Protein AF-A0A7H0GNB8-F1 (afdb_monomer)

Sequence (481 aa):
MFGGARNELIIGLPILMALDKRRMLAVLAHEYGHLRGDHGKLSSWVYRTRMSWSRLYDSMEDSASPFAVTTQAFLRWYSPRFVARTFAMARQDEYEADRIAAKLLGREEAGASLVETQIKSAWLNTRFWELHWAQAAREPLPLGPFRAMQRILVEAPEPVFAKETLRRAMQQLSSVDDTHPVLRERVKALGGDRASLPQQWSQQGALSLLGKAAAHWVDHFDRAWCKENADEWKRHHARLQRARARVMELQSGGPSRSVAEQVEAADLIRRLNPASSAANGLYQQALDRDPVNADALIGMVQCLMQSDPERAIQYLDRLWSNHPTHRLWAARMAVGELDTPREGREFQEQALKLWRERRREGENTEAEVVQELNRSGLMDSAMRHDLTAFELAELQAEMQRMLPVRQGWVVRRRLASLPDRKVYVVLVTLTRNEDAVQRQWCAELEQRIGLPGMMIVVPTEVAGSKEQWALFAGEPVFVRG

Mean predicted aligned error: 11.04 Å

InterPro domains:
  IPR001915 Peptidase M48 [PF01435] (15-190)

Nearest PDB structures (foldseek):
  6t59-assembly1_TT  TM=6.203E-01  e=9.967E-01  Homo sapiens
  5xi8-assembly1_A  TM=4.322E-01  e=1.043E+00  Escherichia coli K-12
  6ait-assembly1_F  TM=2.616E-01  e=1.555E-01  Escherichia coli K-12
  6sar-assembly1_A  TM=2.600E-01  e=3.359E-01  Escherichia coli K-12
  8j8q-assembly1_C  TM=2.296E-01  e=1.796E+00  Saccharomyces eubayanus

Radius of gyration: 26.42 Å; Cα contacts (8 Å, |Δi|>4): 570; chains: 1; bounding box: 78×54×68 Å

pLDDT: mean 80.91, std 17.25, range [31.08, 98.0]

Secondary structure (DSSP, 8-state):
---PPPP-----HHHHHHS-HHHHHHHHHHHHHHHHSTTHHHHHHHHHHHHHHHHHHHHHTT---HHHHHHHHHHHHHHHHHHHHHHHHHHHHHHHHHHHHHHHH-HHHHHHHHHHHHHHHHHIIIIIHHHHHHGGGT-SSPPPHHHHHHHHTTSPPPHHHHHHHHHHHHHPPPPTT-SS--HHHHHHHTT-SS----SS---S-GGGGGGGGHHHHHHHHHHHHHHHHHHHHHHHHHHHHHHHHHHHHHHHS-S---HHHHHHHHHHHHHH-TT-THHHHHHHHHHHH-TT-HHHHHHHHHHHTTT-HHHHHHHHHHHHHH-GGGHHHHHHHHHHHHTS-BTTB---HHHHHHHHHHHHHHHHHHHHHHHHHHHS-TTTTEEE----HHHHHHHHHHHHHSTTEEEEEEEEEPPSS-TT--EEEEEEEEPS--HHHHHHHHHHHHHH---SSEEEEEETTTS--HHHHHHHH-S-SEE--

Foldseek 3Di:
DDDDDDDDDDDDLLQLLQAAPLLVVLVVLLVVLCVPPPCVCPVVCVVVVVVVVVCVVVVLVPDPDPVSVVVVVVCVVVVLVVLLVSLVVLQVSNLSSLVRSCVVRNLLSSLQSLLSCQLLVCCCVPPLVLVQLLCLLPDLAHFFSLVVSSVPSLDDPDPLSSVLRQLVQLPDDDDSNDNYDGSVVNSVSSVHNGRDHRPDGRNHGNLCVVPPCSVVVSVVRRVVCRVVCGVVSNLSSVVLVLLVVLLVVLVPPDDDHALVSLLSNLVSVCSSPVPDPPSLVSLVVSCVVVVLPQSSLVSNLSSCCSPPVVVNLVSLVSNLVRPLQCQLVSLVSQLVSQVRDDVPDHDDPVSNVVSVVSNVVNVVLVVVVVVQVVPDAPLVQKAADPDDPSLLVLLQVLLQPLVQFAFKFKIFHADPSHRPATEIEIETAGHDDDPVVQVVSQVVSLVRRDDPHHYGYDYPVRRDDPVRVCVRGPDTSYGHD

Organism: NCBI:txid1288495

Structure (mmCIF, N/CA/C/O backbone):
data_AF-A0A7H0GNB8-F1
#
_entry.id   AF-A0A7H0GNB8-F1
#
loop_
_atom_site.group_PDB
_atom_site.id
_atom_site.type_symbol
_atom_site.label_atom_id
_atom_site.label_alt_id
_atom_site.label_comp_id
_atom_site.label_asym_id
_atom_site.label_entity_id
_atom_site.label_seq_id
_atom_site.pdbx_PDB_ins_code
_atom_site.Cartn_x
_atom_site.Cartn_y
_atom_site.Cartn_z
_atom_site.occupancy
_atom_site.B_iso_or_equiv
_atom_site.auth_seq_id
_atom_site.auth_comp_id
_atom_site.auth_asym_id
_atom_site.auth_atom_id
_atom_site.pdbx_PDB_model_num
ATOM 1 N N . MET A 1 1 ? -49.144 13.341 -2.627 1.00 38.84 1 MET A N 1
ATOM 2 C CA . MET A 1 1 ? -48.721 12.093 -1.956 1.00 38.84 1 MET A CA 1
ATOM 3 C C . MET A 1 1 ? -47.604 12.430 -0.983 1.00 38.84 1 MET A C 1
ATOM 5 O O . MET A 1 1 ? -46.522 12.789 -1.424 1.00 38.84 1 MET A O 1
ATOM 9 N N . PHE A 1 2 ? -47.879 12.402 0.322 1.00 46.47 2 PHE A N 1
ATOM 10 C CA . PHE A 1 2 ? -46.886 12.649 1.370 1.00 46.47 2 PHE A CA 1
ATOM 11 C C . PHE A 1 2 ? -46.143 11.341 1.676 1.00 46.47 2 PHE A C 1
ATOM 13 O O . PHE A 1 2 ? -46.591 10.549 2.499 1.00 46.47 2 PHE A O 1
ATOM 20 N N . GLY A 1 3 ? -45.047 11.072 0.966 1.00 42.97 3 GLY A N 1
ATOM 21 C CA . GLY A 1 3 ? -44.146 9.967 1.301 1.00 42.97 3 GLY A CA 1
ATOM 22 C C . GLY A 1 3 ? -43.228 10.384 2.448 1.00 42.97 3 GLY A C 1
ATOM 23 O O . GLY A 1 3 ? -42.418 11.292 2.276 1.00 42.97 3 GLY A O 1
ATOM 24 N N . GLY A 1 4 ? -43.378 9.772 3.625 1.00 54.50 4 GLY A N 1
ATOM 25 C CA . GLY A 1 4 ? -42.496 10.016 4.770 1.00 54.50 4 GLY A CA 1
ATOM 26 C C . GLY A 1 4 ? -41.038 9.658 4.458 1.00 54.50 4 GLY A C 1
ATOM 27 O O . GLY A 1 4 ? -40.766 8.731 3.697 1.00 54.50 4 GLY A O 1
ATOM 28 N N . ALA A 1 5 ? -40.091 10.393 5.042 1.00 62.50 5 ALA A N 1
ATOM 29 C CA . ALA A 1 5 ? -38.671 10.078 4.917 1.00 62.50 5 ALA A CA 1
ATOM 30 C C . ALA A 1 5 ? -38.347 8.796 5.707 1.00 62.50 5 ALA A C 1
ATOM 32 O O . ALA A 1 5 ? -38.617 8.724 6.906 1.00 62.50 5 ALA A O 1
ATOM 33 N N . ARG A 1 6 ? -37.765 7.793 5.040 1.00 70.62 6 ARG A N 1
ATOM 34 C CA . ARG A 1 6 ? -37.215 6.588 5.674 1.00 70.62 6 ARG A CA 1
ATOM 35 C C . ARG A 1 6 ? -35.739 6.829 5.980 1.00 70.62 6 ARG A C 1
ATOM 37 O O . ARG A 1 6 ? -34.975 7.131 5.068 1.00 70.62 6 ARG A O 1
ATOM 44 N N . ASN A 1 7 ? -35.356 6.688 7.245 1.00 69.75 7 ASN A N 1
ATO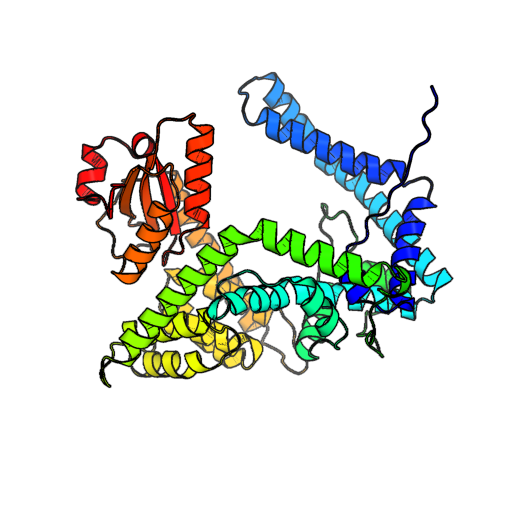M 45 C CA . ASN A 1 7 ? -33.956 6.701 7.660 1.00 69.75 7 ASN A CA 1
ATOM 46 C C . ASN A 1 7 ? -33.459 5.255 7.751 1.00 69.75 7 ASN A C 1
ATOM 48 O O . ASN A 1 7 ? -34.114 4.415 8.370 1.00 69.75 7 ASN A O 1
ATOM 52 N N . GLU A 1 8 ? -32.318 4.967 7.132 1.00 72.69 8 GLU A N 1
ATOM 53 C CA . GLU A 1 8 ? -31.679 3.650 7.149 1.00 72.69 8 GLU A CA 1
ATOM 54 C C . GLU A 1 8 ? -30.283 3.792 7.756 1.00 72.69 8 GLU A C 1
ATOM 56 O O . GLU A 1 8 ? -29.521 4.669 7.355 1.00 72.69 8 GLU A O 1
ATOM 61 N N . LEU A 1 9 ? -29.961 2.942 8.735 1.00 73.38 9 LEU A N 1
ATOM 62 C CA . LEU A 1 9 ? -28.626 2.851 9.322 1.00 73.38 9 LEU A CA 1
ATOM 63 C C . LEU A 1 9 ? -27.918 1.630 8.738 1.00 73.38 9 LEU A C 1
ATOM 65 O O . LEU A 1 9 ? -28.422 0.510 8.841 1.00 73.38 9 LEU A O 1
ATOM 69 N N . ILE A 1 10 ? -26.742 1.848 8.155 1.00 73.00 10 ILE A N 1
ATOM 70 C CA . ILE A 1 10 ? -25.895 0.785 7.617 1.00 73.00 10 ILE A CA 1
ATOM 71 C C . ILE A 1 10 ? -24.784 0.512 8.626 1.00 73.00 10 ILE A C 1
ATOM 73 O O . ILE A 1 10 ? -24.003 1.399 8.954 1.00 73.00 10 ILE A O 1
ATOM 77 N N . ILE A 1 11 ? -24.702 -0.730 9.101 1.00 72.56 11 ILE A N 1
ATOM 78 C CA . ILE A 1 11 ? -23.668 -1.170 10.038 1.00 72.56 11 ILE A CA 1
ATOM 79 C C . ILE A 1 11 ? -22.777 -2.171 9.316 1.00 72.56 11 ILE A C 1
ATOM 81 O O . ILE A 1 11 ? -23.239 -3.225 8.880 1.00 72.56 11 ILE A O 1
ATOM 85 N N . GLY A 1 12 ? -21.488 -1.856 9.210 1.00 76.62 12 GLY A N 1
ATOM 86 C CA . GLY A 1 12 ? -20.512 -2.800 8.679 1.00 76.62 12 GLY A CA 1
ATOM 87 C C . GLY A 1 12 ? -20.340 -3.991 9.619 1.00 76.62 12 GLY A C 1
ATOM 88 O O . GLY A 1 12 ? -20.109 -3.812 10.810 1.00 76.62 12 GLY A O 1
ATOM 89 N N . LEU A 1 13 ? -20.383 -5.218 9.100 1.00 83.38 13 LEU A N 1
ATOM 90 C CA . LEU A 1 13 ? -20.174 -6.423 9.911 1.00 83.38 13 LEU A CA 1
ATOM 91 C C . LEU A 1 13 ? -18.874 -6.405 10.760 1.00 83.38 13 LEU A C 1
ATOM 93 O O . LEU A 1 13 ? -18.932 -6.861 11.905 1.00 83.38 13 LEU A O 1
ATOM 97 N N . PRO A 1 14 ? -17.735 -5.838 10.296 1.00 87.06 14 PRO A N 1
ATOM 98 C CA . PRO A 1 14 ? -16.511 -5.781 11.096 1.00 87.06 14 PRO A CA 1
ATOM 99 C C . PRO A 1 14 ? -16.642 -5.008 12.415 1.00 87.06 14 PRO A C 1
ATOM 101 O O . PRO A 1 14 ? -16.015 -5.397 13.397 1.00 87.06 14 PRO A O 1
ATOM 104 N N . ILE A 1 15 ? -17.476 -3.963 12.501 1.00 83.06 15 ILE A N 1
ATOM 105 C CA . ILE A 1 15 ? -17.623 -3.210 13.761 1.00 83.06 15 ILE A CA 1
ATOM 106 C C . ILE A 1 15 ? -18.350 -4.038 14.830 1.00 83.06 15 ILE A C 1
ATOM 108 O O . ILE A 1 15 ? -17.983 -3.999 16.002 1.00 83.06 15 ILE A O 1
ATOM 112 N N . LEU A 1 16 ? -19.297 -4.887 14.406 1.00 89.69 16 LEU A N 1
ATOM 113 C CA . LEU A 1 16 ? -19.966 -5.865 15.270 1.00 89.69 16 LEU A CA 1
ATOM 114 C C . LEU A 1 16 ? -19.028 -6.998 15.705 1.00 89.69 16 LEU A C 1
ATOM 116 O O . LEU A 1 16 ? -19.310 -7.675 16.687 1.00 89.69 16 LEU A O 1
ATOM 120 N N . MET A 1 17 ? -17.940 -7.246 14.979 1.00 92.38 17 MET A N 1
ATOM 121 C CA . MET A 1 17 ? -16.906 -8.208 15.374 1.00 92.38 17 MET A CA 1
ATOM 122 C C . MET A 1 17 ? -15.881 -7.582 16.322 1.00 92.38 17 MET A C 1
ATOM 124 O O . MET A 1 17 ? -15.385 -8.265 17.211 1.00 92.38 17 MET A O 1
ATOM 128 N N . ALA A 1 18 ? -15.577 -6.299 16.125 1.00 88.62 18 ALA A N 1
ATOM 129 C CA . ALA A 1 18 ? -14.528 -5.578 16.834 1.00 88.62 18 ALA A CA 1
ATOM 130 C C . ALA A 1 18 ? -14.933 -5.098 18.228 1.00 88.62 18 ALA A C 1
ATOM 132 O O . ALA A 1 18 ? -14.097 -5.091 19.129 1.00 88.62 18 ALA A O 1
ATOM 133 N N . LEU A 1 19 ? -16.181 -4.670 18.403 1.00 92.12 19 LEU A N 1
ATOM 134 C CA . LEU A 1 19 ? -16.646 -4.071 19.649 1.00 92.12 19 LEU A CA 1
ATOM 135 C C . LEU A 1 19 ? -17.562 -5.025 20.399 1.00 92.12 19 LEU A C 1
ATOM 137 O O . LEU A 1 19 ? -18.411 -5.686 19.798 1.00 92.12 19 LEU A O 1
ATOM 141 N N . ASP A 1 20 ? -17.438 -5.041 21.721 1.00 94.81 20 ASP A N 1
ATOM 142 C CA . ASP A 1 20 ? -18.414 -5.691 22.583 1.00 94.81 20 ASP A CA 1
ATOM 143 C C . ASP A 1 20 ? -19.755 -4.965 22.553 1.00 94.81 20 ASP A C 1
ATOM 145 O O . ASP A 1 20 ? -19.916 -3.864 22.021 1.00 94.81 20 ASP A O 1
ATOM 149 N N . LYS A 1 21 ? -20.766 -5.612 23.130 1.00 94.94 21 LYS A N 1
ATOM 150 C CA . LYS A 1 21 ? -22.134 -5.103 23.105 1.00 94.94 21 LYS A CA 1
ATOM 151 C C . LYS A 1 21 ? -22.248 -3.699 23.704 1.00 94.94 21 LYS A C 1
ATOM 153 O O . LYS A 1 21 ? -23.054 -2.915 23.211 1.00 94.94 21 LYS A O 1
ATOM 158 N N . ARG A 1 22 ? -21.487 -3.372 24.752 1.00 93.88 22 ARG A N 1
ATOM 159 C CA . ARG A 1 22 ? -21.604 -2.080 25.435 1.00 93.88 22 ARG A CA 1
ATOM 160 C C . ARG A 1 22 ? -20.998 -0.963 24.584 1.00 93.88 22 ARG A C 1
ATOM 162 O O . ARG A 1 22 ? -21.646 0.068 24.412 1.00 93.88 22 ARG A O 1
ATOM 169 N N . ARG A 1 23 ? -19.835 -1.200 23.973 1.00 92.88 23 ARG A N 1
ATOM 170 C CA . ARG A 1 23 ? -19.206 -0.260 23.027 1.00 92.88 23 ARG A CA 1
ATOM 171 C C . ARG A 1 23 ? -19.992 -0.122 21.735 1.00 92.88 23 ARG A C 1
ATOM 173 O O . ARG A 1 23 ? -20.233 0.989 21.279 1.00 92.88 23 ARG A O 1
ATOM 180 N N . MET A 1 24 ? -20.522 -1.222 21.208 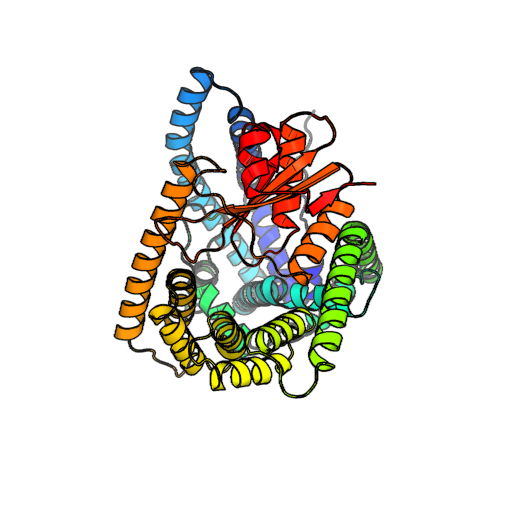1.00 93.00 24 MET A N 1
ATOM 181 C CA . MET A 1 24 ? -21.415 -1.168 20.053 1.00 93.00 24 MET A CA 1
ATOM 182 C C . MET A 1 24 ? -22.679 -0.347 20.345 1.00 93.00 24 MET A C 1
ATOM 184 O O . MET A 1 24 ? -23.131 0.406 19.489 1.00 93.00 24 MET A O 1
ATOM 188 N N . LEU A 1 25 ? -23.243 -0.431 21.555 1.00 94.25 25 LEU A N 1
ATOM 189 C CA . LEU A 1 25 ? -24.360 0.428 21.956 1.00 94.25 25 LEU A CA 1
ATOM 190 C C . LEU A 1 25 ? -23.963 1.907 22.050 1.00 94.25 25 LEU A C 1
ATOM 192 O O . LEU A 1 25 ? -24.806 2.750 21.762 1.00 94.25 25 LEU A O 1
ATOM 196 N N . ALA A 1 26 ? -22.716 2.233 22.406 1.00 91.69 26 ALA A N 1
ATOM 197 C CA . ALA A 1 26 ? -22.218 3.609 22.351 1.00 91.69 26 ALA A CA 1
ATOM 198 C C . ALA A 1 26 ? -22.152 4.122 20.902 1.00 91.69 26 ALA A C 1
ATOM 200 O O . ALA A 1 26 ? -22.622 5.226 20.636 1.00 91.69 26 ALA A O 1
ATOM 201 N N . VAL A 1 27 ? -21.673 3.297 19.960 1.00 88.88 27 VAL A N 1
ATOM 202 C CA . VAL A 1 27 ? -21.715 3.608 18.519 1.00 88.88 27 VAL A CA 1
ATOM 203 C C . VAL A 1 27 ? -23.157 3.803 18.053 1.00 88.88 27 VAL A C 1
ATOM 205 O O . VAL A 1 27 ? -23.482 4.831 17.478 1.00 88.88 27 VAL A O 1
ATOM 208 N N . LEU A 1 28 ? -24.063 2.872 18.364 1.00 89.62 28 LEU A N 1
ATOM 209 C CA . LEU A 1 28 ? -25.475 3.011 17.996 1.00 89.62 28 LEU A CA 1
ATOM 210 C C . LEU A 1 28 ? -26.104 4.267 18.608 1.00 89.62 28 LEU A C 1
ATOM 212 O O . LEU A 1 28 ? -26.843 4.965 17.929 1.00 89.62 28 LEU A O 1
ATOM 216 N N . ALA A 1 29 ? -25.816 4.577 19.872 1.00 90.25 29 ALA A N 1
ATOM 217 C CA . ALA A 1 29 ? -26.315 5.779 20.531 1.00 90.25 29 ALA A CA 1
ATOM 218 C C . ALA A 1 29 ? -25.828 7.066 19.850 1.00 90.25 29 ALA A C 1
ATOM 220 O O . ALA A 1 29 ? -26.604 8.017 19.752 1.00 90.25 29 ALA A O 1
ATOM 221 N N . HIS A 1 30 ? -24.585 7.079 19.361 1.00 85.56 30 HIS A N 1
ATOM 222 C CA . HIS A 1 30 ? -24.046 8.158 18.537 1.00 85.56 30 HIS A CA 1
ATOM 223 C C . HIS A 1 30 ? -24.826 8.275 17.214 1.00 85.56 30 HIS A C 1
ATOM 225 O O . HIS A 1 30 ? -25.401 9.327 16.939 1.00 85.56 30 HIS A O 1
ATOM 231 N N . GLU A 1 31 ? -24.992 7.178 16.468 1.00 82.69 31 GLU A N 1
ATOM 232 C CA . GLU A 1 31 ? -25.754 7.166 15.205 1.00 82.69 31 GLU A CA 1
ATOM 233 C C . GLU A 1 31 ? -27.226 7.591 15.389 1.00 82.69 31 GLU A C 1
ATOM 235 O O . GLU A 1 31 ? -27.782 8.359 14.604 1.00 82.69 31 GLU A O 1
ATOM 240 N N . TYR A 1 32 ? -27.874 7.155 16.474 1.00 82.31 32 TYR A N 1
ATOM 241 C CA . TYR A 1 32 ? -29.217 7.617 16.845 1.00 82.31 32 TYR A CA 1
ATOM 242 C C . TYR A 1 32 ? -29.241 9.096 17.249 1.00 82.31 32 TYR A C 1
ATOM 244 O O . TYR A 1 32 ? -30.269 9.756 17.082 1.00 82.31 32 TYR A O 1
ATOM 252 N N . GLY A 1 33 ? -28.132 9.631 17.761 1.00 78.38 33 GLY A N 1
ATOM 253 C CA . GLY A 1 33 ? -27.962 11.055 18.025 1.00 78.38 33 GLY A CA 1
ATOM 254 C C . GLY A 1 33 ? -28.130 11.896 16.761 1.00 78.38 33 GLY A C 1
ATOM 255 O O . GLY A 1 33 ? -28.890 12.866 16.783 1.00 78.38 33 GLY A O 1
ATOM 256 N N . HIS A 1 34 ? -27.560 11.449 15.637 1.00 69.12 34 HIS A N 1
ATOM 257 C CA . HIS A 1 34 ? -27.762 12.084 14.329 1.00 69.12 34 HIS A CA 1
ATOM 258 C C . HIS A 1 34 ? -29.220 12.047 13.850 1.00 69.12 34 HIS A C 1
ATOM 260 O O . HIS A 1 34 ? -29.671 12.962 13.160 1.00 69.12 34 HIS A O 1
ATOM 266 N N . LEU A 1 35 ? -29.975 11.005 14.217 1.00 67.75 35 LEU A N 1
ATOM 267 C CA . LEU A 1 35 ? -31.389 10.865 13.849 1.00 67.75 35 LEU A CA 1
ATOM 268 C C . LEU A 1 35 ? -32.328 11.723 14.706 1.00 67.75 35 LEU A C 1
ATOM 270 O O . LEU A 1 35 ? -33.429 12.042 14.258 1.00 67.75 35 LEU A O 1
ATOM 274 N N . ARG A 1 36 ? -31.929 12.046 15.944 1.00 62.69 36 ARG A N 1
ATOM 275 C CA . ARG A 1 36 ? -32.764 12.769 16.915 1.00 62.69 36 ARG A CA 1
ATOM 276 C C . ARG A 1 36 ? -32.621 14.288 16.819 1.00 62.69 36 ARG A C 1
ATOM 278 O O . ARG A 1 36 ? -33.584 14.986 17.132 1.00 62.69 36 ARG A O 1
ATOM 285 N N . GLY A 1 37 ? -31.459 14.795 16.409 1.00 54.03 37 GLY A N 1
ATOM 286 C CA . GLY A 1 37 ? -31.343 16.192 15.991 1.00 54.03 37 GLY A CA 1
ATOM 287 C C . GLY A 1 37 ? -32.224 16.433 14.763 1.00 54.03 37 GLY A C 1
ATOM 288 O O . GLY A 1 37 ? -32.379 15.540 13.930 1.00 54.03 37 GLY A O 1
ATOM 289 N N . ASP A 1 38 ? -32.782 17.632 14.594 1.00 41.50 38 ASP A N 1
ATOM 290 C CA . ASP A 1 38 ? -33.638 18.020 13.449 1.00 41.50 38 ASP A CA 1
ATOM 291 C C . ASP A 1 38 ? -32.853 18.068 12.100 1.00 41.50 38 ASP A C 1
ATOM 293 O O . ASP A 1 38 ? -33.213 18.743 11.134 1.00 41.50 38 ASP A O 1
ATOM 297 N N . HIS A 1 39 ? -31.717 17.363 12.035 1.00 51.25 39 HIS A N 1
ATOM 298 C CA . HIS A 1 39 ? -30.568 17.600 11.166 1.00 51.25 39 HIS A CA 1
ATOM 299 C C . HIS A 1 39 ? -30.170 16.384 10.311 1.00 51.25 39 HIS A C 1
ATOM 301 O O . HIS A 1 39 ? -29.394 16.542 9.368 1.00 51.25 39 HIS A O 1
ATOM 307 N N . GLY A 1 40 ? -30.788 15.206 10.493 1.00 35.12 40 GLY A N 1
ATOM 308 C CA . GLY A 1 40 ? -30.599 14.053 9.589 1.00 35.12 40 GLY A CA 1
ATOM 309 C C . GLY A 1 40 ? -30.918 14.368 8.114 1.00 35.12 40 GLY A C 1
ATOM 310 O O . GLY A 1 40 ? -30.344 13.781 7.192 1.00 35.12 40 GLY A O 1
ATOM 311 N N . LYS A 1 41 ? -31.775 15.373 7.871 1.00 39.44 41 LYS A N 1
ATOM 312 C CA . LYS A 1 41 ? -32.074 15.919 6.537 1.00 39.44 41 LYS A CA 1
ATOM 313 C C . LYS A 1 41 ? -30.919 16.735 5.958 1.00 39.44 41 LYS A C 1
ATOM 315 O O . LYS A 1 41 ? -30.731 16.672 4.748 1.00 39.44 41 LYS A O 1
ATOM 320 N N . LEU A 1 42 ? -30.159 17.459 6.786 1.00 36.41 42 LEU A N 1
ATOM 321 C CA . LEU A 1 42 ? -29.083 18.363 6.371 1.00 36.41 42 LEU A CA 1
ATOM 322 C C . LEU A 1 42 ? -27.800 17.592 6.042 1.00 36.41 42 LEU A C 1
ATOM 324 O O . LEU A 1 42 ? -27.257 17.806 4.969 1.00 36.41 42 LEU A O 1
ATOM 328 N N . SER A 1 43 ? -27.375 16.632 6.873 1.00 35.09 43 SER A N 1
ATOM 329 C CA . SER A 1 43 ? -26.215 15.764 6.580 1.00 35.09 43 SER A CA 1
ATOM 330 C C . SER A 1 43 ? -26.452 14.897 5.332 1.00 35.09 43 SER A C 1
ATOM 332 O O . SER A 1 43 ? -25.654 14.897 4.392 1.00 35.09 43 SER A O 1
ATOM 334 N N . SER A 1 44 ? -27.637 14.283 5.225 1.00 35.66 44 SER A N 1
ATOM 335 C CA . SER A 1 44 ? -28.054 13.549 4.021 1.00 35.66 44 SER A CA 1
ATOM 336 C C . SER A 1 44 ? -28.219 14.460 2.797 1.00 35.66 44 SER A C 1
ATOM 338 O O . SER A 1 44 ? -27.989 14.036 1.665 1.00 35.66 44 SER A O 1
ATOM 340 N N . TRP A 1 45 ? -28.639 15.717 2.982 1.00 34.84 45 TRP A N 1
ATOM 341 C CA . TRP A 1 45 ? -28.691 16.718 1.914 1.00 34.84 45 TRP A CA 1
ATOM 342 C C . TRP A 1 45 ? -27.291 17.163 1.497 1.00 34.84 45 TRP A C 1
ATOM 344 O O . TRP A 1 45 ? -27.052 17.185 0.301 1.00 34.84 45 TRP A O 1
ATOM 354 N N . VAL A 1 46 ? -26.348 17.406 2.409 1.00 36.84 46 VAL A N 1
ATOM 355 C CA . VAL A 1 46 ? -24.943 17.734 2.105 1.00 36.84 46 VAL A CA 1
ATOM 356 C C . VAL A 1 46 ? -24.265 16.573 1.373 1.00 36.84 46 VAL A C 1
ATOM 358 O O . VAL A 1 46 ? -23.628 16.799 0.347 1.00 36.84 46 VAL A O 1
ATOM 361 N N . TYR A 1 47 ? -24.487 15.327 1.802 1.00 36.97 47 TYR A N 1
ATOM 362 C CA . TYR A 1 47 ? -23.997 14.125 1.118 1.00 36.97 47 TYR A CA 1
ATOM 363 C C . TYR A 1 47 ? -24.580 13.972 -0.303 1.00 36.97 47 TYR A C 1
ATOM 365 O O . TYR A 1 47 ? -23.837 13.788 -1.269 1.00 36.97 47 TYR A O 1
ATOM 373 N N . ARG A 1 48 ? -25.903 14.133 -0.480 1.00 40.81 48 ARG A N 1
ATOM 374 C CA . ARG A 1 48 ? -26.571 14.091 -1.803 1.00 40.81 48 ARG A CA 1
ATOM 375 C C . ARG A 1 48 ? -26.199 15.266 -2.705 1.00 40.81 48 ARG A C 1
ATOM 377 O O . ARG A 1 48 ? -26.080 15.101 -3.917 1.00 40.81 48 ARG A O 1
ATOM 384 N N . THR A 1 49 ? -26.006 16.436 -2.116 1.00 32.69 49 THR A N 1
ATOM 385 C CA . THR A 1 49 ? -25.575 17.665 -2.782 1.00 32.69 49 THR A CA 1
ATOM 386 C C . THR A 1 49 ? -24.144 17.472 -3.278 1.00 32.69 49 THR A C 1
ATOM 388 O O . THR A 1 49 ? -23.897 17.670 -4.458 1.00 32.69 49 THR A O 1
ATOM 391 N N . ARG A 1 50 ? -23.235 16.914 -2.466 1.00 39.88 50 ARG A N 1
ATOM 392 C CA . ARG A 1 50 ? -21.866 16.536 -2.869 1.00 39.88 50 ARG A CA 1
ATOM 393 C C . ARG A 1 50 ? -21.833 15.483 -3.979 1.00 39.88 50 ARG A C 1
ATOM 395 O O . ARG A 1 50 ? -21.083 15.648 -4.929 1.00 39.88 50 ARG A O 1
ATOM 402 N N . MET A 1 51 ? -22.678 14.454 -3.909 1.00 38.38 51 MET A N 1
ATOM 403 C CA . MET A 1 51 ? -22.834 13.467 -4.990 1.00 38.38 51 MET A CA 1
ATOM 404 C C . MET A 1 51 ? -23.355 14.105 -6.284 1.00 38.38 51 MET A C 1
ATOM 406 O O . MET A 1 51 ? -22.904 13.755 -7.367 1.00 38.38 51 MET A O 1
ATOM 410 N N . SER A 1 52 ? -24.279 15.062 -6.185 1.00 35.38 52 SER A N 1
ATOM 411 C CA . SER A 1 52 ? -24.820 15.778 -7.347 1.00 35.38 52 SER A CA 1
ATOM 412 C C . SER A 1 52 ? -23.806 16.767 -7.935 1.00 35.38 52 SER A C 1
ATOM 414 O O . SER A 1 52 ? -23.716 16.878 -9.150 1.00 35.38 52 SER A O 1
ATOM 416 N N . TRP A 1 53 ? -22.991 17.422 -7.100 1.00 41.03 53 TRP A N 1
ATOM 417 C CA . TRP A 1 53 ? -21.918 18.323 -7.535 1.00 41.03 53 TRP A CA 1
ATOM 418 C C . TRP A 1 53 ? -20.689 17.586 -8.068 1.00 41.03 53 TRP A C 1
ATOM 420 O O . TRP A 1 53 ? -20.116 18.062 -9.035 1.00 41.03 53 TRP A O 1
ATOM 430 N N . SER A 1 54 ? -20.312 16.433 -7.499 1.00 39.03 54 SER A N 1
ATOM 431 C CA . SER A 1 54 ? -19.261 15.562 -8.050 1.00 39.03 54 SER A CA 1
ATOM 432 C C . SER A 1 54 ? -19.676 15.066 -9.425 1.00 39.03 54 SER A C 1
ATOM 434 O O . SER A 1 54 ? -18.946 15.265 -10.377 1.00 39.03 54 SER A O 1
ATOM 436 N N . ARG A 1 55 ? -20.914 14.573 -9.573 1.00 41.78 55 ARG A N 1
ATOM 437 C CA . ARG A 1 55 ? -21.457 14.185 -10.884 1.00 41.78 55 ARG A CA 1
ATOM 438 C C . ARG A 1 55 ? -21.517 15.350 -11.869 1.00 41.78 55 ARG A C 1
ATOM 440 O O . ARG A 1 55 ? -21.290 15.131 -13.047 1.00 41.78 55 ARG A O 1
ATOM 447 N N . LEU A 1 56 ? -21.814 16.570 -11.410 1.00 40.16 56 LEU A N 1
ATOM 448 C CA . LEU A 1 56 ? -21.763 17.769 -12.254 1.00 40.16 56 LEU A CA 1
ATOM 449 C C . LEU A 1 56 ? -20.322 18.124 -12.655 1.00 40.16 56 LEU A C 1
ATOM 451 O O . LEU A 1 56 ? -20.107 18.468 -13.810 1.00 40.16 56 LEU A O 1
ATOM 455 N N . TYR A 1 57 ? -19.354 17.998 -11.743 1.00 41.84 57 TYR A N 1
ATOM 456 C CA . TYR A 1 57 ? -17.926 18.217 -11.997 1.00 41.84 57 TYR A CA 1
ATOM 457 C C . TYR A 1 57 ? -17.378 17.191 -13.002 1.00 41.84 57 TYR A C 1
ATOM 459 O O . TYR A 1 57 ? -16.829 17.585 -14.027 1.00 41.84 57 TYR A O 1
ATOM 467 N N . ASP A 1 58 ? -17.660 15.908 -12.768 1.00 42.03 58 ASP A N 1
ATOM 468 C CA . ASP A 1 58 ? -17.278 14.777 -13.620 1.00 42.03 58 ASP A CA 1
ATOM 469 C C . ASP A 1 58 ? -17.972 14.849 -14.998 1.00 42.03 58 ASP A C 1
ATOM 471 O O . ASP A 1 58 ? -17.375 14.525 -16.016 1.00 42.03 58 ASP A O 1
ATOM 475 N N . SER A 1 59 ? -19.221 15.337 -15.071 1.00 41.06 59 SER A N 1
ATOM 476 C CA . SER A 1 59 ? -19.950 15.506 -16.346 1.00 41.06 59 SER A CA 1
ATOM 477 C C . SER A 1 59 ? -19.520 16.723 -17.174 1.00 41.06 59 SER A C 1
ATOM 479 O O . SER A 1 59 ? -19.910 16.843 -18.334 1.00 41.06 59 SER A O 1
ATOM 481 N N . MET A 1 60 ? -18.769 17.657 -16.581 1.00 44.34 60 MET A N 1
ATOM 482 C CA . MET A 1 60 ? -18.364 18.913 -17.225 1.00 44.34 60 MET A CA 1
ATOM 483 C C . MET A 1 60 ? -16.882 18.945 -17.608 1.00 44.34 60 MET A C 1
ATOM 485 O O . MET A 1 60 ? -16.484 19.859 -18.331 1.00 44.34 60 MET A O 1
ATOM 489 N N . GLU A 1 61 ? -16.085 17.959 -17.185 1.00 43.28 61 GLU A N 1
ATOM 490 C CA . GLU A 1 61 ? -14.685 17.794 -17.604 1.00 43.28 61 GLU A CA 1
ATOM 491 C C . GLU A 1 61 ? -14.556 17.464 -19.109 1.00 43.28 61 GLU A C 1
ATOM 493 O O . GLU A 1 61 ? -13.537 17.769 -19.721 1.00 43.28 61 GLU A O 1
ATOM 498 N N . ASP A 1 62 ? -15.642 16.988 -19.734 1.00 41.56 62 ASP A N 1
ATOM 499 C CA . ASP A 1 62 ? -15.715 16.609 -21.154 1.00 41.56 62 ASP A CA 1
ATOM 500 C C . ASP A 1 62 ? -16.352 17.670 -22.088 1.00 41.56 62 ASP A C 1
ATOM 502 O O . ASP A 1 62 ? -16.582 17.397 -23.268 1.00 41.56 62 ASP A O 1
ATOM 506 N N . SER A 1 63 ? -16.646 18.899 -21.628 1.00 40.09 63 SER A N 1
ATOM 507 C CA . SER A 1 63 ? -17.283 19.923 -22.490 1.00 40.09 63 SER A CA 1
ATOM 508 C C . SER A 1 63 ? -16.588 21.294 -22.481 1.00 40.09 63 SER A C 1
ATOM 510 O O . SER A 1 63 ? -16.635 22.051 -21.513 1.00 40.09 63 SER A O 1
ATOM 512 N N . ALA A 1 64 ? -15.987 21.670 -23.615 1.00 40.22 64 ALA A N 1
ATOM 513 C CA . ALA A 1 64 ? -15.322 22.961 -23.837 1.00 40.22 64 ALA A CA 1
ATOM 514 C C . ALA A 1 64 ? -16.309 24.113 -24.162 1.00 40.22 64 ALA A C 1
ATOM 516 O O . ALA A 1 64 ? -16.173 24.791 -25.181 1.00 40.22 64 ALA A O 1
ATOM 517 N N . SER A 1 65 ? -17.330 24.341 -23.323 1.00 46.16 65 SER A N 1
ATOM 518 C CA . SER A 1 65 ? -18.312 25.432 -23.501 1.00 46.16 65 SER A CA 1
ATOM 519 C C . SER A 1 65 ? -18.017 26.651 -22.599 1.00 46.16 65 SER A C 1
ATOM 521 O O . SER A 1 65 ? -17.750 26.474 -21.409 1.00 46.16 65 SER A O 1
ATOM 523 N N . PRO A 1 66 ? -18.147 27.908 -23.081 1.00 42.53 66 PRO A N 1
ATOM 524 C CA . PRO A 1 66 ? -17.962 29.128 -22.272 1.00 42.53 66 PRO A CA 1
ATOM 525 C C . PRO A 1 66 ? -18.861 29.223 -21.018 1.00 42.53 66 PRO A C 1
ATOM 527 O O . PRO A 1 66 ? -18.506 29.862 -20.022 1.00 42.53 66 PRO A O 1
ATOM 530 N N . PHE A 1 67 ? -20.017 28.551 -21.039 1.00 40.97 67 PHE A N 1
ATOM 531 C CA . PHE A 1 67 ? -20.947 28.452 -19.906 1.00 40.97 67 PHE A CA 1
ATOM 532 C C . PHE A 1 67 ? -20.442 27.503 -18.799 1.00 40.97 67 PHE A C 1
ATOM 534 O O . PHE A 1 67 ? -20.686 27.730 -17.612 1.00 40.97 67 PHE A O 1
ATOM 541 N N . ALA A 1 68 ? -19.671 26.473 -19.167 1.00 44.53 68 ALA A N 1
ATOM 542 C CA . ALA A 1 68 ? -19.018 25.568 -18.221 1.00 44.53 68 ALA A CA 1
ATOM 543 C C . ALA A 1 68 ? -17.880 26.277 -17.466 1.00 44.53 68 ALA A C 1
ATOM 545 O O . ALA A 1 68 ? -17.759 26.127 -16.253 1.00 44.53 68 ALA A O 1
ATOM 546 N N . VAL A 1 69 ? -17.109 27.138 -18.143 1.00 46.94 69 VAL A N 1
ATOM 547 C CA . VAL A 1 69 ? -15.989 27.888 -17.537 1.00 46.94 69 VAL A CA 1
ATOM 548 C C . VAL A 1 69 ? -16.469 28.893 -16.480 1.00 46.94 69 VAL A C 1
ATOM 550 O O . VAL A 1 69 ? -15.899 28.987 -15.392 1.00 46.94 69 VAL A O 1
ATOM 553 N N . THR A 1 70 ? -17.550 29.623 -16.761 1.00 41.75 70 THR A N 1
ATOM 554 C CA . THR A 1 70 ? -18.139 30.595 -15.817 1.00 41.75 70 THR A CA 1
ATOM 555 C C . THR A 1 70 ? -18.789 29.908 -14.614 1.00 41.75 70 THR A C 1
ATOM 557 O O . THR A 1 70 ? -18.623 30.359 -13.478 1.00 41.75 70 THR A O 1
ATOM 560 N N . THR A 1 71 ? -19.436 28.762 -14.833 1.00 42.97 71 THR A N 1
ATOM 561 C CA . THR A 1 71 ? -19.999 27.929 -13.761 1.00 42.97 71 THR A CA 1
ATOM 562 C C . THR A 1 71 ? -18.898 27.294 -12.897 1.00 42.97 71 THR A C 1
ATOM 564 O O . THR A 1 71 ? -18.998 27.317 -11.671 1.00 42.97 71 THR A O 1
ATOM 567 N N . GLN A 1 72 ? -17.794 26.817 -13.487 1.00 43.53 72 GLN A N 1
ATOM 568 C CA . GLN A 1 72 ? -16.624 26.318 -12.749 1.00 43.53 72 GLN A CA 1
ATOM 569 C C . GLN A 1 72 ? -15.963 27.406 -11.891 1.00 43.53 72 GLN A C 1
ATOM 571 O O . GLN A 1 72 ? -15.583 27.136 -10.751 1.00 43.53 72 GLN A O 1
ATOM 576 N N . ALA A 1 73 ? -15.843 28.637 -12.395 1.00 44.53 73 ALA A N 1
ATOM 577 C CA . ALA A 1 73 ? -15.290 29.754 -11.629 1.00 44.53 73 ALA A CA 1
ATOM 578 C C . ALA A 1 73 ? -16.180 30.125 -10.426 1.00 44.53 73 ALA A C 1
ATOM 580 O O . ALA A 1 73 ? -15.675 30.305 -9.314 1.00 44.53 73 ALA A O 1
ATOM 581 N N . PHE A 1 74 ? -17.504 30.158 -10.619 1.00 42.53 74 PHE A N 1
ATOM 582 C CA . PHE A 1 74 ? -18.469 30.352 -9.534 1.00 42.53 74 PHE A CA 1
ATOM 583 C C . PHE A 1 74 ? -18.391 29.226 -8.491 1.00 42.53 74 PHE A C 1
ATOM 585 O O . PHE A 1 74 ? -18.311 29.508 -7.295 1.00 42.53 74 PHE A O 1
ATOM 592 N N . LEU A 1 75 ? -18.326 27.960 -8.919 1.00 42.09 75 LEU A N 1
ATOM 593 C CA . LEU A 1 75 ? -18.211 26.802 -8.026 1.00 42.09 75 LEU A CA 1
ATOM 594 C C . LEU A 1 75 ? -16.883 26.786 -7.256 1.00 42.09 75 LEU A C 1
ATOM 596 O O . LEU A 1 75 ? -16.895 26.542 -6.052 1.00 42.09 75 LEU A O 1
ATOM 600 N N . ARG A 1 76 ? -15.750 27.122 -7.888 1.00 45.59 76 ARG A N 1
ATOM 601 C CA . ARG A 1 76 ? -14.440 27.240 -7.214 1.00 45.59 76 ARG A CA 1
ATOM 602 C C . ARG A 1 76 ? -14.423 28.334 -6.142 1.00 45.59 76 ARG A C 1
ATOM 604 O O . ARG A 1 76 ? -13.727 28.196 -5.142 1.00 45.59 76 ARG A O 1
ATOM 611 N N . TRP A 1 77 ? -15.194 29.407 -6.321 1.00 38.38 77 TRP A N 1
ATOM 612 C CA . TRP A 1 77 ? -15.293 30.500 -5.349 1.00 38.38 77 TRP A CA 1
ATOM 613 C C . TRP A 1 77 ? -16.341 30.248 -4.249 1.00 38.38 77 TRP A C 1
ATOM 615 O O . TRP A 1 77 ? -16.101 30.565 -3.077 1.00 38.38 77 TRP A O 1
ATOM 625 N N . TYR A 1 78 ? -17.496 29.683 -4.603 1.00 36.88 78 TYR A N 1
ATOM 626 C CA . TYR A 1 78 ? -18.628 29.474 -3.698 1.00 36.88 78 TYR A CA 1
ATOM 627 C C . TYR A 1 78 ? -18.487 28.194 -2.863 1.00 36.88 78 TYR A C 1
ATOM 629 O O . TYR A 1 78 ? -18.769 28.221 -1.663 1.00 36.88 78 TYR A O 1
ATOM 637 N N . SER A 1 79 ? -17.988 27.104 -3.465 1.00 34.22 79 SER A N 1
ATOM 638 C CA . SER A 1 79 ? -17.863 25.790 -2.820 1.00 34.22 79 SER A CA 1
ATOM 639 C C . SER A 1 79 ? -17.075 25.860 -1.508 1.00 34.22 79 SER A C 1
ATOM 641 O O . SER A 1 79 ? -17.672 25.537 -0.487 1.00 34.22 79 SER A O 1
ATOM 643 N N . PRO A 1 80 ? -15.850 26.425 -1.427 1.00 37.44 80 PRO A N 1
ATOM 644 C CA . PRO A 1 80 ? -15.087 26.448 -0.172 1.00 37.44 80 PRO A CA 1
ATOM 645 C C . PRO A 1 80 ? -15.796 27.188 0.977 1.00 37.44 80 PRO A C 1
ATOM 647 O O . PRO A 1 80 ? -15.640 26.840 2.143 1.00 37.44 80 PRO A O 1
ATOM 650 N N . ARG A 1 81 ? -16.612 28.207 0.668 1.00 41.16 81 ARG A N 1
ATOM 651 C CA . ARG A 1 81 ? -17.332 29.023 1.666 1.00 41.16 81 ARG A CA 1
ATOM 652 C C . ARG A 1 81 ? -18.625 28.365 2.140 1.00 41.16 81 ARG A C 1
ATOM 654 O O . ARG A 1 81 ? -18.986 28.492 3.310 1.00 41.16 81 ARG A O 1
ATOM 661 N N . PHE A 1 82 ? -19.320 27.691 1.231 1.00 38.12 82 PHE A N 1
ATOM 662 C CA . PHE A 1 82 ? -20.494 26.883 1.538 1.00 38.12 82 PHE A CA 1
ATOM 663 C C . PHE A 1 82 ? -20.090 25.649 2.360 1.00 38.12 82 PHE A C 1
ATOM 665 O O . PHE A 1 82 ? -20.619 25.447 3.449 1.00 38.12 82 PHE A O 1
ATOM 672 N N . VAL A 1 83 ? -19.055 24.938 1.903 1.00 38.06 83 VAL A N 1
ATOM 673 C CA . VAL A 1 83 ? -18.395 23.788 2.542 1.00 38.06 83 VAL A CA 1
ATOM 674 C C . VAL A 1 83 ? -17.937 24.125 3.968 1.00 38.06 83 VAL A C 1
ATOM 676 O O . VAL A 1 83 ? -18.365 23.465 4.916 1.00 38.06 83 VAL A O 1
ATOM 679 N N . ALA A 1 84 ? -17.199 25.226 4.160 1.00 40.66 84 ALA A N 1
ATOM 680 C CA . ALA A 1 84 ? -16.744 25.658 5.486 1.00 40.66 84 ALA A CA 1
ATOM 681 C C . ALA A 1 84 ? -17.895 25.963 6.469 1.00 40.66 84 ALA A C 1
ATOM 683 O O . ALA A 1 84 ? -17.799 25.640 7.655 1.00 40.66 84 ALA A O 1
ATOM 684 N N . ARG A 1 85 ? -19.005 26.555 6.000 1.00 37.38 85 ARG A N 1
ATOM 685 C CA . ARG A 1 85 ? -20.184 26.829 6.844 1.00 37.38 85 ARG A CA 1
ATOM 686 C C . ARG A 1 85 ? -20.986 25.568 7.164 1.00 37.38 85 ARG A C 1
ATOM 688 O O . ARG A 1 85 ? -21.446 25.429 8.293 1.00 37.38 85 ARG A O 1
ATOM 695 N N . THR A 1 86 ? -21.118 24.637 6.220 1.00 36.56 86 THR A N 1
ATOM 696 C CA . THR A 1 86 ? -21.816 23.361 6.448 1.00 36.56 86 THR A CA 1
ATOM 697 C C . THR A 1 86 ? -21.022 22.393 7.331 1.00 36.56 86 THR A C 1
ATOM 699 O O . THR A 1 86 ? -21.624 21.597 8.046 1.00 36.56 86 THR A O 1
ATOM 702 N N . PHE A 1 87 ? -19.688 22.485 7.363 1.00 50.09 87 PHE A N 1
ATOM 703 C CA . PHE A 1 87 ? -18.847 21.621 8.202 1.00 50.09 87 PHE A CA 1
ATOM 704 C C . PHE A 1 87 ? -18.726 22.065 9.653 1.00 50.09 87 PHE A C 1
ATOM 706 O O . PHE A 1 87 ? -18.654 21.215 10.536 1.00 50.09 87 PHE A O 1
ATOM 713 N N . ALA A 1 88 ? -18.783 23.369 9.935 1.00 50.91 88 ALA A N 1
ATOM 714 C CA . ALA A 1 88 ? -18.923 23.838 11.313 1.00 50.91 88 ALA A CA 1
ATOM 715 C C . ALA A 1 88 ? -20.203 23.278 11.968 1.00 50.91 88 ALA A C 1
ATOM 717 O O . ALA A 1 88 ? -20.182 22.907 13.138 1.00 50.91 88 ALA A O 1
ATOM 718 N N . MET A 1 89 ? -21.288 23.156 11.191 1.00 48.25 89 MET A N 1
ATOM 719 C CA . MET A 1 89 ? -22.539 22.533 11.636 1.00 48.25 89 MET A CA 1
ATOM 720 C C . MET A 1 89 ? -22.405 21.009 11.783 1.00 48.25 89 MET A C 1
ATOM 722 O O . MET A 1 89 ? -22.757 20.485 12.832 1.00 48.25 89 MET A O 1
ATOM 726 N N . ALA A 1 90 ? -21.793 20.310 10.818 1.00 55.50 90 ALA A N 1
ATOM 727 C CA . ALA A 1 90 ? -21.552 18.863 10.915 1.00 55.50 90 ALA A CA 1
ATOM 728 C C . ALA A 1 90 ? -20.682 18.469 12.129 1.00 55.50 90 ALA A C 1
ATOM 730 O O . ALA A 1 90 ? -20.935 17.459 12.775 1.00 55.50 90 ALA A O 1
ATOM 731 N N . ARG A 1 91 ? -19.690 19.290 12.504 1.00 65.56 91 ARG A N 1
ATOM 732 C CA . ARG A 1 91 ? -18.885 19.061 13.721 1.00 65.56 91 ARG A CA 1
ATOM 733 C C . ARG A 1 91 ? -19.694 19.229 15.001 1.00 65.56 91 ARG A C 1
ATOM 735 O O . ARG A 1 91 ? -19.470 18.497 15.959 1.00 65.56 91 ARG A O 1
ATOM 742 N N . GLN A 1 92 ? -20.624 20.181 15.022 1.00 67.44 92 GLN A N 1
ATOM 743 C CA . GLN A 1 92 ? -21.516 20.357 16.161 1.00 67.44 92 GLN A CA 1
ATOM 744 C C . GLN A 1 92 ? -22.476 19.165 16.301 1.00 67.44 92 GLN A C 1
ATOM 746 O O . GLN A 1 92 ? -22.692 18.706 17.423 1.00 67.44 92 GLN A O 1
ATOM 751 N N . ASP A 1 93 ? -22.970 18.629 15.180 1.00 69.50 93 ASP A N 1
ATOM 752 C CA . ASP A 1 93 ? -23.802 17.418 15.148 1.00 69.50 93 ASP A CA 1
ATOM 753 C C . ASP A 1 93 ? -23.041 16.196 15.700 1.00 69.50 93 ASP A C 1
ATOM 755 O O . ASP A 1 93 ? -23.590 15.417 16.478 1.00 69.50 93 ASP A O 1
ATOM 759 N N . GLU A 1 94 ? -21.759 16.053 15.357 1.00 77.94 94 GLU A N 1
ATOM 760 C CA . GLU A 1 94 ? -20.870 15.000 15.874 1.00 77.94 94 GLU A CA 1
ATOM 761 C C . GLU A 1 94 ? -20.656 15.103 17.389 1.00 77.94 94 GLU A C 1
ATOM 763 O O . GLU A 1 94 ? -20.771 14.104 18.103 1.00 77.94 94 GLU A O 1
ATOM 768 N N . TYR A 1 95 ? -20.417 16.310 17.914 1.00 84.31 95 TYR A N 1
ATOM 769 C CA . TYR A 1 95 ? -20.293 16.517 19.361 1.00 84.31 95 TYR A CA 1
ATOM 770 C C . TYR A 1 95 ? -21.607 16.263 20.101 1.00 84.31 95 TYR A C 1
ATOM 772 O O . TYR A 1 95 ? -21.598 15.751 21.224 1.00 84.31 95 TYR A O 1
ATOM 780 N N . GLU A 1 96 ? -22.750 16.614 19.506 1.00 83.19 96 GLU A N 1
ATOM 781 C CA . GLU A 1 96 ? -24.051 16.310 20.093 1.00 83.19 96 GLU A CA 1
ATOM 782 C C . GLU A 1 96 ? -24.308 14.800 20.133 1.00 83.19 96 GLU A C 1
ATOM 784 O O . GLU A 1 96 ? -24.717 14.280 21.177 1.00 83.19 96 GLU A O 1
ATOM 789 N N . ALA A 1 97 ? -24.019 14.095 19.041 1.00 84.31 97 ALA A N 1
ATOM 790 C CA . ALA A 1 97 ? -24.121 12.645 18.959 1.00 84.31 97 ALA A CA 1
ATOM 791 C C . ALA A 1 97 ? -23.203 11.947 19.982 1.00 84.31 97 ALA A C 1
ATOM 793 O O . ALA A 1 97 ? -23.654 11.078 20.735 1.00 84.31 97 ALA A O 1
ATOM 794 N N . ASP A 1 98 ? -21.954 12.399 20.117 1.00 89.00 98 ASP A N 1
ATOM 795 C CA . ASP A 1 98 ? -21.019 11.931 21.149 1.00 89.00 98 ASP A CA 1
ATOM 796 C C . ASP A 1 98 ? -21.555 12.170 22.563 1.00 89.00 98 ASP A C 1
ATOM 798 O O . ASP A 1 98 ? -21.519 11.283 23.423 1.00 89.00 98 ASP A O 1
ATOM 802 N N . ARG A 1 99 ? -22.130 13.349 22.816 1.00 89.19 99 ARG A N 1
ATOM 803 C CA . ARG A 1 99 ? -22.742 13.676 24.108 1.00 89.19 99 ARG A CA 1
ATOM 804 C C . ARG A 1 99 ? -23.946 12.783 24.412 1.00 89.19 99 ARG A C 1
ATOM 806 O O . ARG A 1 99 ? -24.158 12.440 25.576 1.00 89.19 99 ARG A O 1
ATOM 813 N N . ILE A 1 100 ? -24.734 12.404 23.405 1.00 89.56 100 ILE A N 1
ATOM 814 C CA . ILE A 1 100 ? -25.852 11.462 23.557 1.00 89.56 100 ILE A CA 1
ATOM 815 C C . ILE A 1 100 ? -25.326 10.073 23.927 1.00 89.56 100 ILE A C 1
ATOM 817 O O . ILE A 1 100 ? -25.811 9.493 24.904 1.00 89.56 100 ILE A O 1
ATOM 821 N N . ALA A 1 101 ? -24.300 9.577 23.232 1.00 90.81 101 ALA A N 1
ATOM 822 C CA . ALA A 1 101 ? -23.647 8.314 23.572 1.00 90.81 101 ALA A CA 1
ATOM 823 C C . ALA A 1 101 ? -23.101 8.326 25.009 1.00 90.81 101 ALA A C 1
ATOM 825 O O . ALA A 1 101 ? -23.398 7.428 25.799 1.00 90.81 101 ALA A O 1
ATOM 826 N N . ALA A 1 102 ? -22.403 9.394 25.399 1.00 92.50 102 ALA A N 1
ATOM 827 C CA . ALA A 1 102 ? -21.875 9.549 26.751 1.00 92.50 102 ALA A CA 1
ATOM 828 C C . ALA A 1 102 ? -22.964 9.686 27.823 1.00 92.50 102 ALA A C 1
ATOM 830 O O . ALA A 1 102 ? -22.787 9.193 28.937 1.00 92.50 102 ALA A O 1
ATOM 831 N N . LYS A 1 103 ? -24.101 10.321 27.509 1.00 92.50 103 LYS A N 1
ATOM 832 C CA . LYS A 1 103 ? -25.250 10.410 28.422 1.00 92.50 103 LYS A CA 1
ATOM 833 C C . LYS A 1 103 ? -25.879 9.039 28.682 1.00 92.50 103 LYS A C 1
ATOM 835 O O . LYS A 1 103 ? -26.370 8.811 29.783 1.00 92.50 103 LYS A O 1
ATOM 840 N N . LEU A 1 104 ? -25.894 8.157 27.683 1.00 92.69 104 LEU A N 1
ATOM 841 C CA . LEU A 1 104 ? -26.530 6.843 27.782 1.00 92.69 104 LEU A CA 1
ATOM 842 C C . LEU A 1 104 ? -25.599 5.765 28.361 1.00 92.69 104 LEU A C 1
ATOM 844 O O . LEU A 1 104 ? -26.062 4.929 29.131 1.00 92.69 104 LEU A O 1
ATOM 848 N N . LEU A 1 105 ? -24.311 5.768 28.001 1.00 93.69 105 LEU A N 1
ATOM 849 C CA . LEU A 1 105 ? -23.370 4.682 28.329 1.00 93.69 105 LEU A CA 1
ATOM 850 C C . LEU A 1 105 ? -22.283 5.084 29.342 1.00 93.69 105 LEU A C 1
ATOM 852 O O . LEU A 1 105 ? -21.610 4.211 29.901 1.00 93.69 105 LEU A O 1
ATOM 856 N N . GLY A 1 106 ? -22.138 6.386 29.599 1.00 92.62 106 GLY A N 1
ATOM 857 C CA . GLY A 1 106 ? -21.047 6.979 30.368 1.00 92.62 106 GLY A CA 1
ATOM 858 C C . GLY A 1 106 ? -19.939 7.535 29.469 1.00 92.62 106 GLY A C 1
ATOM 859 O O . GLY A 1 106 ? -19.676 7.024 28.381 1.00 92.62 106 GLY A O 1
ATOM 860 N N . ARG A 1 107 ? -19.270 8.599 29.934 1.00 91.38 107 ARG A N 1
ATOM 861 C CA . ARG A 1 107 ? -18.185 9.277 29.196 1.00 91.38 107 ARG A CA 1
ATOM 862 C C . ARG A 1 107 ? -16.994 8.362 28.921 1.00 91.38 107 ARG A C 1
ATOM 864 O O . ARG A 1 107 ? -16.459 8.389 27.820 1.00 91.38 107 ARG A O 1
ATOM 871 N N . GLU A 1 108 ? -16.606 7.559 29.911 1.00 89.31 108 GLU A N 1
ATOM 872 C CA . GLU A 1 108 ? -15.483 6.623 29.793 1.00 89.31 108 GLU A CA 1
ATOM 873 C C . GLU A 1 108 ? -15.739 5.584 28.697 1.00 89.31 108 GLU A C 1
ATOM 875 O O . GLU A 1 108 ? -14.899 5.400 27.823 1.00 89.31 108 GLU A O 1
ATOM 880 N N . GLU A 1 109 ? -16.926 4.976 28.681 1.00 91.25 109 GLU A N 1
ATOM 881 C CA . GLU A 1 109 ? -17.279 3.963 27.684 1.00 91.25 109 GLU A CA 1
ATOM 882 C C . GLU A 1 109 ? -17.404 4.551 26.275 1.00 91.25 109 GLU A C 1
ATOM 884 O O . GLU A 1 109 ? -16.918 3.963 25.310 1.00 91.25 109 GLU A O 1
ATOM 889 N N . ALA A 1 110 ? -18.013 5.735 26.144 1.00 91.75 110 ALA A N 1
ATOM 890 C CA . ALA A 1 110 ? -18.096 6.430 24.862 1.00 91.75 110 ALA A CA 1
ATOM 891 C C . ALA A 1 110 ? -16.695 6.773 24.323 1.00 91.75 110 ALA A C 1
ATOM 893 O O . ALA A 1 110 ? -16.398 6.506 23.159 1.00 91.75 110 ALA A O 1
ATOM 894 N N . GLY A 1 111 ? -15.806 7.285 25.181 1.00 91.50 111 GLY A N 1
ATOM 895 C CA . GLY A 1 111 ? -14.413 7.553 24.823 1.00 91.50 111 GLY A CA 1
ATOM 896 C C . GLY A 1 111 ? -13.646 6.283 24.443 1.00 91.50 111 GLY A C 1
ATOM 897 O O . GLY A 1 111 ? -12.983 6.256 23.407 1.00 91.50 111 GLY A O 1
ATOM 898 N N . ALA A 1 112 ? -13.776 5.211 25.230 1.00 91.69 112 ALA A N 1
ATOM 899 C CA . ALA A 1 112 ? -13.146 3.922 24.950 1.00 91.69 112 ALA A CA 1
ATOM 900 C C . ALA A 1 112 ? -13.621 3.327 23.615 1.00 91.69 112 ALA A C 1
ATOM 902 O O . ALA A 1 112 ? -12.797 2.839 22.844 1.00 91.69 112 ALA A O 1
ATOM 903 N N . SER A 1 113 ? -14.917 3.436 23.302 1.00 91.12 113 SER A N 1
ATOM 904 C CA . SER A 1 113 ? -15.485 3.005 22.022 1.00 91.12 113 SER A CA 1
ATOM 905 C C . SER A 1 113 ? -14.873 3.752 20.834 1.00 91.12 113 SER A C 1
ATOM 907 O O . SER A 1 113 ? -14.539 3.123 19.829 1.00 91.12 113 SER A O 1
ATOM 909 N N . LEU A 1 114 ? -14.689 5.075 20.934 1.00 89.56 114 LEU A N 1
ATOM 910 C CA . LEU A 1 114 ? -14.042 5.872 19.882 1.00 89.56 114 LEU A CA 1
ATOM 911 C C . LEU A 1 114 ? -12.586 5.444 19.668 1.00 89.56 114 LEU A C 1
ATOM 913 O O . LEU A 1 114 ? -12.165 5.202 18.536 1.00 89.56 114 LEU A O 1
ATOM 917 N N . VAL A 1 115 ? -11.828 5.317 20.761 1.00 91.88 115 VAL A N 1
ATOM 918 C CA . VAL A 1 115 ? -10.409 4.943 20.714 1.00 91.88 115 VAL A CA 1
ATOM 919 C C . VAL A 1 115 ? -10.226 3.531 20.160 1.00 91.88 115 VAL A C 1
ATOM 921 O O . VAL A 1 115 ? -9.401 3.321 19.271 1.00 91.88 115 VAL A O 1
ATOM 924 N N . GLU A 1 116 ? -11.001 2.558 20.636 1.00 93.25 116 GLU A N 1
ATOM 925 C CA . GLU A 1 116 ? -10.894 1.179 20.162 1.00 93.25 116 GLU A CA 1
ATOM 926 C C . GLU A 1 116 ? -11.303 1.045 18.694 1.00 93.25 116 GLU A C 1
ATOM 928 O O . GLU A 1 116 ? -10.604 0.373 17.934 1.00 93.25 116 GLU A O 1
ATOM 933 N N . THR A 1 117 ? -12.372 1.728 18.270 1.00 86.56 117 THR A N 1
ATOM 934 C CA . THR A 1 117 ? -12.793 1.751 16.860 1.00 86.56 117 THR A CA 1
ATOM 935 C C . THR A 1 117 ? -11.678 2.291 15.972 1.00 86.56 117 THR A C 1
ATOM 937 O O . THR A 1 117 ? -11.346 1.670 14.962 1.00 86.56 117 THR A O 1
ATOM 940 N N . GLN A 1 118 ? -11.046 3.401 16.368 1.00 85.06 118 GLN A N 1
ATOM 941 C CA . GLN A 1 118 ? -9.927 3.988 15.632 1.00 85.06 118 GLN A CA 1
ATOM 942 C C . GLN A 1 118 ? -8.761 2.999 15.488 1.00 85.06 118 GLN A C 1
ATOM 944 O O . GLN A 1 118 ? -8.215 2.833 14.396 1.00 85.06 118 GLN A O 1
ATOM 949 N N . ILE A 1 119 ? -8.384 2.326 16.579 1.00 86.62 119 ILE A N 1
ATOM 950 C CA . ILE A 1 119 ? -7.228 1.422 16.597 1.00 86.62 119 ILE A CA 1
ATOM 951 C C . ILE A 1 119 ? -7.505 0.149 15.796 1.00 86.62 119 ILE A C 1
ATOM 953 O O . ILE A 1 119 ? -6.692 -0.236 14.954 1.00 86.62 119 ILE A O 1
ATOM 957 N N . LYS A 1 120 ? -8.662 -0.487 16.002 1.00 85.88 120 LYS A N 1
ATOM 958 C CA . LYS A 1 120 ? -9.034 -1.706 15.268 1.00 85.88 120 LYS A CA 1
ATOM 959 C C . LYS A 1 120 ? -9.271 -1.423 13.780 1.00 85.88 120 LYS A C 1
ATOM 961 O O . LYS A 1 120 ? -8.885 -2.240 12.947 1.00 85.88 120 LYS A O 1
ATOM 966 N N . SER A 1 121 ? -9.801 -0.249 13.423 1.00 78.25 121 SER A N 1
ATOM 967 C CA . SER A 1 121 ? -9.906 0.199 12.025 1.00 78.25 121 SER A CA 1
ATOM 968 C C . SER A 1 121 ? -8.532 0.375 11.373 1.00 78.25 121 SER A C 1
ATOM 970 O O . SER A 1 121 ? -8.291 -0.129 10.274 1.00 78.25 121 SER A O 1
ATOM 972 N N . ALA A 1 122 ? -7.584 1.019 12.062 1.00 79.38 122 ALA A N 1
ATOM 973 C CA . ALA A 1 122 ? -6.218 1.141 11.561 1.00 79.38 122 ALA A CA 1
ATOM 974 C C . ALA A 1 122 ? -5.565 -0.235 11.361 1.00 79.38 122 ALA A C 1
ATOM 976 O O . ALA A 1 122 ? -4.908 -0.459 10.344 1.00 79.38 122 ALA A O 1
ATOM 977 N N . TRP A 1 123 ? -5.777 -1.172 12.289 1.00 84.69 123 TRP A N 1
ATOM 978 C CA . TRP A 1 123 ? -5.247 -2.531 12.176 1.00 84.69 123 TRP A CA 1
ATOM 979 C C . TRP A 1 123 ? -5.833 -3.279 10.972 1.00 84.69 123 TRP A C 1
ATOM 981 O O . TRP A 1 123 ? -5.087 -3.878 10.195 1.00 84.69 123 TRP A O 1
ATOM 991 N N . LEU A 1 124 ? -7.150 -3.183 10.753 1.00 78.12 124 LEU A N 1
ATOM 992 C CA . LEU A 1 124 ? -7.799 -3.766 9.575 1.00 78.12 124 LEU A CA 1
ATOM 993 C C . LEU A 1 124 ? -7.190 -3.240 8.272 1.00 78.12 124 LEU A C 1
ATOM 995 O O . LEU A 1 124 ? -6.828 -4.023 7.395 1.00 78.12 124 LEU A O 1
ATOM 999 N N . ASN A 1 125 ? -7.027 -1.922 8.170 1.00 70.75 125 ASN A N 1
ATOM 1000 C CA . ASN A 1 125 ? -6.550 -1.273 6.950 1.00 70.75 125 ASN A CA 1
ATOM 1001 C C . ASN A 1 125 ? -5.053 -1.480 6.681 1.00 70.75 125 ASN A C 1
ATOM 1003 O O . ASN A 1 125 ? -4.634 -1.403 5.531 1.00 70.75 125 ASN A O 1
ATOM 1007 N N . THR A 1 126 ? -4.242 -1.727 7.715 1.00 71.25 126 THR A N 1
ATOM 1008 C CA . THR A 1 126 ? -2.771 -1.758 7.584 1.00 71.25 126 THR A CA 1
ATOM 1009 C C . THR A 1 126 ? -2.126 -3.116 7.844 1.00 71.25 126 THR A C 1
ATOM 1011 O O . THR A 1 126 ? -0.934 -3.261 7.580 1.00 71.25 126 THR A O 1
ATOM 1014 N N . ARG A 1 127 ? -2.857 -4.092 8.398 1.00 82.00 127 ARG A N 1
ATOM 1015 C CA . ARG A 1 127 ? -2.321 -5.417 8.760 1.00 82.00 127 ARG A CA 1
ATOM 1016 C C . ARG A 1 127 ? -3.217 -6.554 8.297 1.00 82.00 127 ARG A C 1
ATOM 1018 O O . ARG A 1 127 ? -2.729 -7.474 7.649 1.00 82.00 127 ARG A O 1
ATOM 1025 N N . PHE A 1 128 ? -4.518 -6.495 8.595 1.00 84.50 128 PHE A N 1
ATOM 1026 C CA . PHE A 1 128 ? -5.424 -7.610 8.297 1.00 84.50 128 PHE A CA 1
ATOM 1027 C C . PHE A 1 128 ? -5.417 -7.986 6.817 1.00 84.50 128 PHE A C 1
ATOM 1029 O O . PHE A 1 128 ? -5.205 -9.149 6.485 1.00 84.50 128 PHE A O 1
ATOM 1036 N N . TRP A 1 129 ? -5.648 -7.011 5.932 1.00 81.31 129 TRP A N 1
ATOM 1037 C CA . TRP A 1 129 ? -5.766 -7.289 4.502 1.00 81.31 129 TRP A CA 1
ATOM 1038 C C . TRP A 1 129 ? -4.457 -7.790 3.897 1.00 81.31 129 TRP A C 1
ATOM 1040 O O . TRP A 1 129 ? -4.490 -8.716 3.095 1.00 81.31 129 TRP A O 1
ATOM 1050 N N . GLU A 1 130 ? -3.313 -7.256 4.328 1.00 79.56 130 GLU A N 1
ATOM 1051 C CA . GLU A 1 130 ? -1.995 -7.746 3.907 1.00 79.56 130 GLU A CA 1
ATOM 1052 C C . GLU A 1 130 ? -1.811 -9.226 4.278 1.00 79.56 130 GLU A C 1
ATOM 1054 O O . GLU A 1 130 ? -1.484 -10.050 3.424 1.00 79.56 130 GLU A O 1
ATOM 1059 N N . LEU A 1 131 ? -2.113 -9.589 5.530 1.00 84.69 131 LEU A N 1
ATOM 1060 C CA . LEU A 1 131 ? -2.048 -10.976 5.998 1.00 84.69 131 LEU A CA 1
ATOM 1061 C C . LEU A 1 131 ? -3.071 -11.879 5.300 1.00 84.69 131 LEU A C 1
ATOM 1063 O O . LEU A 1 131 ? -2.787 -13.046 5.033 1.00 84.69 131 LEU A O 1
ATOM 1067 N N . HIS A 1 132 ? -4.263 -11.360 5.008 1.00 87.44 132 HIS A N 1
ATOM 1068 C CA . HIS A 1 132 ? -5.307 -12.100 4.314 1.00 87.44 132 HIS A CA 1
ATOM 1069 C C . HIS A 1 132 ? -4.884 -12.448 2.884 1.00 87.44 132 HIS A C 1
ATOM 1071 O O . HIS A 1 132 ? -4.913 -13.619 2.510 1.00 87.44 132 HIS A O 1
ATOM 1077 N N . TRP A 1 133 ? -4.409 -11.463 2.119 1.00 84.38 133 TRP A N 1
ATOM 1078 C CA . TRP A 1 133 ? -3.939 -11.665 0.749 1.00 84.38 133 TRP A CA 1
ATOM 1079 C C . TRP A 1 133 ? -2.680 -12.536 0.674 1.00 84.38 133 TRP A C 1
ATOM 1081 O O . TRP A 1 133 ? -2.560 -13.347 -0.244 1.00 84.38 133 TRP A O 1
ATOM 1091 N N . ALA A 1 134 ? -1.797 -12.479 1.679 1.00 86.56 134 ALA A N 1
ATOM 1092 C CA . ALA A 1 134 ? -0.628 -13.357 1.759 1.00 86.56 134 ALA A CA 1
ATOM 1093 C C . ALA A 1 134 ? -0.989 -14.859 1.803 1.00 86.56 134 ALA A C 1
ATOM 1095 O O . ALA A 1 134 ? -0.181 -15.702 1.403 1.00 86.56 134 ALA A O 1
ATOM 1096 N N . GLN A 1 135 ? -2.209 -15.228 2.222 1.00 91.31 135 GLN A N 1
ATOM 1097 C CA . GLN A 1 135 ? -2.664 -16.627 2.199 1.00 91.31 135 GLN A CA 1
ATOM 1098 C C . GLN A 1 135 ? -2.748 -17.199 0.780 1.00 91.31 135 GLN A C 1
ATOM 1100 O O . GLN A 1 135 ? -2.581 -18.409 0.602 1.00 91.31 135 GLN A O 1
ATOM 1105 N N . ALA A 1 136 ? -2.886 -16.351 -0.244 1.00 92.69 136 ALA A N 1
ATOM 1106 C CA . ALA A 1 136 ? -2.825 -16.772 -1.639 1.00 92.69 136 ALA A CA 1
ATOM 1107 C C . ALA A 1 136 ? -1.474 -17.412 -2.006 1.00 92.69 136 ALA A C 1
ATOM 1109 O O . ALA A 1 136 ? -1.380 -18.073 -3.031 1.00 92.69 136 ALA A O 1
ATOM 1110 N N . ALA A 1 137 ? -0.420 -17.300 -1.188 1.00 91.31 137 ALA A N 1
ATOM 1111 C CA . ALA A 1 137 ? 0.817 -18.058 -1.400 1.00 91.31 137 ALA A CA 1
ATOM 1112 C C . ALA A 1 137 ? 0.612 -19.583 -1.279 1.00 91.31 137 ALA A C 1
ATOM 1114 O O . ALA A 1 137 ? 1.382 -20.362 -1.848 1.00 91.31 137 ALA A O 1
ATOM 1115 N N . ARG A 1 138 ? -0.401 -20.015 -0.517 1.00 92.94 138 ARG A N 1
ATOM 1116 C CA . ARG A 1 138 ? -0.700 -21.426 -0.220 1.00 92.94 138 ARG A CA 1
ATOM 1117 C C . ARG A 1 138 ? -2.047 -21.861 -0.784 1.00 92.94 138 ARG A C 1
ATOM 1119 O O . ARG A 1 138 ? -2.169 -22.996 -1.227 1.00 92.94 138 ARG A O 1
ATOM 1126 N N . GLU A 1 139 ? -3.012 -20.950 -0.813 1.00 96.25 139 GLU A N 1
ATOM 1127 C CA . GLU A 1 139 ? -4.394 -21.246 -1.175 1.00 96.25 139 GLU A CA 1
ATOM 1128 C C . GLU A 1 139 ? -4.696 -20.816 -2.619 1.00 96.25 139 GLU A C 1
ATOM 1130 O O . GLU A 1 139 ? -4.649 -19.618 -2.923 1.00 96.25 139 GLU A O 1
ATOM 1135 N N . PRO A 1 140 ? -5.018 -21.752 -3.533 1.00 95.81 140 PRO A N 1
ATOM 1136 C CA . PRO A 1 140 ? -5.323 -21.426 -4.929 1.00 95.81 140 PRO A CA 1
ATOM 1137 C C . PRO A 1 140 ? -6.697 -20.768 -5.121 1.00 95.81 140 PRO A C 1
ATOM 1139 O O . PRO A 1 140 ? -6.944 -20.143 -6.155 1.00 95.81 140 PRO A O 1
ATOM 1142 N N . LEU A 1 141 ? -7.596 -20.905 -4.144 1.00 96.00 141 LEU A N 1
ATOM 1143 C CA . LEU A 1 141 ? -8.939 -20.327 -4.145 1.00 96.00 141 LEU A CA 1
ATOM 1144 C C . LEU A 1 141 ? -9.087 -19.323 -2.991 1.00 96.00 141 LEU A C 1
ATOM 1146 O O . LEU A 1 141 ? -8.459 -19.517 -1.949 1.00 96.00 141 LEU A O 1
ATOM 1150 N N . PRO A 1 142 ? -9.910 -18.270 -3.157 1.00 92.31 142 PRO A N 1
ATOM 1151 C CA . PRO A 1 142 ? -10.098 -17.259 -2.125 1.00 92.31 142 PRO A CA 1
ATOM 1152 C C . PRO A 1 142 ? -10.729 -17.845 -0.867 1.00 92.31 142 PRO A C 1
ATOM 1154 O O . PRO A 1 142 ? -11.722 -18.575 -0.936 1.00 92.31 142 PRO A O 1
ATOM 1157 N N . LEU A 1 143 ? -10.189 -17.453 0.283 1.00 94.25 143 LEU A N 1
ATOM 1158 C CA . LEU A 1 143 ? -10.782 -17.711 1.590 1.00 94.25 143 LEU A CA 1
ATOM 1159 C C . LEU A 1 143 ? -11.625 -16.511 2.023 1.00 94.25 143 LEU A C 1
ATOM 1161 O O . LEU A 1 143 ? -11.262 -15.371 1.764 1.00 94.25 143 LEU A O 1
ATOM 1165 N N . GLY A 1 144 ? -12.740 -16.759 2.707 1.00 91.69 144 GLY A N 1
ATOM 1166 C CA . GLY A 1 144 ? -13.583 -15.687 3.230 1.00 91.69 144 GLY A CA 1
ATOM 1167 C C . GLY A 1 144 ? -12.897 -14.932 4.383 1.00 91.69 144 GLY A C 1
ATOM 1168 O O . GLY A 1 144 ? -12.366 -15.579 5.296 1.00 91.69 144 GLY A O 1
ATOM 1169 N N . PRO A 1 145 ? -12.875 -13.585 4.382 1.00 89.56 145 PRO A N 1
ATOM 1170 C CA . PRO A 1 145 ? -12.160 -12.818 5.398 1.00 89.56 145 PRO A CA 1
ATOM 1171 C C . PRO A 1 145 ? -12.921 -12.694 6.727 1.00 89.56 145 PRO A C 1
ATOM 1173 O O . PRO A 1 145 ? -12.295 -12.549 7.775 1.00 89.56 145 PRO A O 1
ATOM 1176 N N . PHE A 1 146 ? -14.251 -12.765 6.737 1.00 90.62 146 PHE A N 1
ATOM 1177 C CA . PHE A 1 146 ? -15.097 -12.396 7.873 1.00 90.62 146 PHE A CA 1
ATOM 1178 C C . PHE A 1 146 ? -15.032 -13.394 9.031 1.00 90.62 146 PHE A C 1
ATOM 1180 O O . PHE A 1 146 ? -15.020 -12.973 10.189 1.00 90.62 146 PHE A O 1
ATOM 1187 N N . ARG A 1 147 ? -14.914 -14.704 8.774 1.00 94.75 147 ARG A N 1
ATOM 1188 C CA . ARG A 1 147 ? -14.652 -15.684 9.853 1.00 94.75 147 ARG A CA 1
ATOM 1189 C C . ARG A 1 147 ? -13.305 -15.450 10.533 1.00 94.75 147 ARG A C 1
ATOM 1191 O O . ARG A 1 147 ? -13.206 -15.601 11.750 1.00 94.75 147 ARG A O 1
ATOM 1198 N N . ALA A 1 148 ? -12.274 -15.095 9.766 1.00 93.81 148 ALA A N 1
ATOM 1199 C CA . ALA A 1 148 ? -10.963 -14.763 10.316 1.00 93.81 148 ALA A CA 1
ATOM 1200 C C . ALA A 1 148 ? -11.011 -13.433 11.084 1.00 93.81 148 ALA A C 1
ATOM 1202 O O . ALA A 1 148 ? -10.549 -13.378 12.222 1.00 93.81 148 ALA A O 1
ATOM 1203 N N . MET A 1 149 ? -11.654 -12.400 10.521 1.00 91.06 149 MET A N 1
ATOM 1204 C CA . MET A 1 149 ? -11.891 -11.119 11.198 1.00 91.06 149 MET A CA 1
ATOM 1205 C C . MET A 1 149 ? -12.599 -11.315 12.537 1.00 91.06 149 MET A C 1
ATOM 1207 O O . MET A 1 149 ? -12.154 -10.759 13.531 1.00 91.06 149 MET A O 1
ATOM 1211 N N . GLN A 1 150 ? -13.652 -12.137 12.596 1.00 92.19 150 GLN A N 1
ATOM 1212 C CA . GLN A 1 150 ? -14.376 -12.409 13.840 1.00 92.19 150 GLN A CA 1
ATOM 1213 C C . GLN A 1 150 ? -13.456 -12.934 14.950 1.00 92.19 150 GLN A C 1
ATOM 1215 O O . GLN A 1 150 ? -13.644 -12.579 16.110 1.00 92.19 150 GLN A O 1
ATOM 1220 N N . ARG A 1 151 ? -12.489 -13.790 14.602 1.00 91.50 151 ARG A N 1
ATOM 1221 C CA . ARG A 1 151 ? -11.544 -14.367 15.568 1.00 91.50 151 ARG A CA 1
ATOM 1222 C C . ARG A 1 151 ? -10.486 -13.360 16.004 1.00 91.50 151 ARG A C 1
ATOM 1224 O O . ARG A 1 151 ? -10.175 -13.311 17.181 1.00 91.50 151 ARG A O 1
ATOM 1231 N N . ILE A 1 152 ? -9.957 -12.567 15.073 1.00 91.62 152 ILE A N 1
ATOM 1232 C CA . ILE A 1 152 ? -8.810 -11.693 15.352 1.00 91.62 152 ILE A CA 1
ATOM 1233 C C . ILE A 1 152 ? -9.250 -10.348 15.945 1.00 91.62 152 ILE A C 1
ATOM 1235 O O . ILE A 1 152 ? -8.589 -9.809 16.822 1.00 91.62 152 ILE A O 1
ATOM 1239 N N . LEU A 1 153 ? -10.391 -9.796 15.521 1.00 88.94 153 LEU A N 1
ATOM 1240 C CA . LEU A 1 153 ? -10.851 -8.478 15.975 1.00 88.94 153 LEU A CA 1
ATOM 1241 C C . LEU A 1 153 ? -11.286 -8.433 17.443 1.00 88.94 153 LEU A C 1
ATOM 1243 O O . LEU A 1 153 ? -11.456 -7.339 17.978 1.00 88.94 153 LEU A O 1
ATOM 1247 N N . VAL A 1 154 ? -11.467 -9.581 18.094 1.00 87.69 154 VAL A N 1
ATOM 1248 C CA . VAL A 1 154 ? -11.723 -9.660 19.541 1.00 87.69 154 VAL A CA 1
ATOM 1249 C C . VAL A 1 154 ? -10.436 -9.710 20.367 1.00 87.69 154 VAL A C 1
ATOM 1251 O O . VAL A 1 154 ? -10.488 -9.586 21.587 1.00 87.69 154 VAL A O 1
ATOM 1254 N N . GLU A 1 155 ? -9.280 -9.874 19.724 1.00 90.81 155 GLU A N 1
ATOM 1255 C CA . GLU A 1 155 ? -7.990 -9.832 20.400 1.00 90.81 155 GLU A CA 1
ATOM 1256 C C . GLU A 1 155 ? -7.588 -8.381 20.694 1.00 90.81 155 GLU A C 1
ATOM 1258 O O . GLU A 1 155 ? -7.923 -7.440 19.963 1.00 90.81 155 GLU A O 1
ATOM 1263 N N . ALA A 1 156 ? -6.866 -8.191 21.800 1.00 90.62 156 ALA A N 1
ATOM 1264 C CA . ALA A 1 156 ? -6.272 -6.901 22.108 1.00 90.62 156 ALA A CA 1
ATOM 1265 C C . ALA A 1 156 ? -5.183 -6.588 21.064 1.00 90.62 156 ALA A C 1
ATOM 1267 O O . ALA A 1 156 ? -4.316 -7.436 20.834 1.00 90.62 156 ALA A O 1
ATOM 1268 N N . PRO A 1 157 ? -5.186 -5.391 20.448 1.00 91.12 157 PRO A N 1
ATOM 1269 C CA . PRO A 1 157 ? -4.120 -5.004 19.539 1.00 91.12 157 PRO A CA 1
ATOM 1270 C C . PRO A 1 157 ? -2.760 -5.014 20.243 1.00 91.12 157 PRO A C 1
ATOM 1272 O O . PRO A 1 157 ? -2.657 -4.728 21.438 1.00 91.12 157 PRO A O 1
ATOM 1275 N N . GLU A 1 158 ? -1.711 -5.303 19.476 1.00 91.19 158 GLU A N 1
ATOM 1276 C CA . GLU A 1 158 ? -0.333 -5.296 19.963 1.00 91.19 158 GLU A CA 1
ATOM 1277 C C . GLU A 1 158 ? -0.007 -3.934 20.625 1.00 91.19 158 GLU A C 1
ATOM 1279 O O . GLU A 1 158 ? -0.349 -2.888 20.058 1.00 91.19 158 GLU A O 1
ATOM 1284 N N . PRO A 1 159 ? 0.579 -3.899 21.842 1.00 89.06 159 PRO A N 1
ATOM 1285 C CA . PRO A 1 159 ? 0.658 -2.666 22.625 1.00 89.06 159 PRO A CA 1
ATOM 1286 C C . PRO A 1 159 ? 1.403 -1.522 21.938 1.00 89.06 159 PRO A C 1
ATOM 1288 O O . PRO A 1 159 ? 0.988 -0.368 22.080 1.00 89.06 159 PRO A O 1
ATOM 1291 N N . VAL A 1 160 ? 2.479 -1.815 21.196 1.00 85.31 160 VAL A N 1
ATOM 1292 C CA . VAL A 1 160 ? 3.231 -0.788 20.462 1.00 85.31 160 VAL A CA 1
ATOM 1293 C C . VAL A 1 160 ? 2.352 -0.212 19.358 1.00 85.31 160 VAL A C 1
ATOM 1295 O O . VAL A 1 160 ? 2.125 1.000 19.333 1.00 85.31 160 VAL A O 1
ATOM 1298 N N . PHE A 1 161 ? 1.749 -1.074 18.534 1.00 87.56 161 PHE A N 1
ATOM 1299 C CA . PHE A 1 161 ? 0.794 -0.663 17.506 1.00 87.56 161 PHE A CA 1
ATOM 1300 C C . PHE A 1 161 ? -0.360 0.194 18.060 1.00 87.56 161 PHE A C 1
ATOM 1302 O O . PHE A 1 161 ? -0.693 1.236 17.488 1.00 87.56 161 PHE A O 1
ATOM 1309 N N . ALA A 1 162 ? -0.972 -0.212 19.178 1.00 90.69 162 ALA A N 1
ATOM 1310 C CA . ALA A 1 162 ? -2.095 0.502 19.787 1.00 90.69 162 ALA A CA 1
ATOM 1311 C C . ALA A 1 162 ? -1.698 1.914 20.244 1.00 90.69 162 ALA A C 1
ATOM 1313 O O . ALA A 1 162 ? -2.394 2.889 19.941 1.00 90.69 162 ALA A O 1
ATOM 1314 N N . LYS A 1 163 ? -0.561 2.029 20.944 1.00 88.19 163 LYS A N 1
ATOM 1315 C CA . LYS A 1 163 ? -0.022 3.309 21.423 1.00 88.19 163 LYS A CA 1
ATOM 1316 C C . LYS A 1 163 ? 0.322 4.242 20.265 1.00 88.19 163 LYS A C 1
ATOM 1318 O O . LYS A 1 163 ? -0.090 5.402 20.279 1.00 88.19 163 LYS A O 1
ATOM 1323 N N . GLU A 1 164 ? 1.038 3.747 19.257 1.00 82.75 164 GLU A N 1
ATOM 1324 C CA . GLU A 1 164 ? 1.423 4.536 18.082 1.00 82.75 164 GLU A CA 1
ATOM 1325 C C . GLU A 1 164 ? 0.199 5.011 17.295 1.00 82.75 164 GLU A C 1
ATOM 1327 O O . GLU A 1 164 ? 0.120 6.176 16.899 1.00 82.75 164 GLU A O 1
ATOM 1332 N N . THR A 1 165 ? -0.793 4.138 17.116 1.00 84.25 165 THR A N 1
ATOM 1333 C CA . THR A 1 165 ? -2.029 4.469 16.403 1.00 84.25 165 THR A CA 1
ATOM 1334 C C . THR A 1 165 ? -2.837 5.533 17.135 1.00 84.25 165 THR A C 1
ATOM 1336 O O . THR A 1 165 ? -3.238 6.522 16.516 1.00 84.25 165 THR A O 1
ATOM 1339 N N . LEU A 1 166 ? -3.043 5.381 18.451 1.00 88.88 166 LEU A N 1
ATOM 1340 C CA . LEU A 1 166 ? -3.732 6.396 19.251 1.00 88.88 166 LEU A CA 1
ATOM 1341 C C . LEU A 1 166 ? -2.985 7.726 19.188 1.00 88.88 166 LEU A C 1
ATOM 1343 O O . LEU A 1 166 ? -3.593 8.778 18.996 1.00 88.88 166 LEU A O 1
ATOM 1347 N N . ARG A 1 167 ? -1.656 7.684 19.297 1.00 82.44 167 ARG A N 1
ATOM 1348 C CA . ARG A 1 167 ? -0.830 8.882 19.221 1.00 82.44 167 ARG A CA 1
ATOM 1349 C C . ARG A 1 167 ? -1.005 9.615 17.891 1.00 82.44 167 ARG A C 1
ATOM 1351 O O . ARG A 1 167 ? -1.265 10.818 17.905 1.00 82.44 167 ARG A O 1
ATOM 1358 N N . ARG A 1 168 ? -0.904 8.904 16.763 1.00 78.19 168 ARG A N 1
ATOM 1359 C CA . ARG A 1 168 ? -1.107 9.480 15.423 1.00 78.19 168 ARG A CA 1
ATOM 1360 C C . ARG A 1 168 ? -2.501 10.088 15.291 1.00 78.19 168 ARG A C 1
ATOM 1362 O O . ARG A 1 168 ? -2.623 11.228 14.853 1.00 78.19 168 ARG A O 1
ATOM 1369 N N . ALA A 1 169 ? -3.536 9.382 15.748 1.00 80.44 169 ALA A N 1
ATOM 1370 C CA . ALA A 1 169 ? -4.910 9.885 15.735 1.00 80.44 169 ALA A CA 1
ATOM 1371 C C . ALA A 1 169 ? -5.087 11.163 16.581 1.00 80.44 169 ALA A C 1
ATOM 1373 O O . ALA A 1 169 ? -5.842 12.059 16.210 1.00 80.44 169 ALA A O 1
ATOM 1374 N N . MET A 1 170 ? -4.353 11.299 17.690 1.00 82.25 170 MET A N 1
ATOM 1375 C CA . MET A 1 170 ? -4.375 12.503 18.531 1.00 82.25 170 MET A CA 1
ATOM 1376 C C . MET A 1 170 ? -3.603 13.691 17.934 1.00 82.25 170 MET A C 1
ATOM 1378 O O . MET A 1 170 ? -3.868 14.840 18.302 1.00 82.25 170 MET A O 1
ATOM 1382 N N . GLN A 1 171 ? -2.654 13.444 17.026 1.00 76.12 171 GLN A N 1
ATOM 1383 C CA . GLN A 1 171 ? -1.864 14.477 16.345 1.00 76.12 171 GLN A CA 1
ATOM 1384 C C . GLN A 1 171 ? -2.528 15.008 15.071 1.00 76.12 171 GLN A C 1
ATOM 1386 O O . GLN A 1 171 ? -2.192 16.112 14.645 1.00 76.12 171 GLN A O 1
ATOM 1391 N N . GLN A 1 172 ? -3.490 14.277 14.499 1.00 70.44 172 GLN A N 1
ATOM 1392 C CA . GLN A 1 172 ? -4.226 14.722 13.316 1.00 70.44 172 GLN A CA 1
ATOM 1393 C C . GLN A 1 172 ? -4.833 16.120 13.526 1.00 70.44 172 GLN A C 1
ATOM 1395 O O . GLN A 1 172 ? -5.363 16.461 14.592 1.00 70.44 172 GLN A O 1
ATOM 1400 N N . LEU A 1 173 ? -4.690 16.963 12.507 1.00 62.56 173 LEU A N 1
ATOM 1401 C CA . LEU A 1 173 ? -5.294 18.286 12.444 1.00 62.56 173 LEU A CA 1
ATOM 1402 C C . LEU A 1 173 ? -6.529 18.191 11.557 1.00 62.56 173 LEU A C 1
ATOM 1404 O O . LEU A 1 173 ? -6.441 17.652 10.459 1.00 62.56 173 LEU A O 1
ATOM 1408 N N . SER A 1 174 ? -7.651 18.719 12.037 1.00 58.28 174 SER A N 1
ATOM 1409 C CA . SER A 1 174 ? -8.880 18.813 11.255 1.00 58.28 174 SER A CA 1
ATOM 1410 C C . SER A 1 174 ? -8.635 19.700 10.033 1.00 58.28 174 SER A C 1
ATOM 1412 O O . SER A 1 174 ? -8.306 20.880 10.184 1.00 58.28 174 SER A O 1
ATOM 1414 N N . SER A 1 175 ? -8.796 19.154 8.829 1.00 44.88 175 SER A N 1
ATOM 1415 C CA . SER A 1 175 ? -8.788 19.942 7.597 1.00 44.88 175 SER A CA 1
ATOM 1416 C C . SER A 1 175 ? -10.057 20.789 7.499 1.00 44.88 175 SER A C 1
ATOM 1418 O O . SER A 1 175 ? -11.086 20.485 8.106 1.00 44.88 175 SER A O 1
ATOM 1420 N N . VAL A 1 176 ? -10.014 21.861 6.707 1.00 40.97 176 VAL A N 1
ATOM 1421 C CA . VAL A 1 176 ? -11.211 22.650 6.366 1.00 40.97 176 VAL A CA 1
ATOM 1422 C C . VAL A 1 176 ? -12.200 21.836 5.528 1.00 40.97 176 VAL A C 1
ATOM 1424 O O . VAL A 1 176 ? -13.363 22.212 5.470 1.00 40.97 176 VAL A O 1
ATOM 1427 N N . ASP A 1 177 ? -11.748 20.718 4.947 1.00 31.08 177 ASP A N 1
ATOM 1428 C CA . ASP A 1 177 ? -12.540 19.826 4.096 1.00 31.08 177 ASP A CA 1
ATOM 1429 C C . ASP A 1 177 ? -13.030 18.540 4.802 1.00 31.08 177 ASP A C 1
ATOM 1431 O O . ASP A 1 177 ? -13.769 17.749 4.209 1.00 31.08 177 ASP A O 1
ATOM 1435 N N . ASP A 1 178 ? -12.639 18.324 6.066 1.00 46.69 178 ASP A N 1
ATOM 1436 C CA . ASP A 1 178 ? -13.001 17.120 6.823 1.00 46.69 178 ASP A CA 1
ATOM 1437 C C . ASP A 1 178 ? -14.418 17.227 7.399 1.00 46.69 178 ASP A C 1
ATOM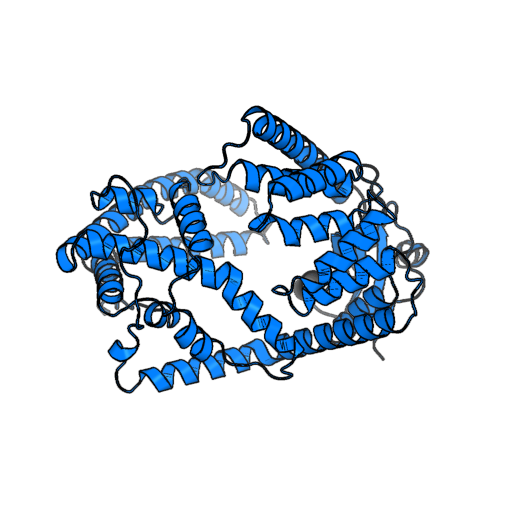 1439 O O . ASP A 1 178 ? -14.727 18.120 8.200 1.00 46.69 178 ASP A O 1
ATOM 1443 N N . THR A 1 179 ? -15.268 16.268 7.017 1.00 45.25 179 THR A N 1
ATOM 1444 C CA . THR A 1 179 ? -16.677 16.173 7.431 1.00 45.25 179 THR A CA 1
ATOM 1445 C C . THR A 1 179 ? -16.861 15.734 8.882 1.00 45.25 179 THR A C 1
ATOM 1447 O O . THR A 1 179 ? -17.937 15.954 9.429 1.00 45.25 179 THR A O 1
ATOM 1450 N N . HIS A 1 180 ? -15.833 15.154 9.511 1.00 53.00 180 HIS A N 1
ATOM 1451 C CA . HIS A 1 180 ? -15.868 14.690 10.899 1.00 53.00 180 HIS A CA 1
ATOM 1452 C C . HIS A 1 180 ? -14.732 15.328 11.713 1.00 53.00 180 HIS A C 1
ATOM 1454 O O . HIS A 1 180 ? -13.615 15.456 11.203 1.00 53.00 180 HIS A O 1
ATOM 1460 N N . PRO A 1 181 ? -14.981 15.721 12.974 1.00 66.38 181 PRO A N 1
ATOM 1461 C CA . PRO A 1 181 ? -13.930 16.178 13.869 1.00 66.38 181 PRO A CA 1
ATOM 1462 C C . PRO A 1 181 ? -12.959 15.033 14.188 1.00 66.38 181 PRO A C 1
ATOM 1464 O O . PRO A 1 181 ? -13.361 13.880 14.366 1.00 66.38 181 PRO A O 1
ATOM 1467 N N . VAL A 1 182 ? -11.666 15.354 14.284 1.00 79.50 182 VAL A N 1
ATOM 1468 C CA . VAL A 1 182 ? -10.619 14.377 14.629 1.00 79.50 182 VAL A CA 1
ATOM 1469 C C . VAL A 1 182 ? -10.825 13.810 16.038 1.00 79.50 182 VAL A C 1
ATOM 1471 O O . VAL A 1 182 ? -11.416 14.457 16.907 1.00 79.50 182 VAL A O 1
ATOM 1474 N N . LEU A 1 183 ? -10.263 12.624 16.307 1.00 82.25 183 LEU A N 1
ATOM 1475 C CA . LEU A 1 183 ? -10.403 11.921 17.593 1.00 82.25 183 LEU A CA 1
ATOM 1476 C C . LEU A 1 183 ? -10.117 12.825 18.805 1.00 82.25 183 LEU A C 1
ATOM 1478 O O . LEU A 1 183 ? -10.855 12.798 19.790 1.00 82.25 183 LEU A O 1
ATOM 1482 N N . ARG A 1 184 ? -9.076 13.666 18.716 1.00 84.06 184 ARG A N 1
ATOM 1483 C CA . ARG A 1 184 ? -8.703 14.621 19.772 1.00 84.06 184 ARG A CA 1
ATOM 1484 C C . ARG A 1 184 ? -9.851 15.558 20.147 1.00 84.06 184 ARG A C 1
ATOM 1486 O O . ARG A 1 184 ? -10.060 15.818 21.328 1.00 84.06 184 ARG A O 1
ATOM 1493 N N . GLU A 1 185 ? -10.564 16.089 19.159 1.00 83.00 185 GLU A N 1
ATOM 1494 C CA . GLU A 1 185 ? -11.654 17.042 19.377 1.00 83.00 185 GLU A CA 1
ATOM 1495 C C . GLU A 1 185 ? -12.871 16.355 20.001 1.00 83.00 185 GLU A C 1
ATOM 1497 O O . GLU A 1 185 ? -13.434 16.867 20.968 1.00 83.00 185 GLU A O 1
ATOM 1502 N N . ARG A 1 186 ? -13.208 15.154 19.522 1.00 87.50 186 ARG A N 1
ATOM 1503 C CA . ARG A 1 186 ? -14.316 14.339 20.043 1.00 87.50 186 ARG A CA 1
ATOM 1504 C C . ARG A 1 186 ? -14.101 13.923 21.495 1.00 87.50 186 ARG A C 1
ATOM 1506 O O . ARG A 1 186 ? -14.968 14.129 22.340 1.00 87.50 186 ARG A O 1
ATOM 1513 N N . VAL A 1 187 ? -12.907 13.429 21.830 1.00 86.38 187 VAL A N 1
ATOM 1514 C CA . VAL A 1 187 ? -12.568 13.058 23.215 1.00 86.38 187 VAL A CA 1
ATOM 1515 C C . VAL A 1 187 ? -12.575 14.278 24.141 1.00 86.38 187 VAL A C 1
ATOM 1517 O O . VAL A 1 187 ? -13.098 14.202 25.255 1.00 86.38 187 VAL A O 1
ATOM 1520 N N . LYS A 1 188 ? -12.077 15.425 23.663 1.00 86.31 188 LYS A N 1
ATOM 1521 C CA . LYS A 1 188 ? -12.144 16.686 24.411 1.00 86.31 188 LYS A CA 1
ATOM 1522 C C . LYS A 1 188 ? -13.589 17.123 24.661 1.00 86.31 188 LYS A C 1
ATOM 1524 O O . LYS A 1 188 ? -13.914 17.525 25.776 1.00 86.31 188 LYS A O 1
ATOM 1529 N N . ALA A 1 189 ? -14.468 17.009 23.663 1.00 85.06 189 ALA A N 1
ATOM 1530 C CA . ALA A 1 189 ? -15.889 17.339 23.792 1.00 85.06 189 ALA A CA 1
ATOM 1531 C C . ALA A 1 189 ? -16.621 16.443 24.810 1.00 85.06 189 ALA A C 1
ATOM 1533 O O . ALA A 1 189 ? -17.547 16.896 25.484 1.00 85.06 189 ALA A O 1
ATOM 1534 N N . LEU A 1 190 ? -16.165 15.199 24.992 1.00 86.06 190 LEU A N 1
ATOM 1535 C CA . LEU A 1 190 ? -16.661 14.292 26.033 1.00 86.06 190 LEU A CA 1
ATOM 1536 C C . LEU A 1 190 ? -16.188 14.652 27.454 1.00 86.06 190 LEU A C 1
ATOM 1538 O O . LEU A 1 190 ? -16.652 14.045 28.423 1.00 86.06 190 LEU A O 1
ATOM 1542 N N . GLY A 1 191 ? -15.314 15.652 27.602 1.00 76.88 191 GLY A N 1
ATOM 1543 C CA . GLY A 1 191 ? -14.754 16.091 28.881 1.00 76.88 191 GLY A CA 1
ATOM 1544 C C . GLY A 1 191 ? -13.492 15.336 29.300 1.00 76.88 191 GLY A C 1
ATOM 1545 O O . GLY A 1 191 ? -13.151 15.361 30.479 1.00 76.88 191 GLY A O 1
ATOM 1546 N N . GLY A 1 192 ? -12.826 14.644 28.369 1.00 70.62 192 GLY A N 1
ATOM 1547 C CA . GLY A 1 192 ? -11.508 14.054 28.592 1.00 70.62 192 GLY A CA 1
ATOM 1548 C C . GLY A 1 192 ? -10.401 14.981 28.094 1.00 70.62 192 GLY A C 1
ATOM 1549 O O . GLY A 1 192 ? -10.349 15.291 26.907 1.00 70.62 192 GLY A O 1
ATOM 1550 N N . ASP A 1 193 ? -9.477 15.386 28.968 1.00 61.66 193 ASP A N 1
ATOM 1551 C CA . ASP A 1 193 ? -8.342 16.235 28.567 1.00 61.66 193 ASP A CA 1
ATOM 1552 C C . ASP A 1 193 ? -7.352 15.500 27.643 1.00 61.66 193 ASP A C 1
ATOM 1554 O O . ASP A 1 193 ? -6.648 16.129 26.847 1.00 61.66 193 ASP A O 1
ATOM 1558 N N . ARG A 1 194 ? -7.302 14.159 27.718 1.00 68.25 194 ARG A N 1
ATOM 1559 C CA . ARG A 1 194 ? -6.507 13.281 26.844 1.00 68.25 194 ARG A CA 1
ATOM 1560 C C . ARG A 1 194 ? -7.221 11.952 26.605 1.00 68.25 194 ARG A C 1
ATOM 1562 O O . ARG A 1 194 ? -7.740 1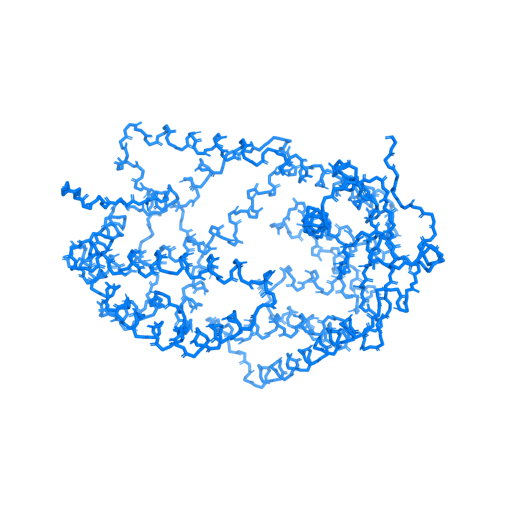1.354 27.541 1.00 68.25 194 ARG A O 1
ATOM 1569 N N . ALA A 1 195 ? -7.190 11.469 25.363 1.00 79.19 195 ALA A N 1
ATOM 1570 C CA . ALA A 1 195 ? -7.562 10.092 25.059 1.00 79.19 195 ALA A CA 1
ATOM 1571 C C . ALA A 1 195 ? -6.523 9.138 25.654 1.00 79.19 195 ALA A C 1
ATOM 1573 O O . ALA A 1 195 ? -5.320 9.345 25.479 1.00 79.19 195 ALA A O 1
ATOM 1574 N N . SER A 1 196 ? -6.986 8.093 26.330 1.00 85.94 196 SER A N 1
ATOM 1575 C CA . SER A 1 196 ? -6.161 6.981 26.795 1.00 85.94 196 SER A CA 1
ATOM 1576 C C . SER A 1 196 ? -6.581 5.698 26.094 1.00 85.94 196 SER A C 1
ATOM 1578 O O . SER A 1 196 ? -7.702 5.582 25.594 1.00 85.94 196 SER A O 1
ATOM 1580 N N . LEU A 1 197 ? -5.677 4.717 26.062 1.00 90.19 197 LEU A N 1
ATOM 1581 C CA . LEU A 1 197 ? -6.070 3.365 25.685 1.00 90.19 197 LEU A CA 1
ATOM 1582 C C . LEU A 1 197 ? -7.152 2.862 26.660 1.00 90.19 197 LEU A C 1
ATOM 1584 O O . LEU A 1 197 ? -7.090 3.199 27.849 1.00 90.19 197 LEU A O 1
ATOM 1588 N N . PRO A 1 198 ? -8.131 2.072 26.186 1.00 88.25 198 PRO A N 1
ATOM 1589 C CA . PRO A 1 198 ? -9.115 1.455 27.063 1.00 88.25 198 PRO A CA 1
ATOM 1590 C C . PRO A 1 198 ? -8.423 0.625 28.149 1.00 88.25 198 PRO A C 1
ATOM 1592 O O . PRO A 1 198 ? -7.494 -0.124 27.852 1.00 88.25 198 PRO A O 1
ATOM 1595 N N . GLN A 1 199 ? -8.893 0.713 29.398 1.00 86.56 199 GLN A N 1
ATOM 1596 C CA . GLN A 1 199 ? -8.378 -0.143 30.479 1.00 86.56 199 GLN A CA 1
ATOM 1597 C C . GLN A 1 199 ? -8.611 -1.630 30.180 1.00 86.56 199 GLN A C 1
ATOM 1599 O O . GLN A 1 199 ? -7.807 -2.486 30.539 1.00 86.56 199 GLN A O 1
ATOM 1604 N N . GLN A 1 200 ? -9.723 -1.928 29.505 1.00 90.94 200 GLN A N 1
ATOM 1605 C CA . GLN A 1 200 ? -10.091 -3.258 29.041 1.00 90.94 200 GLN A CA 1
ATOM 1606 C C . GLN A 1 200 ? -10.458 -3.175 27.563 1.00 90.94 200 GLN A C 1
ATOM 1608 O O . GLN A 1 200 ? -11.244 -2.318 27.168 1.00 90.94 200 GLN A O 1
ATOM 1613 N N . TRP A 1 201 ? -9.902 -4.050 26.734 1.00 94.25 201 TRP A N 1
ATOM 1614 C CA . TRP A 1 201 ? -10.314 -4.200 25.336 1.00 94.25 201 TRP A CA 1
ATOM 1615 C C . TRP A 1 201 ? -11.602 -5.017 25.248 1.00 94.25 201 TRP A C 1
ATOM 1617 O O . TRP A 1 201 ? -11.868 -5.833 26.133 1.00 94.25 201 TRP A O 1
ATOM 1627 N N . SER A 1 202 ? -12.388 -4.830 24.187 1.00 93.56 202 SER A N 1
ATOM 1628 C CA . SER A 1 202 ? -13.528 -5.710 23.944 1.00 93.56 202 SER A CA 1
ATOM 1629 C C . SER A 1 202 ? -13.032 -7.130 23.700 1.00 93.56 202 SER A C 1
ATOM 1631 O O . SER A 1 202 ? -12.265 -7.365 22.771 1.00 93.56 202 SER A O 1
ATOM 1633 N N . GLN A 1 203 ? -13.489 -8.067 24.533 1.00 89.12 203 GLN A N 1
ATOM 1634 C CA . GLN A 1 203 ? -13.078 -9.480 24.503 1.00 89.12 203 GLN A CA 1
ATOM 1635 C C . GLN A 1 203 ? -14.014 -10.364 23.667 1.00 89.12 203 GLN A C 1
ATOM 1637 O O . GLN A 1 203 ? -13.725 -11.530 23.411 1.00 89.12 203 GLN A O 1
ATOM 1642 N N . GLN A 1 204 ? -15.178 -9.837 23.287 1.00 91.00 204 GLN A N 1
ATOM 1643 C CA . GLN A 1 204 ? -16.183 -10.523 22.481 1.00 91.00 204 GLN A CA 1
ATOM 1644 C C . GLN A 1 204 ? -16.834 -9.501 21.558 1.00 91.00 204 GLN A C 1
ATOM 1646 O O . GLN A 1 204 ? -17.120 -8.394 21.997 1.00 91.00 204 GLN A O 1
ATOM 1651 N N . GLY A 1 205 ? -17.106 -9.872 20.309 1.00 91.81 205 GLY A N 1
ATOM 1652 C CA . GLY A 1 205 ? -17.865 -9.024 19.394 1.00 91.81 205 GLY A CA 1
ATOM 1653 C C . GLY A 1 205 ? -19.357 -8.969 19.746 1.00 91.81 205 GLY A C 1
ATOM 1654 O O . GLY A 1 205 ? -19.928 -9.891 20.333 1.00 91.81 205 GLY A O 1
ATOM 1655 N N . ALA A 1 206 ? -20.030 -7.913 19.313 1.00 94.69 206 ALA A N 1
ATOM 1656 C CA . ALA A 1 206 ? -21.467 -7.694 19.415 1.00 94.69 206 ALA A CA 1
ATOM 1657 C C . ALA A 1 206 ? -22.311 -8.451 18.365 1.00 94.69 206 ALA A C 1
ATOM 1659 O O . ALA A 1 206 ? -23.498 -8.162 18.216 1.00 94.69 206 ALA A O 1
ATOM 1660 N N . LEU A 1 207 ? -21.762 -9.451 17.662 1.00 94.12 207 LEU A N 1
ATOM 1661 C CA . LEU A 1 207 ? -22.512 -10.280 16.701 1.00 94.12 207 LEU A CA 1
ATOM 1662 C C . LEU A 1 207 ? -23.767 -10.936 17.301 1.00 94.12 207 LEU A C 1
ATOM 1664 O O . LEU A 1 207 ? -24.727 -11.196 16.578 1.00 94.12 207 LEU A O 1
ATOM 1668 N N . SER A 1 208 ? -23.798 -11.157 18.618 1.00 93.19 208 SER A N 1
ATOM 1669 C CA . SER A 1 208 ? -24.981 -11.658 19.331 1.00 93.19 208 SER A CA 1
ATOM 1670 C C . SER A 1 208 ? -26.214 -10.751 19.192 1.00 93.19 208 SER A C 1
ATOM 1672 O O . SER A 1 208 ? -27.335 -11.243 19.316 1.00 93.19 208 SER A O 1
ATOM 1674 N N . LEU A 1 209 ? -26.039 -9.463 18.862 1.00 92.69 209 LEU A N 1
ATOM 1675 C CA . LEU A 1 209 ? -27.133 -8.538 18.539 1.00 92.69 209 LEU A CA 1
ATOM 1676 C C . LEU A 1 209 ? -27.927 -8.962 17.292 1.00 92.69 209 LEU A C 1
ATOM 1678 O O . LEU A 1 209 ? -29.104 -8.632 17.185 1.00 92.69 209 LEU A O 1
ATOM 1682 N N . LEU A 1 210 ? -27.318 -9.725 16.377 1.00 92.44 210 LEU A N 1
ATOM 1683 C CA . LEU A 1 210 ? -27.986 -10.290 15.195 1.00 92.44 210 LEU A CA 1
ATOM 1684 C C . LEU A 1 210 ? -28.739 -11.599 15.507 1.00 92.44 210 LEU A C 1
ATOM 1686 O O . LEU A 1 210 ? -29.381 -12.183 14.630 1.00 92.44 210 LEU A O 1
ATOM 1690 N N . GLY A 1 211 ? -28.646 -12.097 16.744 1.00 93.94 211 GLY A N 1
ATOM 1691 C CA . GLY A 1 211 ? -29.263 -13.346 17.174 1.00 93.94 211 GLY A CA 1
ATOM 1692 C C . GLY A 1 211 ? -28.838 -14.543 16.317 1.00 93.94 211 GLY A C 1
ATOM 1693 O O . GLY A 1 211 ? -27.677 -14.688 15.934 1.00 93.94 211 GLY A O 1
ATOM 1694 N N . LYS A 1 212 ? -29.803 -15.409 15.982 1.00 92.50 212 LYS A N 1
ATOM 1695 C CA . LYS A 1 212 ? -29.569 -16.634 15.192 1.00 92.50 212 LYS A CA 1
ATOM 1696 C C . LYS A 1 212 ? -29.035 -16.355 13.778 1.00 92.50 212 LYS A C 1
ATOM 1698 O O . LYS A 1 212 ? -28.428 -17.239 13.183 1.00 92.50 212 LYS A O 1
ATOM 1703 N N . ALA A 1 213 ? -29.231 -15.143 13.249 1.00 93.75 213 ALA A N 1
ATOM 1704 C CA . ALA A 1 213 ? -28.783 -14.768 11.909 1.00 93.75 213 ALA A CA 1
ATOM 1705 C C . ALA A 1 213 ? -27.285 -14.421 11.835 1.00 93.75 213 ALA A C 1
ATOM 1707 O O . ALA A 1 213 ? -26.750 -14.315 10.735 1.00 93.75 213 ALA A O 1
ATOM 1708 N N . ALA A 1 214 ? -26.587 -14.267 12.968 1.00 93.62 214 ALA A N 1
ATOM 1709 C CA . ALA A 1 214 ? -25.179 -13.861 12.982 1.00 93.62 214 ALA A CA 1
ATOM 1710 C C . ALA A 1 214 ? -24.293 -14.771 12.112 1.00 93.62 214 ALA A C 1
ATOM 1712 O O . ALA A 1 214 ? -23.582 -14.291 11.232 1.00 93.62 214 ALA A O 1
ATOM 1713 N N . ALA A 1 215 ? -24.394 -16.091 12.303 1.00 94.38 215 ALA A N 1
ATOM 1714 C CA . ALA A 1 215 ? -23.617 -17.065 11.537 1.00 94.38 215 ALA A CA 1
ATOM 1715 C C . ALA A 1 215 ? -23.953 -17.036 10.037 1.00 94.38 215 ALA A C 1
ATOM 1717 O O . ALA A 1 215 ? -23.060 -17.195 9.208 1.00 94.38 215 ALA A O 1
ATOM 1718 N N . HIS A 1 216 ? -25.224 -16.795 9.693 1.00 96.06 216 HIS A N 1
ATOM 1719 C CA . HIS A 1 216 ? -25.660 -16.660 8.306 1.00 96.06 216 HIS A CA 1
ATOM 1720 C C . HIS A 1 216 ? -25.002 -15.457 7.624 1.00 96.06 216 HIS A C 1
ATOM 1722 O O . HIS A 1 216 ? -24.500 -15.603 6.514 1.00 96.06 216 HIS A O 1
ATOM 1728 N N . TRP A 1 217 ? -24.960 -14.295 8.283 1.00 93.38 217 TRP A N 1
ATOM 1729 C CA . TRP A 1 217 ? -24.372 -13.088 7.698 1.00 93.38 217 TRP A CA 1
ATOM 1730 C C . TRP A 1 217 ? -22.865 -13.201 7.501 1.00 93.38 217 TRP A C 1
ATOM 1732 O O . TRP A 1 217 ? -22.377 -12.853 6.431 1.00 93.38 217 TRP A O 1
ATOM 1742 N N . VAL A 1 218 ? -22.136 -13.748 8.479 1.00 95.62 218 VAL A N 1
ATOM 1743 C CA . VAL A 1 218 ? -20.694 -14.007 8.326 1.00 95.62 218 VAL A CA 1
ATOM 1744 C C . VAL A 1 218 ? -20.436 -14.896 7.104 1.00 95.62 218 VAL A C 1
ATOM 1746 O O . VAL A 1 218 ? -19.616 -14.566 6.254 1.00 95.62 218 VAL A O 1
ATOM 1749 N N . ASP A 1 219 ? -21.194 -15.984 6.974 1.00 97.38 219 ASP A N 1
ATOM 1750 C CA . ASP A 1 219 ? -21.072 -16.936 5.868 1.00 97.38 219 ASP A CA 1
ATOM 1751 C C . ASP A 1 219 ? -21.509 -16.351 4.511 1.00 97.38 219 ASP A C 1
ATOM 1753 O O . ASP A 1 219 ? -20.934 -16.655 3.466 1.00 97.38 219 ASP A O 1
ATOM 1757 N N . HIS A 1 220 ? -22.532 -15.494 4.511 1.00 96.06 220 HIS A N 1
ATOM 1758 C CA . HIS A 1 220 ? -22.978 -14.762 3.331 1.00 96.06 220 HIS A CA 1
ATOM 1759 C C . HIS A 1 220 ? -21.882 -13.827 2.811 1.00 96.06 220 HIS A C 1
ATOM 1761 O O . HIS A 1 220 ? -21.545 -13.903 1.630 1.00 96.06 220 HIS A O 1
ATOM 1767 N N . PHE A 1 221 ? -21.308 -12.992 3.681 1.00 89.12 221 PHE A N 1
ATOM 1768 C CA . PHE A 1 221 ? -20.281 -12.033 3.282 1.00 89.12 221 PHE A CA 1
ATOM 1769 C C . PHE A 1 221 ? -18.956 -12.703 2.912 1.00 89.12 221 PHE A C 1
ATOM 1771 O O . PHE A 1 221 ? -18.308 -12.249 1.974 1.00 89.12 221 PHE A O 1
ATOM 1778 N N . ASP A 1 222 ? -18.592 -13.820 3.551 1.00 97.00 222 ASP A N 1
ATOM 1779 C CA . ASP A 1 222 ? -17.457 -14.641 3.111 1.00 97.00 222 ASP A CA 1
ATOM 1780 C C . ASP A 1 222 ? -17.650 -15.135 1.674 1.00 97.00 222 ASP A C 1
ATOM 1782 O O . ASP A 1 222 ? -16.780 -14.942 0.826 1.00 97.00 222 ASP A O 1
ATOM 1786 N N . ARG A 1 223 ? -18.814 -15.721 1.361 1.00 97.88 223 ARG A N 1
ATOM 1787 C CA . ARG A 1 223 ? -19.109 -16.192 -0.002 1.00 97.88 223 ARG A CA 1
ATOM 1788 C C . ARG A 1 223 ? -19.168 -15.058 -1.019 1.00 97.88 223 ARG A C 1
ATOM 1790 O O . ARG A 1 223 ? -18.681 -15.237 -2.134 1.00 97.88 223 ARG A O 1
ATOM 1797 N N . ALA A 1 224 ? -19.780 -13.931 -0.658 1.00 87.31 224 ALA A N 1
ATOM 1798 C CA . ALA A 1 224 ? -19.863 -12.759 -1.525 1.00 87.31 224 ALA A CA 1
ATOM 1799 C C . ALA A 1 224 ? -18.461 -12.236 -1.853 1.00 87.31 224 ALA A C 1
ATOM 1801 O O . ALA A 1 224 ? -18.113 -12.123 -3.026 1.00 87.31 224 ALA A O 1
ATOM 1802 N N . TRP A 1 225 ? -17.619 -12.063 -0.831 1.00 89.69 225 TRP A N 1
ATOM 1803 C CA . TRP A 1 225 ? -16.240 -11.621 -1.002 1.00 89.69 225 TRP A CA 1
ATOM 1804 C C . TRP A 1 225 ? -15.433 -12.597 -1.864 1.00 89.69 225 TRP A C 1
ATOM 1806 O O . TRP A 1 225 ? -14.798 -12.175 -2.828 1.00 89.69 225 TRP A O 1
ATOM 1816 N N . CYS A 1 226 ? -15.509 -13.907 -1.592 1.00 93.94 226 CYS A N 1
ATOM 1817 C CA . CYS A 1 226 ? -14.838 -14.925 -2.405 1.00 93.94 226 CYS A CA 1
ATOM 1818 C C . CYS A 1 226 ? -15.274 -14.870 -3.873 1.00 93.94 226 CYS A C 1
ATOM 1820 O O . CYS A 1 226 ? -14.441 -15.026 -4.762 1.00 93.94 226 CYS A O 1
ATOM 1822 N N . LYS A 1 227 ? -16.568 -14.657 -4.139 1.00 90.31 227 LYS A N 1
ATOM 1823 C CA . LYS A 1 227 ? -17.103 -14.553 -5.501 1.00 90.31 227 LYS A CA 1
ATOM 1824 C C . LYS A 1 227 ? -16.582 -13.303 -6.213 1.00 90.31 227 LYS A C 1
ATOM 1826 O O . LYS A 1 227 ? -16.165 -13.405 -7.361 1.00 90.31 227 LYS A O 1
ATOM 1831 N N . GLU A 1 228 ? -16.599 -12.157 -5.540 1.00 77.56 228 GLU A N 1
ATOM 1832 C CA . GLU A 1 228 ? -16.154 -10.867 -6.086 1.00 77.56 228 GLU A CA 1
ATOM 1833 C C . GLU A 1 228 ? -14.640 -10.828 -6.334 1.00 77.56 228 GLU A C 1
ATOM 1835 O O . GLU A 1 228 ? -14.189 -10.241 -7.313 1.00 77.56 228 GLU A O 1
ATOM 1840 N N . ASN A 1 229 ? -13.856 -11.510 -5.494 1.00 82.88 229 ASN A N 1
ATOM 1841 C CA . ASN A 1 229 ? -12.392 -11.477 -5.533 1.00 82.88 229 ASN A CA 1
ATOM 1842 C C . ASN A 1 229 ? -11.771 -12.718 -6.196 1.00 82.88 229 ASN A C 1
ATOM 1844 O O . ASN A 1 229 ? -10.548 -12.846 -6.225 1.00 82.88 229 ASN A O 1
ATOM 1848 N N . ALA A 1 230 ? -12.571 -13.640 -6.747 1.00 88.88 230 ALA A N 1
ATOM 1849 C CA . ALA A 1 230 ? -12.086 -14.917 -7.279 1.00 88.88 230 ALA A CA 1
ATOM 1850 C C . ALA A 1 230 ? -10.991 -14.759 -8.343 1.00 88.88 230 ALA A C 1
ATOM 1852 O O . ALA A 1 230 ? -9.975 -15.458 -8.301 1.00 88.88 230 ALA A O 1
ATOM 1853 N N . ASP A 1 231 ? -11.182 -13.842 -9.290 1.00 83.62 231 ASP A N 1
ATOM 1854 C CA . ASP A 1 231 ? -10.230 -13.650 -10.383 1.00 83.62 231 ASP A CA 1
ATOM 1855 C C . ASP A 1 231 ? -8.964 -12.932 -9.915 1.00 83.62 231 ASP A C 1
ATOM 1857 O O . ASP A 1 231 ? -7.858 -13.303 -10.312 1.00 83.62 231 ASP A O 1
ATOM 1861 N N . GLU A 1 232 ? -9.101 -11.940 -9.033 1.00 80.56 232 GLU A N 1
ATOM 1862 C CA . GLU A 1 232 ? -7.954 -11.253 -8.442 1.00 80.56 232 GLU A CA 1
ATOM 1863 C C . GLU A 1 232 ? -7.123 -12.190 -7.565 1.00 80.56 232 GLU A C 1
ATOM 1865 O O . GLU A 1 232 ? -5.898 -12.221 -7.697 1.00 80.56 232 GLU A O 1
ATOM 1870 N N . TRP A 1 233 ? -7.777 -13.036 -6.768 1.00 86.75 233 TRP A N 1
ATOM 1871 C CA . TRP A 1 233 ? -7.121 -14.065 -5.969 1.00 86.75 233 TRP A CA 1
ATOM 1872 C C . TRP A 1 233 ? -6.342 -15.051 -6.824 1.00 86.75 233 TRP A C 1
ATOM 1874 O O . TRP A 1 233 ? -5.161 -15.271 -6.572 1.00 86.75 233 TRP A O 1
ATOM 1884 N N . LYS A 1 234 ? -6.948 -15.600 -7.883 1.00 91.44 234 LYS A N 1
ATOM 1885 C CA . LYS A 1 234 ? -6.248 -16.511 -8.806 1.00 91.44 234 LYS A CA 1
ATOM 1886 C C . LYS A 1 234 ? -5.033 -15.845 -9.451 1.00 91.44 234 LYS A C 1
ATOM 1888 O O . LYS A 1 234 ? -3.974 -16.467 -9.565 1.00 91.44 234 LYS A O 1
ATOM 1893 N N . ARG A 1 235 ? -5.155 -14.574 -9.858 1.00 85.19 235 ARG A N 1
ATOM 1894 C CA . ARG A 1 235 ? -4.029 -13.800 -10.409 1.00 85.19 235 ARG A CA 1
ATOM 1895 C C . ARG A 1 235 ? -2.925 -13.614 -9.376 1.00 85.19 235 ARG A C 1
ATOM 1897 O O . ARG A 1 235 ? -1.757 -13.842 -9.693 1.00 85.19 235 ARG A O 1
ATOM 1904 N N . HIS A 1 236 ? -3.281 -13.216 -8.158 1.00 86.38 236 HIS A N 1
ATOM 1905 C CA . HIS A 1 236 ? -2.334 -13.025 -7.067 1.00 86.38 236 HIS A CA 1
ATOM 1906 C C . HIS A 1 236 ? -1.641 -14.337 -6.677 1.00 86.38 236 HIS A C 1
ATOM 1908 O O . HIS A 1 236 ? -0.414 -14.373 -6.644 1.00 86.38 236 HIS A O 1
ATOM 1914 N N . HIS A 1 237 ? -2.389 -15.433 -6.525 1.00 93.69 237 HIS A N 1
ATOM 1915 C CA . HIS A 1 237 ? -1.854 -16.775 -6.289 1.00 93.69 237 HIS A CA 1
ATOM 1916 C C . HIS A 1 237 ? -0.820 -17.163 -7.351 1.00 93.69 237 HIS A C 1
ATOM 1918 O O . HIS A 1 237 ? 0.295 -17.553 -7.015 1.00 93.69 237 HIS A O 1
ATOM 1924 N N . ALA A 1 238 ? -1.141 -16.991 -8.636 1.00 91.56 238 ALA A N 1
ATOM 1925 C CA . ALA A 1 238 ? -0.213 -17.303 -9.719 1.00 91.56 238 ALA A CA 1
ATOM 1926 C C . ALA A 1 238 ? 1.066 -16.442 -9.686 1.00 91.56 238 ALA A C 1
ATOM 1928 O O . ALA A 1 238 ? 2.150 -16.971 -9.926 1.00 91.56 238 ALA A O 1
ATOM 1929 N N . ARG A 1 239 ? 0.959 -15.143 -9.356 1.00 87.44 239 ARG A N 1
ATOM 1930 C CA . ARG A 1 239 ? 2.128 -14.262 -9.145 1.00 87.44 239 ARG A CA 1
ATOM 1931 C C . ARG A 1 239 ? 3.008 -14.777 -8.004 1.00 87.44 239 ARG A C 1
ATOM 1933 O O . ARG A 1 239 ? 4.221 -14.891 -8.161 1.00 87.44 239 ARG A O 1
ATOM 1940 N N . LEU A 1 240 ? 2.402 -15.163 -6.881 1.00 91.44 240 LEU A N 1
ATOM 1941 C CA . LEU A 1 240 ? 3.128 -15.714 -5.737 1.00 91.44 240 LEU A CA 1
ATOM 1942 C C . LEU A 1 240 ? 3.765 -17.078 -6.050 1.00 91.44 240 LEU A C 1
ATOM 1944 O O . LEU A 1 240 ? 4.886 -17.328 -5.617 1.00 91.44 240 LEU A O 1
ATOM 1948 N N . GLN A 1 241 ? 3.128 -17.941 -6.849 1.00 94.62 241 GLN A N 1
ATOM 1949 C CA . GLN A 1 241 ? 3.757 -19.200 -7.273 1.00 94.62 241 GLN A CA 1
ATOM 1950 C C . GLN A 1 241 ? 4.987 -18.967 -8.160 1.00 94.62 241 GLN A C 1
ATOM 1952 O O . GLN A 1 241 ? 5.997 -19.644 -7.974 1.00 94.62 241 GLN A O 1
ATOM 1957 N N . ARG A 1 242 ? 4.954 -17.984 -9.071 1.00 92.19 242 ARG A N 1
ATOM 1958 C CA . ARG A 1 242 ? 6.134 -17.614 -9.873 1.00 92.19 242 ARG A CA 1
ATOM 1959 C C . ARG A 1 242 ? 7.250 -17.037 -9.011 1.00 92.19 242 ARG A C 1
ATOM 1961 O O . ARG A 1 242 ? 8.391 -17.467 -9.145 1.00 92.19 242 ARG A O 1
ATOM 1968 N N . ALA A 1 243 ? 6.917 -16.157 -8.065 1.00 91.25 243 ALA A N 1
ATOM 1969 C CA . ALA A 1 243 ? 7.873 -15.656 -7.079 1.00 91.25 243 ALA A CA 1
ATOM 1970 C C . ALA A 1 243 ? 8.515 -16.800 -6.274 1.00 91.25 243 ALA A C 1
ATOM 1972 O O . ALA A 1 243 ? 9.730 -16.834 -6.101 1.00 91.25 243 ALA A O 1
ATOM 1973 N N . ARG A 1 244 ? 7.721 -17.783 -5.830 1.00 94.25 244 ARG A N 1
ATOM 1974 C CA . ARG A 1 244 ? 8.219 -18.962 -5.108 1.00 94.25 244 ARG A CA 1
ATOM 1975 C C . ARG A 1 244 ? 9.144 -19.824 -5.966 1.00 94.25 244 ARG A C 1
ATOM 1977 O O . ARG A 1 244 ? 10.194 -20.233 -5.476 1.00 94.25 244 ARG A O 1
ATOM 1984 N N . ALA A 1 245 ? 8.774 -20.086 -7.218 1.00 94.12 245 ALA A N 1
ATOM 1985 C CA . ALA A 1 245 ? 9.612 -20.834 -8.152 1.00 94.12 245 ALA A CA 1
ATOM 1986 C C . ALA A 1 245 ? 10.953 -20.121 -8.386 1.00 94.12 245 ALA A C 1
ATOM 1988 O O . ALA A 1 245 ? 12.004 -20.754 -8.306 1.00 94.12 245 ALA A O 1
ATOM 1989 N N . ARG A 1 246 ? 10.923 -18.794 -8.562 1.00 93.44 246 ARG A N 1
ATOM 1990 C CA . ARG A 1 246 ? 12.125 -17.974 -8.731 1.00 93.44 246 ARG A CA 1
ATOM 1991 C C . ARG A 1 246 ? 13.022 -17.984 -7.492 1.00 93.44 246 ARG A C 1
ATOM 1993 O O . ARG A 1 246 ? 14.231 -18.134 -7.618 1.00 93.44 246 ARG A O 1
ATOM 2000 N N . VAL A 1 247 ? 12.452 -17.919 -6.286 1.00 93.00 247 VAL A N 1
ATOM 2001 C CA . VAL A 1 247 ? 13.226 -18.076 -5.040 1.00 93.00 247 VAL A CA 1
ATOM 2002 C C . VAL A 1 247 ? 13.923 -19.436 -4.987 1.00 93.00 247 VAL A C 1
ATOM 2004 O O . VAL A 1 247 ? 15.092 -19.494 -4.618 1.00 93.00 247 VAL A O 1
ATOM 2007 N N . MET A 1 248 ? 13.243 -20.524 -5.365 1.00 92.81 248 MET A N 1
ATOM 2008 C CA . MET A 1 248 ? 13.848 -21.864 -5.386 1.00 92.81 248 MET A CA 1
ATOM 2009 C C . MET A 1 248 ? 14.987 -21.966 -6.407 1.00 92.81 248 MET A C 1
ATOM 2011 O O . MET A 1 248 ? 16.040 -22.516 -6.089 1.00 92.81 248 MET A O 1
ATOM 2015 N N . GLU A 1 249 ? 14.803 -21.395 -7.598 1.00 92.75 249 GLU A N 1
ATOM 2016 C CA . GLU A 1 249 ? 15.832 -21.318 -8.638 1.00 92.75 249 GLU A CA 1
ATOM 2017 C C . GLU A 1 249 ? 17.076 -20.576 -8.126 1.00 92.75 249 GLU A C 1
ATOM 2019 O O . GLU A 1 249 ? 18.169 -21.148 -8.100 1.00 92.75 249 GLU A O 1
ATOM 2024 N N . LEU A 1 250 ? 16.897 -19.357 -7.602 1.00 90.69 250 LEU A N 1
ATOM 2025 C CA . LEU A 1 250 ? 17.971 -18.551 -7.013 1.00 90.69 250 LEU A CA 1
ATOM 2026 C C . LEU A 1 250 ? 18.662 -19.289 -5.859 1.00 90.69 250 LEU A C 1
ATOM 2028 O O . LEU A 1 250 ? 19.884 -19.232 -5.710 1.00 90.69 250 LEU A O 1
ATOM 2032 N N . GLN A 1 251 ? 17.901 -20.027 -5.046 1.00 86.19 251 GLN A N 1
ATOM 2033 C CA . GLN A 1 251 ? 18.456 -20.810 -3.947 1.00 86.19 251 GLN A CA 1
ATOM 2034 C C . GLN A 1 251 ? 19.297 -22.003 -4.426 1.00 86.19 251 GLN A C 1
ATOM 2036 O O . GLN A 1 251 ? 20.300 -22.329 -3.78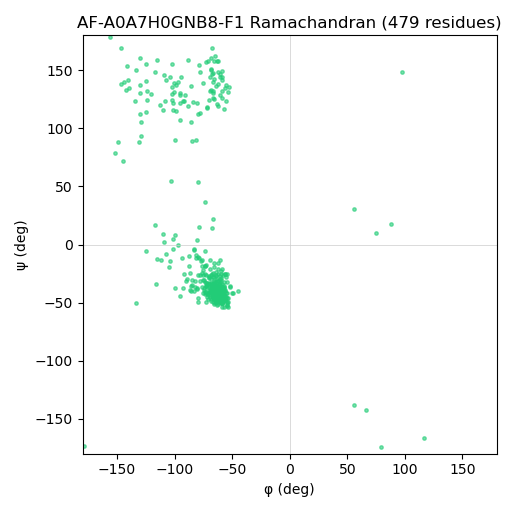8 1.00 86.19 251 GLN A O 1
ATOM 2041 N N . SER A 1 252 ? 18.941 -22.611 -5.557 1.00 85.44 252 SER A N 1
ATOM 2042 C CA . SER A 1 252 ? 19.640 -23.769 -6.126 1.00 85.44 252 SER A CA 1
ATOM 2043 C C . SER A 1 252 ? 20.964 -23.439 -6.833 1.00 85.44 252 SER A C 1
ATOM 2045 O O . SER A 1 252 ? 21.810 -24.320 -6.958 1.00 85.44 252 SER A O 1
ATOM 2047 N N . GLY A 1 253 ? 21.196 -22.176 -7.218 1.00 74.94 253 GLY A N 1
ATOM 2048 C CA . GLY A 1 253 ? 22.376 -21.710 -7.973 1.00 74.94 253 GLY A CA 1
ATOM 2049 C C . GLY A 1 253 ? 23.740 -21.760 -7.256 1.00 74.94 253 GLY A C 1
ATOM 2050 O O . GLY A 1 253 ? 24.704 -21.161 -7.725 1.00 74.94 253 GLY A O 1
ATOM 2051 N N . GLY A 1 254 ? 23.858 -22.467 -6.128 1.00 69.56 254 GLY A N 1
ATOM 2052 C CA . GLY A 1 254 ? 25.111 -22.629 -5.384 1.00 69.56 254 GLY A CA 1
ATOM 2053 C C . GLY A 1 254 ? 25.507 -21.432 -4.494 1.00 69.56 254 GLY A C 1
ATOM 2054 O O . GLY A 1 254 ? 24.732 -20.492 -4.312 1.00 69.56 254 GLY A O 1
ATOM 2055 N N . PRO A 1 255 ? 26.706 -21.477 -3.876 1.00 66.38 255 PRO A N 1
ATOM 2056 C CA . PRO A 1 255 ? 27.142 -20.512 -2.859 1.00 66.38 255 PRO A CA 1
ATOM 2057 C C . PRO A 1 255 ? 27.631 -19.158 -3.410 1.00 66.38 255 PRO A C 1
ATOM 2059 O O . PRO A 1 255 ? 27.793 -18.222 -2.633 1.00 66.38 255 PRO A O 1
ATOM 2062 N N . SER A 1 256 ? 27.856 -19.021 -4.722 1.00 72.00 256 SER A N 1
ATOM 2063 C CA . SER A 1 256 ? 28.414 -17.803 -5.341 1.00 72.00 256 SER A CA 1
ATOM 2064 C C . SER A 1 256 ? 27.341 -16.962 -6.045 1.00 72.00 256 SER A C 1
ATOM 2066 O O . SER A 1 256 ? 27.443 -16.670 -7.233 1.00 72.00 256 SER A O 1
ATOM 2068 N N . ARG A 1 257 ? 26.277 -16.592 -5.322 1.00 83.44 257 ARG A N 1
ATOM 2069 C CA . ARG A 1 257 ? 25.229 -15.705 -5.861 1.00 83.44 257 ARG A CA 1
ATOM 2070 C C . ARG A 1 257 ? 25.769 -14.291 -6.045 1.00 83.44 257 ARG A C 1
ATOM 2072 O O . ARG A 1 257 ? 26.561 -13.826 -5.224 1.00 83.44 257 ARG A O 1
ATOM 2079 N N . SER A 1 258 ? 25.343 -13.588 -7.083 1.00 91.25 258 SER A N 1
ATOM 2080 C CA . SER A 1 258 ? 25.596 -12.151 -7.224 1.00 91.25 258 SER A CA 1
ATOM 2081 C C . SER A 1 258 ? 24.820 -11.343 -6.172 1.00 91.25 258 SER A C 1
ATOM 2083 O O . SER A 1 258 ? 23.837 -11.821 -5.604 1.00 91.25 258 SER A O 1
ATOM 2085 N N . VAL A 1 259 ? 25.245 -10.101 -5.912 1.00 92.94 259 VAL A N 1
ATOM 2086 C CA . VAL A 1 259 ? 24.517 -9.182 -5.013 1.00 92.94 259 VAL A CA 1
ATOM 2087 C C . VAL A 1 259 ? 23.083 -8.968 -5.513 1.00 92.94 259 VAL A C 1
ATOM 2089 O O . VAL A 1 259 ? 22.147 -9.029 -4.723 1.00 92.94 259 VAL A O 1
ATOM 2092 N N . ALA A 1 260 ? 22.899 -8.806 -6.827 1.00 91.00 260 ALA A N 1
ATOM 2093 C CA . ALA A 1 260 ? 21.583 -8.636 -7.440 1.00 91.00 260 ALA A CA 1
ATOM 2094 C C . ALA A 1 260 ? 20.656 -9.837 -7.174 1.00 91.00 260 ALA A C 1
ATOM 2096 O O . ALA A 1 260 ? 19.522 -9.651 -6.748 1.00 91.00 260 ALA A O 1
ATOM 2097 N N . GLU A 1 261 ? 21.152 -11.067 -7.335 1.00 92.12 261 GLU A N 1
ATOM 2098 C CA . GLU A 1 261 ? 20.382 -12.289 -7.053 1.00 92.12 261 GLU A CA 1
ATOM 2099 C C . GLU A 1 261 ? 20.051 -12.455 -5.562 1.00 92.12 261 GLU A C 1
ATOM 2101 O O . GLU A 1 261 ? 18.980 -12.953 -5.214 1.00 92.12 261 GLU A O 1
ATOM 2106 N N . GLN A 1 262 ? 20.954 -12.044 -4.661 1.00 92.06 262 GLN A N 1
ATOM 2107 C CA . GLN A 1 262 ? 20.692 -12.062 -3.216 1.00 92.06 262 GLN A CA 1
ATOM 2108 C C . GLN A 1 262 ? 19.552 -11.110 -2.845 1.00 92.06 262 GLN A C 1
ATOM 2110 O O . GLN A 1 262 ? 18.665 -11.489 -2.077 1.00 92.06 262 GLN A O 1
ATOM 2115 N N . VAL A 1 263 ? 19.563 -9.901 -3.406 1.00 93.88 263 VAL A N 1
ATOM 2116 C CA . VAL A 1 263 ? 18.522 -8.895 -3.179 1.00 93.88 263 VAL A CA 1
ATOM 2117 C C . VAL A 1 263 ? 17.199 -9.310 -3.820 1.00 93.88 263 VAL A C 1
ATOM 2119 O O . VAL A 1 263 ? 16.168 -9.246 -3.153 1.00 93.88 263 VAL A O 1
ATOM 2122 N N . GLU A 1 264 ? 17.221 -9.836 -5.050 1.00 92.88 264 GLU A N 1
ATOM 2123 C CA . GLU A 1 264 ? 16.034 -10.383 -5.721 1.00 92.88 264 GLU A CA 1
ATOM 2124 C C . GLU A 1 264 ? 15.380 -11.481 -4.863 1.00 92.88 264 GLU A C 1
ATOM 2126 O O . GLU A 1 264 ? 14.177 -11.446 -4.597 1.00 92.88 264 GLU A O 1
ATOM 2131 N N . ALA A 1 265 ? 16.171 -12.430 -4.349 1.00 93.12 265 ALA A N 1
ATOM 2132 C CA . ALA A 1 265 ? 15.663 -13.484 -3.475 1.00 93.12 265 ALA A CA 1
ATOM 2133 C C . ALA A 1 265 ? 15.061 -12.923 -2.175 1.00 93.12 265 ALA A C 1
ATOM 2135 O O . ALA A 1 265 ? 14.008 -13.393 -1.738 1.00 93.12 265 ALA A O 1
ATOM 2136 N N . ALA A 1 266 ? 15.702 -11.923 -1.563 1.00 93.56 266 ALA A N 1
ATOM 2137 C CA . ALA A 1 266 ? 15.214 -11.276 -0.347 1.00 93.56 266 ALA A CA 1
ATOM 2138 C C . ALA A 1 266 ? 13.858 -10.586 -0.572 1.00 93.56 266 ALA A C 1
ATOM 2140 O O . ALA A 1 266 ? 12.913 -10.816 0.190 1.00 93.56 266 ALA A O 1
ATOM 2141 N N . ASP A 1 267 ? 13.730 -9.821 -1.658 1.00 90.56 267 ASP A N 1
ATOM 2142 C CA . ASP A 1 267 ? 12.490 -9.152 -2.051 1.00 90.56 267 ASP A CA 1
ATOM 2143 C C . ASP A 1 267 ? 11.355 -10.147 -2.288 1.00 90.56 267 ASP A C 1
ATOM 2145 O O . ASP A 1 267 ? 10.240 -9.959 -1.791 1.00 90.56 267 ASP A O 1
ATOM 2149 N N . LEU A 1 268 ? 11.624 -11.227 -3.025 1.00 91.50 268 LEU A N 1
ATOM 2150 C CA . LEU A 1 268 ? 10.629 -12.258 -3.304 1.00 91.50 268 LEU A CA 1
ATOM 2151 C C . LEU A 1 268 ? 10.213 -13.006 -2.029 1.00 91.50 268 LEU A C 1
ATOM 2153 O O . LEU A 1 268 ? 9.023 -13.247 -1.832 1.00 91.50 268 LEU A O 1
ATOM 2157 N N . ILE A 1 269 ? 11.149 -13.316 -1.123 1.00 92.25 269 ILE A N 1
ATOM 2158 C CA . ILE A 1 269 ? 10.839 -13.922 0.184 1.00 92.25 269 ILE A CA 1
ATOM 2159 C C . ILE A 1 269 ? 9.935 -13.002 1.009 1.00 92.25 269 ILE A C 1
ATOM 2161 O O . ILE A 1 269 ? 8.941 -13.470 1.569 1.00 92.25 269 ILE A O 1
ATOM 2165 N N . ARG A 1 270 ? 10.225 -11.697 1.041 1.00 88.00 270 ARG A N 1
ATOM 2166 C CA . ARG A 1 270 ? 9.394 -10.714 1.747 1.00 88.00 270 ARG A CA 1
ATOM 2167 C C . ARG A 1 270 ? 7.997 -10.606 1.133 1.00 88.00 270 ARG A C 1
ATOM 2169 O O . ARG A 1 270 ? 7.023 -10.538 1.869 1.00 88.00 270 ARG A O 1
ATOM 2176 N N . ARG A 1 271 ? 7.870 -10.648 -0.199 1.00 83.94 271 ARG A N 1
ATOM 2177 C CA . ARG A 1 271 ? 6.560 -10.676 -0.885 1.00 83.94 271 ARG A CA 1
ATOM 2178 C C . ARG A 1 271 ? 5.754 -11.937 -0.552 1.00 83.94 271 ARG A C 1
ATOM 2180 O O . ARG A 1 271 ? 4.539 -11.856 -0.413 1.00 83.94 271 ARG A O 1
ATOM 2187 N N . LEU A 1 272 ? 6.414 -13.091 -0.430 1.00 89.06 272 LEU A N 1
ATOM 2188 C CA . LEU A 1 272 ? 5.771 -14.367 -0.089 1.00 89.06 272 LEU A CA 1
ATOM 2189 C C . LEU A 1 272 ? 5.321 -14.435 1.374 1.00 89.06 272 LEU A C 1
ATOM 2191 O O . LEU A 1 272 ? 4.332 -15.101 1.680 1.00 89.06 272 LEU A O 1
ATOM 2195 N N . ASN A 1 273 ? 6.062 -13.798 2.280 1.00 85.19 273 ASN A N 1
ATOM 2196 C CA . ASN A 1 273 ? 5.722 -13.739 3.695 1.00 85.19 273 ASN A CA 1
ATOM 2197 C C . ASN A 1 273 ? 6.226 -12.430 4.332 1.00 85.19 273 ASN A C 1
ATOM 2199 O O . ASN A 1 273 ? 7.319 -12.421 4.908 1.00 85.19 273 ASN A O 1
ATOM 2203 N N . PRO A 1 274 ? 5.423 -11.350 4.287 1.00 77.25 274 PRO A N 1
ATOM 2204 C CA . PRO A 1 274 ? 5.821 -10.041 4.813 1.00 77.25 274 PRO A CA 1
ATOM 2205 C C . PRO A 1 274 ? 6.150 -10.039 6.310 1.00 77.25 274 PRO A C 1
ATOM 2207 O O . PRO A 1 274 ? 6.933 -9.214 6.768 1.00 77.25 274 PRO A O 1
ATOM 2210 N N . ALA A 1 275 ? 5.587 -10.980 7.075 1.00 76.00 275 ALA A N 1
ATOM 2211 C CA . ALA A 1 275 ? 5.826 -11.107 8.510 1.00 76.00 275 ALA A CA 1
ATOM 2212 C C . ALA A 1 275 ? 7.138 -11.842 8.857 1.00 76.00 275 ALA A C 1
ATOM 2214 O O . ALA A 1 275 ? 7.522 -11.898 10.024 1.00 76.00 275 ALA A O 1
ATOM 2215 N N . SER A 1 276 ? 7.820 -12.450 7.879 1.00 83.19 276 SER A N 1
ATOM 2216 C CA . SER A 1 276 ? 9.056 -13.199 8.119 1.00 83.19 276 SER A CA 1
ATOM 2217 C C . SER A 1 276 ? 10.288 -12.298 8.102 1.00 83.19 276 SER A C 1
ATOM 2219 O O . SER A 1 276 ? 10.491 -11.522 7.175 1.00 83.19 276 SER A O 1
ATOM 2221 N N . SER A 1 277 ? 11.193 -12.497 9.062 1.00 86.38 277 SER A N 1
ATOM 2222 C CA . SER A 1 277 ? 12.522 -11.872 9.073 1.00 86.38 277 SER A CA 1
ATOM 2223 C C . SER A 1 277 ? 13.551 -12.581 8.180 1.00 86.38 277 SER A C 1
ATOM 2225 O O . SER A 1 277 ? 14.716 -12.184 8.154 1.00 86.38 277 SER A O 1
ATOM 2227 N N . ALA A 1 278 ? 13.154 -13.623 7.436 1.00 88.25 278 ALA A N 1
ATOM 2228 C CA . ALA A 1 278 ? 14.067 -14.426 6.618 1.00 88.25 278 ALA A CA 1
ATOM 2229 C C . ALA A 1 278 ? 14.806 -13.608 5.541 1.00 88.25 278 ALA A C 1
ATOM 2231 O O . ALA A 1 278 ? 15.937 -13.941 5.191 1.00 88.25 278 ALA A O 1
ATOM 2232 N N . ALA A 1 279 ? 14.204 -12.521 5.048 1.00 92.25 279 ALA A N 1
ATOM 2233 C CA . ALA A 1 279 ? 14.828 -11.633 4.066 1.00 92.25 279 ALA A CA 1
ATOM 2234 C C . ALA A 1 279 ? 15.993 -10.805 4.652 1.00 92.25 279 ALA A C 1
ATOM 2236 O O . ALA A 1 279 ? 16.934 -10.482 3.929 1.00 92.25 279 ALA A O 1
ATOM 2237 N N . ASN A 1 280 ? 15.985 -10.513 5.961 1.00 93.00 280 ASN A N 1
ATOM 2238 C CA . ASN A 1 280 ? 16.957 -9.617 6.607 1.00 93.00 280 ASN A CA 1
ATOM 2239 C C . ASN A 1 280 ? 18.397 -10.110 6.432 1.00 93.00 280 ASN A C 1
ATOM 2241 O O . ASN A 1 280 ? 19.298 -9.321 6.157 1.00 93.00 280 ASN A O 1
ATOM 2245 N N . GLY A 1 281 ? 18.611 -11.422 6.574 1.00 92.50 281 GLY A N 1
ATOM 2246 C CA . GLY A 1 281 ? 19.936 -12.022 6.419 1.00 92.50 281 GLY A CA 1
ATOM 2247 C C . GLY A 1 281 ? 20.483 -11.877 4.999 1.00 92.50 281 GLY A C 1
ATOM 2248 O O . GLY A 1 281 ? 21.672 -11.626 4.829 1.00 92.50 281 GLY A O 1
ATOM 2249 N N . LEU A 1 282 ? 19.619 -11.978 3.986 1.00 93.31 282 LEU A N 1
ATOM 2250 C CA . LEU A 1 282 ? 20.016 -11.836 2.585 1.00 93.31 282 LEU A CA 1
ATOM 2251 C C . LEU A 1 282 ? 20.347 -10.385 2.231 1.00 93.31 282 LEU A C 1
ATOM 2253 O O . LEU A 1 282 ? 21.371 -10.146 1.595 1.00 93.31 282 LEU A O 1
ATOM 2257 N N . TYR A 1 283 ? 19.550 -9.416 2.694 1.00 95.88 283 TYR A N 1
ATOM 2258 C CA . TYR A 1 283 ? 19.887 -8.003 2.510 1.00 95.88 283 TYR A CA 1
ATOM 2259 C C . TYR A 1 283 ? 21.196 -7.634 3.215 1.00 95.88 283 TYR A C 1
ATOM 2261 O O . TYR A 1 283 ? 22.013 -6.918 2.645 1.00 95.88 283 TYR A O 1
ATOM 2269 N N . GLN A 1 284 ? 21.437 -8.145 4.427 1.00 95.06 284 GLN A N 1
ATOM 2270 C CA . GLN A 1 284 ? 22.693 -7.882 5.130 1.00 95.06 284 GLN A CA 1
ATOM 2271 C C . GLN A 1 284 ? 23.895 -8.470 4.374 1.00 95.06 284 GLN A C 1
ATOM 2273 O O . GLN A 1 284 ? 24.864 -7.755 4.156 1.00 95.06 284 GLN A O 1
ATOM 2278 N N . GLN A 1 285 ? 23.807 -9.713 3.889 1.00 93.94 285 GLN A N 1
ATOM 2279 C CA . GLN A 1 285 ? 24.864 -10.322 3.067 1.00 93.94 285 GLN A CA 1
ATOM 2280 C C . GLN A 1 285 ? 25.132 -9.543 1.771 1.00 93.94 285 GLN A C 1
ATOM 2282 O O . GLN A 1 285 ? 26.281 -9.439 1.342 1.00 93.94 285 GLN A O 1
ATOM 2287 N N . ALA A 1 286 ? 24.084 -8.998 1.147 1.00 95.44 286 ALA A N 1
ATOM 2288 C CA . ALA A 1 286 ? 24.221 -8.130 -0.017 1.00 95.44 286 ALA A CA 1
ATOM 2289 C C . ALA A 1 286 ? 24.975 -6.837 0.343 1.00 95.44 286 ALA A C 1
ATOM 2291 O O . ALA A 1 286 ? 25.922 -6.472 -0.352 1.00 95.44 286 ALA A O 1
ATOM 2292 N N . LEU A 1 287 ? 24.623 -6.199 1.465 1.00 97.00 287 LEU A N 1
ATOM 2293 C CA . LEU A 1 287 ? 25.284 -4.984 1.958 1.00 97.00 287 LEU A CA 1
ATOM 2294 C C . LEU A 1 287 ? 26.722 -5.215 2.438 1.00 97.00 287 LEU A C 1
ATOM 2296 O O . LEU A 1 287 ? 27.532 -4.296 2.381 1.00 97.00 287 LEU A O 1
ATOM 2300 N N . ASP A 1 288 ? 27.070 -6.422 2.881 1.00 95.94 288 ASP A N 1
ATOM 2301 C CA . ASP A 1 288 ? 28.453 -6.753 3.246 1.00 95.94 288 ASP A CA 1
ATOM 2302 C C . ASP A 1 288 ? 29.381 -6.750 2.013 1.00 95.94 288 ASP A C 1
ATOM 2304 O O . ASP A 1 288 ? 30.586 -6.534 2.139 1.00 95.94 288 ASP A O 1
ATOM 2308 N N . ARG A 1 289 ? 28.826 -6.969 0.811 1.00 95.75 289 ARG A N 1
ATOM 2309 C CA . ARG A 1 289 ? 29.562 -6.978 -0.466 1.00 95.75 289 ARG A CA 1
ATOM 2310 C C . ARG A 1 289 ? 29.439 -5.668 -1.238 1.00 95.75 289 ARG A C 1
ATOM 2312 O O . ARG A 1 289 ? 30.406 -5.249 -1.866 1.00 95.75 289 ARG A O 1
ATOM 2319 N N . ASP A 1 290 ? 28.268 -5.043 -1.196 1.00 96.94 290 ASP A N 1
ATOM 2320 C CA . ASP A 1 290 ? 27.974 -3.736 -1.785 1.00 96.94 290 ASP A CA 1
ATOM 2321 C C . ASP A 1 290 ? 27.274 -2.852 -0.733 1.00 96.94 290 ASP A C 1
ATOM 2323 O O . ASP A 1 290 ? 26.041 -2.832 -0.648 1.00 96.94 290 ASP A O 1
ATOM 2327 N N . PRO A 1 291 ? 28.045 -2.115 0.093 1.00 97.00 291 PRO A N 1
ATOM 2328 C CA . PRO A 1 291 ? 27.516 -1.355 1.233 1.00 97.00 291 PRO A CA 1
ATOM 2329 C C . PRO A 1 291 ? 26.534 -0.244 0.879 1.00 97.00 291 PRO A C 1
ATOM 2331 O O . PRO A 1 291 ? 25.850 0.280 1.767 1.00 97.00 291 PRO A O 1
ATOM 2334 N N . VAL A 1 292 ? 26.493 0.145 -0.394 1.00 96.56 292 VAL A N 1
ATOM 2335 C CA . VAL A 1 292 ? 25.620 1.196 -0.898 1.00 96.56 292 VAL A CA 1
ATOM 2336 C C . VAL A 1 292 ? 24.512 0.636 -1.778 1.00 96.56 292 VAL A C 1
ATOM 2338 O O . VAL A 1 292 ? 23.798 1.433 -2.356 1.00 96.56 292 VAL A O 1
ATOM 2341 N N . ASN A 1 293 ? 24.297 -0.678 -1.875 1.00 97.00 293 ASN A N 1
ATOM 2342 C CA . ASN A 1 293 ? 23.247 -1.231 -2.732 1.00 97.00 293 ASN A CA 1
ATOM 2343 C C . ASN A 1 293 ? 21.846 -0.672 -2.390 1.00 97.00 293 ASN A C 1
ATOM 2345 O O . ASN A 1 293 ? 21.340 -0.896 -1.288 1.00 97.00 293 ASN A O 1
ATOM 2349 N N . ALA A 1 294 ? 21.209 0.047 -3.323 1.00 94.12 294 ALA A N 1
ATOM 2350 C CA . ALA A 1 294 ? 19.965 0.780 -3.060 1.00 94.12 294 ALA A CA 1
ATOM 2351 C C . ALA A 1 294 ? 18.824 -0.125 -2.577 1.00 94.12 294 ALA A C 1
ATOM 2353 O O . ALA A 1 294 ? 18.203 0.148 -1.549 1.00 94.12 294 ALA A O 1
ATOM 2354 N N . ASP A 1 295 ? 18.581 -1.217 -3.297 1.00 92.31 295 ASP A N 1
ATOM 2355 C CA . ASP A 1 295 ? 17.474 -2.133 -3.033 1.00 92.31 295 ASP A CA 1
ATOM 2356 C C . ASP A 1 295 ? 17.677 -2.878 -1.703 1.00 92.31 295 ASP A C 1
ATOM 2358 O O . ASP A 1 295 ? 16.745 -2.995 -0.905 1.00 92.31 295 ASP A O 1
ATOM 2362 N N . ALA A 1 296 ? 18.915 -3.276 -1.383 1.00 96.44 296 ALA A N 1
ATOM 2363 C CA . ALA A 1 296 ? 19.228 -3.869 -0.083 1.00 96.44 296 ALA A CA 1
ATOM 2364 C C . ALA A 1 296 ? 19.072 -2.875 1.082 1.00 96.44 296 ALA A C 1
ATOM 2366 O O . ALA A 1 296 ? 18.565 -3.246 2.145 1.00 96.44 296 ALA A O 1
ATOM 2367 N N . LEU A 1 297 ? 19.462 -1.605 0.896 1.00 97.50 297 LEU A N 1
ATOM 2368 C CA . LEU A 1 297 ? 19.231 -0.545 1.885 1.00 97.50 297 LEU A CA 1
ATOM 2369 C C . LEU A 1 297 ? 17.728 -0.335 2.119 1.00 97.50 297 LEU A C 1
ATOM 2371 O O . LEU A 1 297 ? 17.294 -0.296 3.271 1.00 97.50 297 LEU A O 1
ATOM 2375 N N . ILE A 1 298 ? 16.926 -0.247 1.051 1.00 93.69 298 ILE A N 1
ATOM 2376 C CA . ILE A 1 298 ? 15.460 -0.123 1.128 1.00 93.69 298 ILE A CA 1
ATOM 2377 C C . ILE A 1 298 ? 14.857 -1.320 1.869 1.00 93.69 298 ILE A C 1
ATOM 2379 O O . ILE A 1 298 ? 14.047 -1.128 2.781 1.00 93.69 298 ILE A O 1
ATOM 2383 N N . GLY A 1 299 ? 15.277 -2.538 1.522 1.00 91.56 299 GLY A N 1
ATOM 2384 C CA . GLY A 1 299 ? 14.849 -3.770 2.180 1.00 91.56 299 GLY A CA 1
ATOM 2385 C C . GLY A 1 299 ? 15.131 -3.755 3.682 1.00 91.56 299 GLY A C 1
ATOM 2386 O O . GLY A 1 299 ? 14.225 -3.974 4.487 1.00 91.56 299 GLY A O 1
ATOM 2387 N N . MET A 1 300 ? 16.352 -3.388 4.085 1.00 95.44 300 MET A N 1
ATOM 2388 C CA . MET A 1 300 ? 16.718 -3.265 5.502 1.00 95.44 300 MET A CA 1
ATOM 2389 C C . MET A 1 300 ? 15.901 -2.203 6.239 1.00 95.44 300 MET A C 1
ATOM 2391 O O . MET A 1 300 ? 15.467 -2.445 7.365 1.00 95.44 300 MET A O 1
ATOM 2395 N N . VAL A 1 301 ? 15.649 -1.048 5.616 1.00 93.69 301 VAL A N 1
ATOM 2396 C CA . VAL A 1 301 ? 14.786 -0.004 6.187 1.00 93.69 301 VAL A CA 1
ATOM 2397 C C . VAL A 1 301 ? 13.381 -0.551 6.434 1.00 93.69 301 VAL A C 1
ATOM 2399 O O . VAL A 1 301 ? 12.850 -0.381 7.530 1.00 93.69 301 VAL A O 1
ATOM 2402 N N . GLN A 1 302 ? 12.787 -1.233 5.453 1.00 88.62 302 GLN A N 1
ATOM 2403 C CA . GLN A 1 302 ? 11.442 -1.806 5.571 1.00 88.62 302 GLN A CA 1
ATOM 2404 C C . GLN A 1 302 ? 11.361 -2.863 6.678 1.00 88.62 302 GLN A C 1
ATOM 2406 O O . GLN A 1 302 ? 10.380 -2.891 7.420 1.00 88.62 302 GLN A O 1
ATOM 2411 N N . CYS A 1 303 ? 12.399 -3.687 6.826 1.00 89.62 303 CYS A N 1
ATOM 2412 C CA . CYS A 1 303 ? 12.454 -4.723 7.852 1.00 89.62 303 CYS A CA 1
ATOM 2413 C C . CYS A 1 303 ? 12.690 -4.176 9.267 1.00 89.62 303 CYS A C 1
ATOM 2415 O O . CYS A 1 303 ? 12.214 -4.771 10.232 1.00 89.62 303 CYS A O 1
ATOM 2417 N N . LEU A 1 304 ? 13.432 -3.072 9.409 1.00 90.06 304 LEU A N 1
ATOM 2418 C CA . LEU A 1 304 ? 13.882 -2.572 10.712 1.00 90.06 304 LEU A CA 1
ATOM 2419 C C . LEU A 1 304 ? 13.119 -1.353 11.227 1.00 90.06 304 LEU A C 1
ATOM 2421 O O . LEU A 1 304 ? 13.221 -1.070 12.413 1.00 90.06 304 LEU A O 1
ATOM 2425 N N . MET A 1 305 ? 12.335 -0.648 10.405 1.00 86.81 305 MET A N 1
ATOM 2426 C CA . MET A 1 305 ? 11.690 0.612 10.816 1.00 86.81 305 MET A CA 1
ATOM 2427 C C . MET A 1 305 ? 10.894 0.504 12.128 1.00 86.81 305 MET A C 1
ATOM 2429 O O . MET A 1 305 ? 10.868 1.424 12.944 1.00 86.81 305 MET A O 1
ATOM 2433 N N . GLN A 1 306 ? 10.238 -0.637 12.345 1.00 80.81 306 GLN A N 1
ATOM 2434 C CA . GLN A 1 306 ? 9.436 -0.858 13.549 1.00 80.81 306 GLN A CA 1
ATOM 2435 C C . GLN A 1 306 ? 10.311 -1.237 14.752 1.00 80.81 306 GLN A C 1
ATOM 2437 O O . GLN A 1 306 ? 10.188 -0.613 15.807 1.00 80.81 306 GLN A O 1
ATOM 2442 N N . SER A 1 307 ? 11.215 -2.210 14.590 1.00 84.31 307 SER A N 1
ATOM 2443 C CA . SER A 1 307 ? 12.025 -2.769 15.681 1.00 84.31 307 SER A CA 1
ATOM 2444 C C . SER A 1 307 ? 13.242 -1.916 16.061 1.00 84.31 307 SER A C 1
ATOM 2446 O O . SER A 1 307 ? 13.566 -1.798 17.241 1.00 84.31 307 SER A O 1
ATOM 2448 N N . ASP A 1 308 ? 13.912 -1.318 15.076 1.00 88.69 308 ASP A N 1
ATOM 2449 C CA . ASP A 1 308 ? 15.169 -0.570 15.208 1.00 88.69 308 ASP A CA 1
ATOM 2450 C C . ASP A 1 308 ? 15.219 0.629 14.224 1.00 88.69 308 ASP A C 1
ATOM 2452 O O . ASP A 1 308 ? 15.936 0.607 13.215 1.00 88.69 308 ASP A O 1
ATOM 2456 N N . PRO A 1 309 ? 14.427 1.689 14.480 1.00 87.81 309 PRO A N 1
ATOM 2457 C CA . PRO A 1 309 ? 14.379 2.886 13.643 1.00 87.81 309 PRO A CA 1
ATOM 2458 C C . PRO A 1 309 ? 15.693 3.668 13.616 1.00 87.81 309 PRO A C 1
ATOM 2460 O O . PRO A 1 309 ? 15.967 4.321 12.617 1.00 87.81 309 PRO A O 1
ATOM 2463 N N . GLU A 1 310 ? 16.529 3.609 14.658 1.00 89.56 310 GLU A N 1
ATOM 2464 C CA . GLU A 1 310 ? 17.829 4.293 14.653 1.00 89.56 310 GLU A CA 1
ATOM 2465 C C . GLU A 1 310 ? 18.734 3.700 13.577 1.00 89.56 310 GLU A C 1
ATOM 2467 O O . GLU A 1 310 ? 19.256 4.419 12.719 1.00 89.56 310 GLU A O 1
ATOM 2472 N N . ARG A 1 311 ? 18.847 2.369 13.554 1.00 92.94 311 ARG A N 1
ATOM 2473 C CA . ARG A 1 311 ? 19.579 1.671 12.501 1.00 92.94 311 ARG A CA 1
ATOM 2474 C C . ARG A 1 311 ? 18.920 1.856 11.137 1.00 92.94 311 ARG A C 1
ATOM 2476 O O . ARG A 1 311 ? 19.620 2.030 10.139 1.00 92.94 311 ARG A O 1
ATOM 2483 N N . ALA A 1 312 ? 17.589 1.884 11.074 1.00 93.94 312 ALA A N 1
ATOM 2484 C CA . ALA A 1 312 ? 16.883 2.171 9.832 1.00 93.94 312 ALA A CA 1
ATOM 2485 C C . ALA A 1 312 ? 17.190 3.585 9.297 1.00 93.94 312 ALA A C 1
ATOM 2487 O O . ALA A 1 312 ? 17.458 3.737 8.107 1.00 93.94 312 ALA A O 1
ATOM 2488 N N . ILE A 1 313 ? 17.263 4.606 10.157 1.00 94.50 313 ILE A N 1
ATOM 2489 C CA . ILE A 1 313 ? 17.656 5.974 9.780 1.00 94.50 313 ILE A CA 1
ATOM 2490 C C . ILE A 1 313 ? 19.103 6.020 9.267 1.00 94.50 313 ILE A C 1
ATOM 2492 O O . ILE A 1 313 ? 19.382 6.743 8.313 1.00 94.50 313 ILE A O 1
ATOM 2496 N N . GLN A 1 314 ? 20.018 5.209 9.807 1.00 95.56 314 GLN A N 1
ATOM 2497 C CA . GLN A 1 314 ? 21.383 5.096 9.267 1.00 95.56 314 GLN A CA 1
ATOM 2498 C C . GLN A 1 314 ? 21.416 4.487 7.856 1.00 95.56 314 GLN A C 1
ATOM 2500 O O . GLN A 1 314 ? 22.260 4.856 7.037 1.00 95.56 314 GLN A O 1
ATOM 2505 N N . TYR A 1 315 ? 20.525 3.539 7.549 1.00 97.56 315 TYR A N 1
ATOM 2506 C CA . TYR A 1 315 ? 20.375 3.026 6.183 1.00 97.56 315 TYR A CA 1
ATOM 2507 C C . TYR A 1 315 ? 19.718 4.064 5.261 1.00 97.56 315 TYR A C 1
ATOM 2509 O O . TYR A 1 315 ? 20.144 4.206 4.116 1.00 97.56 315 TYR A O 1
ATOM 2517 N N . LEU A 1 316 ? 18.752 4.844 5.762 1.00 97.81 316 LEU A N 1
ATOM 2518 C CA . LEU A 1 316 ? 18.154 5.966 5.030 1.00 97.81 316 LEU A CA 1
ATOM 2519 C C . LEU A 1 316 ? 19.187 7.042 4.682 1.00 97.81 316 LEU A C 1
ATOM 2521 O O . LEU A 1 316 ? 19.168 7.558 3.568 1.00 97.81 316 LEU A O 1
ATOM 2525 N N . ASP A 1 317 ? 20.099 7.371 5.598 1.00 97.38 317 ASP A N 1
ATOM 2526 C CA . ASP A 1 317 ? 21.170 8.344 5.355 1.00 97.38 317 ASP A CA 1
ATOM 2527 C C . ASP A 1 317 ? 22.151 7.867 4.271 1.00 97.38 317 ASP A C 1
ATOM 2529 O O . ASP A 1 317 ? 22.483 8.619 3.348 1.00 97.38 317 ASP A O 1
ATOM 2533 N N . ARG A 1 318 ? 22.532 6.583 4.310 1.00 98.00 318 ARG A N 1
ATOM 2534 C CA . ARG A 1 318 ? 23.325 5.947 3.246 1.00 98.00 318 ARG A CA 1
ATOM 2535 C C . ARG A 1 318 ? 22.601 5.970 1.904 1.00 98.00 318 ARG A C 1
ATOM 2537 O O . ARG A 1 318 ? 23.218 6.309 0.895 1.00 98.00 318 ARG A O 1
ATOM 2544 N N . LEU A 1 319 ? 21.306 5.658 1.889 1.00 97.31 319 LEU A N 1
ATOM 2545 C CA . LEU A 1 319 ? 20.488 5.675 0.677 1.00 97.31 319 LEU A CA 1
ATOM 2546 C C . LEU A 1 319 ? 20.393 7.092 0.095 1.00 97.31 319 LEU A C 1
ATOM 2548 O O . LEU A 1 319 ? 20.641 7.283 -1.090 1.00 97.31 319 LEU A O 1
ATOM 2552 N N . TRP A 1 320 ? 20.114 8.091 0.936 1.00 97.00 320 TRP A N 1
ATOM 2553 C CA . TRP A 1 320 ? 20.055 9.504 0.550 1.00 97.00 320 TRP A CA 1
ATOM 2554 C C . TRP A 1 320 ? 21.363 9.991 -0.092 1.00 97.00 320 TRP A C 1
ATOM 2556 O O . TRP A 1 320 ? 21.347 10.676 -1.120 1.00 97.00 320 TRP A O 1
ATOM 2566 N N . SER A 1 321 ? 22.493 9.630 0.517 1.00 97.00 321 SER A N 1
ATOM 2567 C CA . SER A 1 321 ? 23.814 10.113 0.112 1.00 97.00 321 SER A CA 1
ATOM 2568 C C . SER A 1 321 ? 24.296 9.503 -1.203 1.00 97.00 321 SER A C 1
ATOM 2570 O O . SER A 1 321 ? 24.973 10.184 -1.969 1.00 97.00 321 SER A O 1
ATOM 2572 N N . ASN A 1 322 ? 23.928 8.249 -1.485 1.00 97.06 322 ASN A N 1
ATOM 2573 C CA . ASN A 1 322 ? 24.456 7.505 -2.631 1.00 97.06 322 ASN A CA 1
ATOM 2574 C C . ASN A 1 322 ? 23.467 7.370 -3.799 1.00 97.06 322 ASN A C 1
ATOM 2576 O O . ASN A 1 322 ? 23.905 7.137 -4.919 1.00 97.06 322 ASN A O 1
ATOM 2580 N N . HIS A 1 323 ? 22.157 7.549 -3.574 1.00 95.38 323 HIS A N 1
ATOM 2581 C CA . HIS A 1 323 ? 21.132 7.288 -4.594 1.00 95.38 323 HIS A CA 1
ATOM 2582 C C . HIS A 1 323 ? 20.159 8.452 -4.781 1.00 95.38 323 HIS A C 1
ATOM 2584 O O . HIS A 1 323 ? 19.117 8.496 -4.116 1.00 95.38 323 HIS A O 1
ATOM 2590 N N . PRO A 1 324 ? 20.431 9.368 -5.734 1.00 93.38 324 PRO A N 1
ATOM 2591 C CA . PRO A 1 324 ? 19.538 10.481 -6.058 1.00 93.38 324 PRO A CA 1
ATOM 2592 C C . PRO A 1 324 ? 18.086 10.046 -6.307 1.00 93.38 324 PRO A C 1
ATOM 2594 O O . PRO A 1 324 ? 17.162 10.654 -5.771 1.00 93.38 324 PRO A O 1
ATOM 2597 N N . THR A 1 325 ? 17.884 8.930 -7.018 1.00 89.75 325 THR A N 1
ATOM 2598 C CA . THR A 1 325 ? 16.558 8.369 -7.338 1.00 89.75 325 THR A CA 1
ATOM 2599 C C . THR A 1 325 ? 15.702 8.041 -6.112 1.00 89.75 325 THR A C 1
ATOM 2601 O O . THR A 1 325 ? 14.473 8.065 -6.193 1.00 89.75 325 THR A O 1
ATOM 2604 N N . HIS A 1 326 ? 16.330 7.761 -4.967 1.00 90.00 326 HIS A N 1
ATOM 2605 C CA . HIS A 1 326 ? 15.653 7.338 -3.741 1.00 90.00 326 HIS A CA 1
ATOM 2606 C C . HIS A 1 326 ? 15.659 8.401 -2.638 1.00 90.00 326 HIS A C 1
ATOM 2608 O O . HIS A 1 326 ? 15.107 8.160 -1.564 1.00 90.00 326 HIS A O 1
ATOM 2614 N N . ARG A 1 327 ? 16.213 9.593 -2.894 1.00 93.94 327 ARG A N 1
ATOM 2615 C CA . ARG A 1 327 ? 16.293 10.697 -1.924 1.00 93.94 327 ARG A CA 1
ATOM 2616 C C . ARG A 1 327 ? 14.939 11.054 -1.322 1.00 93.94 327 ARG A C 1
ATOM 2618 O O . ARG A 1 327 ? 14.774 11.023 -0.104 1.00 93.94 327 ARG A O 1
ATOM 2625 N N . LEU A 1 328 ? 13.940 11.328 -2.160 1.00 87.88 328 LEU A N 1
ATOM 2626 C CA . LEU A 1 328 ? 12.611 11.706 -1.679 1.00 87.88 328 LEU A CA 1
ATOM 2627 C C . LEU A 1 328 ? 11.973 10.607 -0.820 1.00 87.88 328 LEU A C 1
ATOM 2629 O O . LEU A 1 328 ? 11.405 10.897 0.234 1.00 87.88 328 LEU A O 1
ATOM 2633 N N . TRP A 1 329 ? 12.088 9.346 -1.244 1.00 87.69 329 TRP A N 1
ATOM 2634 C CA . TRP A 1 329 ? 11.600 8.217 -0.454 1.00 87.69 329 TRP A CA 1
ATOM 2635 C C . TRP A 1 329 ? 12.315 8.151 0.896 1.00 87.69 329 TRP A C 1
ATOM 2637 O O . TRP A 1 329 ? 11.655 8.096 1.934 1.00 87.69 329 TRP A O 1
ATOM 2647 N N . ALA A 1 330 ? 13.646 8.259 0.896 1.00 93.38 330 ALA A N 1
ATOM 2648 C CA . ALA A 1 330 ? 14.436 8.184 2.111 1.00 93.38 330 ALA A CA 1
ATOM 2649 C C . ALA A 1 330 ? 14.070 9.297 3.106 1.00 93.38 330 ALA A C 1
ATOM 2651 O O . ALA A 1 330 ? 13.836 9.037 4.287 1.00 93.38 330 ALA A O 1
ATOM 2652 N N . ALA A 1 331 ? 13.936 10.531 2.615 1.00 92.38 331 ALA A N 1
ATOM 2653 C CA . ALA A 1 331 ? 13.551 11.668 3.438 1.00 92.38 331 ALA A CA 1
ATOM 2654 C C . ALA A 1 331 ? 12.112 11.575 3.953 1.00 92.38 331 ALA A C 1
ATOM 2656 O O . ALA A 1 331 ? 11.858 11.930 5.101 1.00 92.38 331 ALA A O 1
ATOM 2657 N N . ARG A 1 332 ? 11.163 11.063 3.158 1.00 84.62 332 ARG A N 1
ATOM 2658 C CA . ARG A 1 332 ? 9.786 10.825 3.626 1.00 84.62 332 ARG A CA 1
ATOM 2659 C C . ARG A 1 332 ? 9.741 9.793 4.747 1.00 84.62 332 ARG A C 1
ATOM 2661 O O . ARG A 1 332 ? 9.065 10.037 5.743 1.00 84.62 332 ARG A O 1
ATOM 2668 N N . MET A 1 333 ? 10.480 8.693 4.608 1.00 85.94 333 MET A N 1
ATOM 2669 C CA . MET A 1 333 ? 10.568 7.664 5.646 1.00 85.94 333 MET A CA 1
ATOM 2670 C C . MET A 1 333 ? 11.212 8.212 6.924 1.00 85.94 333 MET A C 1
ATOM 2672 O O . MET A 1 333 ? 10.654 8.039 8.004 1.00 85.94 333 MET A O 1
ATOM 2676 N N . ALA A 1 334 ? 12.329 8.936 6.803 1.00 92.25 334 ALA A N 1
ATOM 2677 C CA . ALA A 1 334 ? 13.023 9.516 7.950 1.00 92.25 334 ALA A CA 1
ATOM 2678 C C . ALA A 1 334 ? 12.178 10.579 8.659 1.00 92.25 334 ALA A C 1
ATOM 2680 O O . ALA A 1 334 ? 12.053 10.538 9.876 1.00 92.25 334 ALA A O 1
ATOM 2681 N N . VAL A 1 335 ? 11.556 11.510 7.923 1.00 86.81 335 VAL A N 1
ATOM 2682 C CA . VAL A 1 335 ? 10.655 12.505 8.526 1.00 86.81 335 VAL A CA 1
ATOM 2683 C C . VAL A 1 335 ? 9.460 11.818 9.174 1.00 86.81 335 VAL A C 1
ATOM 2685 O O . VAL A 1 335 ? 9.118 12.172 10.292 1.00 86.81 335 VAL A O 1
ATOM 2688 N N . GLY A 1 336 ? 8.846 10.829 8.519 1.00 83.19 336 GLY A N 1
ATOM 2689 C CA . GLY A 1 336 ? 7.723 10.087 9.095 1.00 83.19 336 GLY A CA 1
ATOM 2690 C C . GLY A 1 336 ? 8.074 9.437 10.434 1.00 83.19 336 GLY A C 1
ATOM 2691 O O . GLY A 1 336 ? 7.278 9.492 11.368 1.00 83.19 336 GLY A O 1
ATOM 2692 N N . GLU A 1 337 ? 9.279 8.881 10.544 1.00 85.50 337 GLU A N 1
ATOM 2693 C CA . GLU A 1 337 ? 9.776 8.287 11.783 1.00 85.50 337 GLU A CA 1
ATOM 2694 C C . GLU A 1 337 ? 10.136 9.343 12.839 1.00 85.50 337 GLU A C 1
ATOM 2696 O O . GLU A 1 337 ? 9.660 9.270 13.965 1.00 85.50 337 GLU A O 1
ATOM 2701 N N . LEU A 1 338 ? 10.910 10.367 12.477 1.00 86.00 338 LEU A N 1
ATOM 2702 C CA . LEU A 1 338 ? 11.386 11.403 13.403 1.00 86.00 338 LEU A CA 1
ATOM 2703 C C . LEU A 1 338 ? 10.268 12.320 13.921 1.00 86.00 338 LEU A C 1
ATOM 2705 O O . LEU A 1 338 ? 10.360 12.838 15.030 1.00 86.00 338 LEU A O 1
ATOM 2709 N N . ASP A 1 339 ? 9.219 12.534 13.124 1.00 80.69 339 ASP A N 1
ATOM 2710 C CA . ASP A 1 339 ? 8.027 13.291 13.526 1.00 80.69 339 ASP A CA 1
ATOM 2711 C C . ASP A 1 339 ? 7.054 12.415 14.340 1.00 80.69 339 ASP A C 1
ATOM 2713 O O . ASP A 1 339 ? 6.125 12.946 14.949 1.00 80.69 339 ASP A O 1
ATOM 2717 N N . THR A 1 340 ? 7.264 11.085 14.378 1.00 73.69 340 THR A N 1
ATOM 2718 C CA . THR A 1 340 ? 6.524 10.142 15.231 1.00 73.69 340 THR A CA 1
ATOM 2719 C C . THR A 1 340 ? 7.187 10.085 16.609 1.00 73.69 340 THR A C 1
ATOM 2721 O O . THR A 1 340 ? 8.226 9.454 16.781 1.00 73.69 340 THR A O 1
ATOM 2724 N N . PRO A 1 341 ? 6.601 10.684 17.652 1.00 64.69 341 PRO A N 1
ATOM 2725 C CA . PRO A 1 341 ? 7.281 10.740 18.933 1.00 64.69 341 PRO A CA 1
ATOM 2726 C C . PRO A 1 341 ? 7.043 9.438 19.716 1.00 64.69 341 PRO A C 1
ATOM 2728 O O . PRO A 1 341 ? 5.900 9.050 19.979 1.00 64.69 341 PRO A O 1
ATOM 2731 N N . ARG A 1 342 ? 8.123 8.748 20.096 1.00 67.38 342 ARG A N 1
ATOM 2732 C CA . ARG A 1 342 ? 8.082 7.450 20.793 1.00 67.38 342 ARG A CA 1
ATOM 2733 C C . ARG A 1 342 ? 8.407 7.620 22.285 1.00 67.38 342 ARG A C 1
ATOM 2735 O O . ARG A 1 342 ? 9.214 8.466 22.661 1.00 67.38 342 ARG A O 1
ATOM 2742 N N . GLU A 1 343 ? 7.757 6.841 23.156 1.00 62.53 343 GLU A N 1
ATOM 2743 C CA . GLU A 1 343 ? 8.069 6.844 24.597 1.00 62.53 343 GLU A CA 1
ATOM 2744 C C . GLU A 1 343 ? 9.541 6.455 24.814 1.00 62.53 343 GLU A C 1
ATOM 2746 O O . GLU A 1 343 ? 9.991 5.426 24.315 1.00 62.53 343 GLU A O 1
ATOM 2751 N N . GLY A 1 344 ? 10.296 7.288 25.539 1.00 62.47 344 GLY A N 1
ATOM 2752 C CA . GLY A 1 344 ? 11.709 7.036 25.843 1.00 62.47 344 GLY A CA 1
ATOM 2753 C C . GLY A 1 344 ? 12.681 7.263 24.682 1.00 62.47 344 GLY A C 1
ATOM 2754 O O . GLY A 1 344 ? 13.848 6.902 24.811 1.00 62.47 344 GLY A O 1
ATOM 2755 N N . ARG A 1 345 ? 12.235 7.848 23.560 1.00 63.47 345 ARG A N 1
ATOM 2756 C CA . ARG A 1 345 ? 13.114 8.220 22.443 1.00 63.47 345 ARG A CA 1
ATOM 2757 C C . ARG A 1 345 ? 12.879 9.669 22.049 1.00 63.47 345 ARG A C 1
ATOM 2759 O O . ARG A 1 345 ? 11.880 10.000 21.413 1.00 63.47 345 ARG A O 1
ATOM 2766 N N . GLU A 1 346 ? 13.816 10.526 22.428 1.00 63.00 346 GLU A N 1
ATOM 2767 C CA . GLU A 1 346 ? 13.901 11.889 21.918 1.00 63.00 346 GLU A CA 1
ATOM 2768 C C . GLU A 1 346 ? 14.887 11.901 20.756 1.00 63.00 346 GLU A C 1
ATOM 2770 O O . GLU A 1 346 ? 16.098 11.776 20.936 1.00 63.00 346 GLU A O 1
ATOM 2775 N N . PHE A 1 347 ? 14.364 12.030 19.540 1.00 66.94 347 PHE A N 1
ATOM 2776 C CA . PHE A 1 347 ? 15.215 12.343 18.407 1.00 66.94 347 PHE A CA 1
ATOM 2777 C C . PHE A 1 347 ? 15.613 13.817 18.463 1.00 66.94 347 PHE A C 1
ATOM 2779 O O . PHE A 1 347 ? 14.796 14.687 18.763 1.00 66.94 347 PHE A O 1
ATOM 2786 N N . GLN A 1 348 ? 16.877 14.100 18.154 1.00 72.94 348 GLN A N 1
ATOM 2787 C CA . GLN A 1 348 ? 17.403 15.461 18.163 1.00 72.94 348 GLN A CA 1
ATOM 2788 C C . GLN A 1 348 ? 16.629 16.332 17.161 1.00 72.94 348 GLN A C 1
ATOM 2790 O O . GLN A 1 348 ? 16.528 15.988 15.982 1.00 72.94 348 GLN A O 1
ATOM 2795 N N . GLU A 1 349 ? 16.134 17.494 17.597 1.00 80.19 349 GLU A N 1
ATOM 2796 C CA . GLU A 1 349 ? 15.394 18.445 16.745 1.00 80.19 349 GLU A CA 1
ATOM 2797 C C . GLU A 1 349 ? 16.189 18.836 15.483 1.00 80.19 349 GLU A C 1
ATOM 2799 O O . GLU A 1 3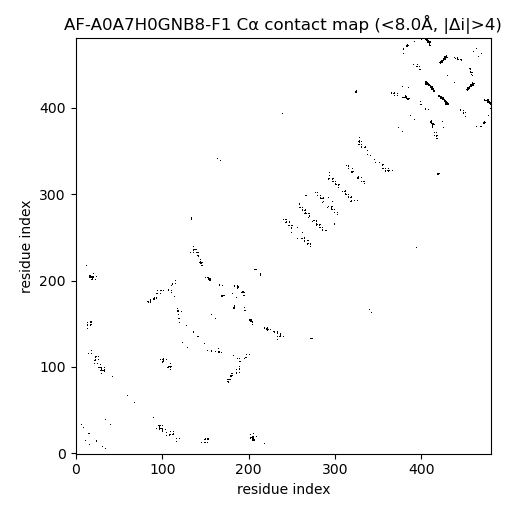49 ? 15.630 19.010 14.398 1.00 80.19 349 GLU A O 1
ATOM 2804 N N . GLN A 1 350 ? 17.519 18.879 15.603 1.00 85.44 350 GLN A N 1
ATOM 2805 C CA . GLN A 1 350 ? 18.442 19.109 14.491 1.00 85.44 350 GLN A CA 1
ATOM 2806 C C . GLN A 1 350 ? 18.341 18.027 13.403 1.00 85.44 350 GLN A C 1
ATOM 2808 O O . GLN A 1 350 ? 18.342 18.359 12.218 1.00 85.44 350 GLN A O 1
ATOM 2813 N N . ALA A 1 351 ? 18.187 16.753 13.781 1.00 87.50 351 ALA A N 1
ATOM 2814 C CA . ALA A 1 351 ? 18.020 15.656 12.830 1.00 87.50 351 ALA A CA 1
ATOM 2815 C C . ALA A 1 351 ? 16.687 15.774 12.076 1.00 87.50 351 ALA A C 1
ATOM 2817 O O . ALA A 1 351 ? 16.653 15.631 10.854 1.00 87.50 351 ALA A O 1
ATOM 2818 N N . LEU A 1 352 ? 15.593 16.108 12.771 1.00 89.38 352 LEU A N 1
ATOM 2819 C CA . LEU A 1 352 ? 14.295 16.328 12.126 1.00 89.38 352 LEU A CA 1
ATOM 2820 C C . LEU A 1 352 ? 14.337 17.522 11.162 1.00 89.38 352 LEU A C 1
ATOM 2822 O O . LEU A 1 352 ? 13.792 17.443 10.059 1.00 89.38 352 LEU A O 1
ATOM 2826 N N . LYS A 1 353 ? 15.004 18.617 11.546 1.00 92.69 353 LYS A N 1
ATOM 2827 C CA . LYS A 1 353 ? 15.199 19.781 10.672 1.00 92.69 353 LYS A CA 1
ATOM 2828 C C . LYS A 1 353 ? 15.964 19.403 9.401 1.00 92.69 353 LYS A C 1
ATOM 2830 O O . LYS A 1 353 ? 15.470 19.682 8.309 1.00 92.69 353 LYS A O 1
ATOM 2835 N N . LEU A 1 354 ? 17.090 18.700 9.542 1.00 95.25 354 LEU A N 1
ATOM 2836 C CA . LEU A 1 354 ? 17.882 18.197 8.417 1.00 95.25 354 LEU A CA 1
ATOM 2837 C C . LEU A 1 354 ? 17.028 17.349 7.465 1.00 95.25 354 LEU A C 1
ATOM 2839 O O . LEU A 1 354 ? 17.010 17.580 6.258 1.00 95.25 354 LEU A O 1
ATOM 2843 N N . TRP A 1 355 ? 16.278 16.381 7.992 1.00 95.12 355 TRP A N 1
ATOM 2844 C CA . TRP A 1 355 ? 15.465 15.497 7.158 1.00 95.12 355 TRP A CA 1
ATOM 2845 C C . TRP A 1 355 ? 14.264 16.202 6.510 1.00 95.12 355 TRP A C 1
ATOM 2847 O O . TRP A 1 355 ? 13.872 15.835 5.402 1.00 95.12 355 TRP A O 1
ATOM 2857 N N . ARG A 1 356 ? 13.712 17.254 7.130 1.00 93.38 356 ARG A N 1
ATOM 2858 C CA . ARG A 1 356 ? 12.694 18.118 6.503 1.00 93.38 356 ARG A CA 1
ATOM 2859 C C . ARG A 1 356 ? 13.267 18.945 5.352 1.00 93.38 356 ARG A C 1
ATOM 2861 O O . ARG A 1 356 ? 12.584 19.110 4.344 1.00 93.38 356 ARG A O 1
ATOM 2868 N N . GLU A 1 357 ? 14.495 19.440 5.478 1.00 96.62 357 GLU A N 1
ATOM 2869 C CA . GLU A 1 357 ? 15.205 20.128 4.390 1.00 96.62 357 GLU A CA 1
ATOM 2870 C C . GLU A 1 357 ? 15.494 19.165 3.232 1.00 96.62 357 GLU A C 1
ATOM 2872 O O . GLU A 1 357 ? 15.108 19.447 2.099 1.00 96.62 357 GLU A O 1
ATOM 2877 N N . ARG A 1 358 ? 16.022 17.971 3.532 1.00 97.69 358 ARG A N 1
ATOM 2878 C CA . ARG A 1 358 ? 16.189 16.879 2.558 1.00 97.69 358 ARG A CA 1
ATOM 2879 C C . ARG A 1 358 ? 14.868 16.517 1.864 1.00 97.69 358 ARG A C 1
ATOM 2881 O O . ARG A 1 358 ? 14.823 16.350 0.651 1.00 97.69 358 ARG A O 1
ATOM 2888 N N . ARG A 1 359 ? 13.746 16.452 2.593 1.00 92.31 359 ARG A N 1
ATOM 2889 C CA . ARG A 1 359 ? 12.432 16.180 1.980 1.00 92.31 359 ARG A CA 1
ATOM 2890 C C . ARG A 1 359 ? 12.058 17.241 0.945 1.00 92.31 359 ARG A C 1
ATOM 2892 O O . ARG A 1 359 ? 11.625 16.872 -0.140 1.00 92.31 359 ARG A O 1
ATOM 2899 N N . ARG A 1 360 ? 12.258 18.525 1.263 1.00 92.00 360 ARG A N 1
ATOM 2900 C CA . ARG A 1 360 ? 11.995 19.639 0.334 1.00 92.00 360 ARG A CA 1
ATOM 2901 C C . ARG A 1 360 ? 12.885 19.561 -0.907 1.00 92.00 360 ARG A C 1
ATOM 2903 O O . ARG A 1 360 ? 12.393 19.765 -2.008 1.00 92.00 360 ARG A O 1
ATOM 2910 N N . GLU A 1 361 ? 14.167 19.234 -0.740 1.00 94.94 361 GLU A N 1
ATOM 2911 C CA . GLU A 1 361 ? 15.083 19.015 -1.869 1.00 94.94 361 GLU A CA 1
ATOM 2912 C C . GLU A 1 361 ? 14.570 17.894 -2.785 1.00 94.94 361 GLU A C 1
ATOM 2914 O O . GLU A 1 361 ? 14.418 18.101 -3.986 1.00 94.94 361 GLU A O 1
ATOM 2919 N N . GLY A 1 362 ? 14.209 16.739 -2.216 1.00 87.88 362 GLY A N 1
ATOM 2920 C CA . GLY A 1 362 ? 13.653 15.626 -2.987 1.00 87.88 362 GLY A CA 1
ATOM 2921 C C . GLY A 1 362 ? 12.315 15.954 -3.666 1.00 87.88 362 GLY A C 1
ATOM 2922 O O . GLY A 1 362 ? 12.069 15.490 -4.776 1.00 87.88 362 GLY A O 1
ATOM 2923 N N . GLU A 1 363 ? 11.452 16.752 -3.027 1.00 81.56 363 GLU A N 1
ATOM 2924 C CA . GLU A 1 363 ? 10.186 17.227 -3.610 1.00 81.56 363 GLU A CA 1
ATOM 2925 C C . GLU A 1 363 ? 10.431 18.130 -4.826 1.00 81.56 363 GLU A C 1
ATOM 2927 O O . GLU A 1 363 ? 9.729 17.998 -5.828 1.00 81.56 363 GLU A O 1
ATOM 2932 N N . ASN A 1 364 ? 11.452 18.991 -4.773 1.00 88.75 364 ASN A N 1
ATOM 2933 C CA . ASN A 1 364 ? 11.840 19.834 -5.903 1.00 88.75 364 ASN A CA 1
ATOM 2934 C C . ASN A 1 364 ? 12.365 18.997 -7.080 1.00 88.75 364 ASN A C 1
ATOM 2936 O O . ASN A 1 364 ? 11.915 19.199 -8.206 1.00 88.75 364 ASN A O 1
ATOM 2940 N N . THR A 1 365 ? 13.240 18.015 -6.830 1.00 88.06 365 THR A N 1
ATOM 2941 C CA . THR A 1 365 ? 13.731 17.104 -7.882 1.00 88.06 365 THR A CA 1
ATOM 2942 C C . THR A 1 365 ? 12.591 16.310 -8.529 1.00 88.06 365 THR A C 1
ATOM 2944 O O . THR A 1 365 ? 12.543 16.178 -9.750 1.00 88.06 365 THR A O 1
ATOM 2947 N N . GLU A 1 366 ? 11.629 15.807 -7.748 1.00 80.88 366 GLU A N 1
ATOM 2948 C CA . GLU A 1 366 ? 10.474 15.093 -8.315 1.00 80.88 366 GLU A CA 1
ATOM 2949 C C . GLU A 1 366 ? 9.571 16.039 -9.130 1.00 80.88 366 GLU A C 1
ATOM 2951 O O . GLU A 1 366 ? 9.044 15.648 -10.171 1.00 80.88 366 GLU A O 1
ATOM 2956 N N . ALA A 1 367 ? 9.418 17.301 -8.711 1.00 77.50 367 ALA A N 1
ATOM 2957 C CA . ALA A 1 367 ? 8.684 18.301 -9.484 1.00 77.50 367 ALA A CA 1
ATOM 2958 C C . ALA A 1 367 ? 9.356 18.596 -10.838 1.00 77.50 367 ALA A C 1
ATOM 2960 O O . ALA A 1 367 ? 8.655 18.761 -11.838 1.00 77.50 367 ALA A O 1
ATOM 2961 N N . GLU A 1 368 ? 10.690 18.623 -10.895 1.00 87.50 368 GLU A N 1
ATOM 2962 C CA . GLU A 1 368 ? 11.449 18.742 -12.147 1.00 87.50 368 GLU A CA 1
ATOM 2963 C C . GLU A 1 368 ? 11.228 17.532 -13.063 1.00 87.50 368 GLU A C 1
ATOM 2965 O O . GLU A 1 368 ? 10.926 17.719 -14.242 1.00 87.50 368 GLU A O 1
ATOM 2970 N N . VAL A 1 369 ? 11.269 16.310 -12.517 1.00 79.69 369 VAL A N 1
ATOM 2971 C CA . VAL A 1 369 ? 10.951 15.070 -13.251 1.00 79.69 369 VAL A CA 1
ATOM 2972 C C . VAL A 1 369 ? 9.548 15.132 -13.860 1.00 79.69 369 VAL A C 1
ATOM 2974 O O . VAL A 1 369 ? 9.372 14.858 -15.047 1.00 79.69 369 VAL A O 1
ATOM 2977 N N . VAL A 1 370 ? 8.540 15.532 -13.078 1.00 75.75 370 VAL A N 1
ATOM 2978 C CA . VAL A 1 370 ? 7.156 15.665 -13.563 1.00 75.75 370 VAL A CA 1
ATOM 2979 C C . VAL A 1 370 ? 7.050 16.735 -14.655 1.00 75.75 370 VAL A C 1
ATOM 2981 O O . VAL A 1 370 ? 6.373 16.524 -15.661 1.00 75.75 370 VAL A O 1
ATOM 2984 N N . GLN A 1 371 ? 7.730 17.875 -14.501 1.00 79.12 371 GLN A N 1
ATOM 2985 C CA . GLN A 1 371 ? 7.756 18.912 -15.536 1.00 79.12 371 GLN A CA 1
ATOM 2986 C C . GLN A 1 371 ? 8.421 18.429 -16.829 1.00 79.12 371 GLN A C 1
ATOM 2988 O O . GLN A 1 371 ? 7.915 18.727 -17.910 1.00 79.12 371 GLN A O 1
ATOM 2993 N N . GLU A 1 372 ? 9.531 17.697 -16.736 1.00 83.88 372 GLU A N 1
ATOM 2994 C CA . GLU A 1 372 ? 10.226 17.127 -17.892 1.00 83.88 372 GLU A CA 1
ATOM 2995 C C . GLU A 1 372 ? 9.331 16.132 -18.638 1.00 83.88 372 GLU A C 1
ATOM 2997 O O . GLU A 1 372 ? 9.148 16.264 -19.852 1.00 83.88 372 GLU A O 1
ATOM 3002 N N . LEU A 1 373 ? 8.706 15.199 -17.909 1.00 77.25 373 LEU A N 1
ATOM 3003 C CA . LEU A 1 373 ? 7.787 14.204 -18.466 1.00 77.25 373 LEU A CA 1
ATOM 3004 C C . LEU A 1 373 ? 6.602 14.844 -19.198 1.00 77.25 373 LEU A C 1
ATOM 3006 O O . LEU A 1 373 ? 6.220 14.351 -20.255 1.00 77.25 373 LEU A O 1
ATOM 3010 N N . ASN A 1 374 ? 6.062 15.945 -18.667 1.00 74.62 374 ASN A N 1
ATOM 3011 C CA . ASN A 1 374 ? 4.937 16.668 -19.268 1.00 74.62 374 ASN A CA 1
ATOM 3012 C C . ASN A 1 374 ? 5.328 17.504 -20.497 1.00 74.62 374 ASN A C 1
ATOM 3014 O O . ASN A 1 374 ? 4.473 17.802 -21.327 1.00 74.62 374 ASN A O 1
ATOM 3018 N N . ARG A 1 375 ? 6.591 17.941 -20.596 1.00 80.62 375 ARG A N 1
ATOM 3019 C CA . ARG A 1 375 ? 7.069 18.807 -21.690 1.00 80.62 375 ARG A CA 1
ATOM 3020 C C . ARG A 1 375 ? 7.645 18.040 -22.874 1.00 80.62 375 ARG A C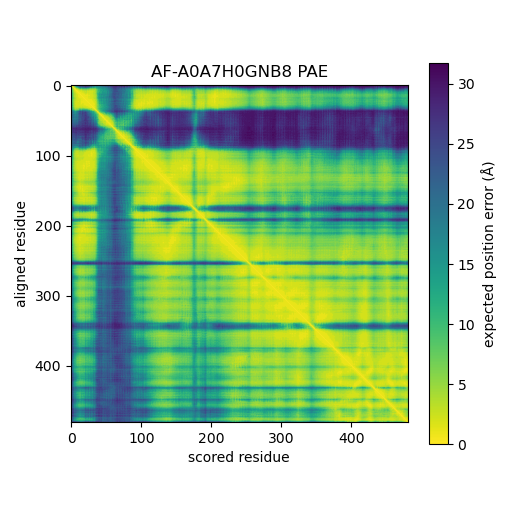 1
ATOM 3022 O O . ARG A 1 375 ? 7.671 18.592 -23.969 1.00 80.62 375 ARG A O 1
ATOM 3029 N N . SER A 1 376 ? 8.140 16.824 -22.657 1.00 80.69 376 SER A N 1
ATOM 3030 C CA . SER A 1 376 ? 8.785 16.019 -23.700 1.00 80.69 376 SER A CA 1
ATOM 3031 C C . SER A 1 376 ? 7.924 14.828 -24.116 1.00 80.69 376 SER A C 1
ATOM 3033 O O . SER A 1 376 ? 7.194 14.254 -23.302 1.00 80.69 376 SER A O 1
ATOM 3035 N N . GLY A 1 377 ? 8.000 14.466 -25.395 1.00 82.06 377 GLY A N 1
ATOM 3036 C CA . GLY A 1 377 ? 7.249 13.364 -25.984 1.00 82.06 377 GLY A CA 1
ATOM 3037 C C . GLY A 1 377 ? 7.609 12.015 -25.360 1.00 82.06 377 GLY A C 1
ATOM 3038 O O . GLY A 1 377 ? 8.686 11.828 -24.797 1.00 82.06 377 GLY A O 1
ATOM 3039 N N . LEU A 1 378 ? 6.705 11.038 -25.470 1.00 81.12 378 LEU A N 1
ATOM 3040 C CA . LEU A 1 378 ? 6.876 9.715 -24.849 1.00 81.12 378 LEU A CA 1
ATOM 3041 C C . LEU A 1 378 ? 8.118 8.964 -25.349 1.00 81.12 378 LEU A C 1
ATOM 3043 O O . LEU A 1 378 ? 8.689 8.176 -24.598 1.00 81.12 378 LEU A O 1
ATOM 3047 N N . MET A 1 379 ? 8.521 9.210 -26.599 1.00 88.69 379 MET A N 1
ATOM 3048 C CA . MET A 1 379 ? 9.678 8.578 -27.240 1.00 88.69 379 MET A CA 1
ATOM 3049 C C . MET A 1 379 ? 10.950 9.440 -27.185 1.00 88.69 379 MET A C 1
ATOM 3051 O O . MET A 1 379 ? 12.004 9.005 -27.653 1.00 88.69 379 MET A O 1
ATOM 3055 N N . ASP A 1 380 ? 10.889 10.638 -26.594 1.00 87.38 380 ASP A N 1
ATOM 3056 C CA . ASP A 1 380 ? 12.064 11.494 -26.441 1.00 87.38 380 ASP A CA 1
ATOM 3057 C C . ASP A 1 380 ? 13.050 10.836 -25.473 1.00 87.38 380 ASP A C 1
ATOM 3059 O O . ASP A 1 380 ? 12.699 10.489 -24.343 1.00 87.38 380 ASP A O 1
ATOM 3063 N N . SER A 1 381 ? 14.301 10.669 -25.911 1.00 89.88 381 SER A N 1
ATOM 3064 C CA . SER A 1 381 ? 15.337 9.940 -25.160 1.00 89.88 381 SER A CA 1
ATOM 3065 C C . SER A 1 381 ? 14.934 8.504 -24.785 1.00 89.88 381 SER A C 1
ATOM 3067 O O . SER A 1 381 ? 15.358 7.977 -23.749 1.00 89.88 381 SER A O 1
ATOM 3069 N N . ALA A 1 382 ? 14.107 7.861 -25.618 1.00 92.31 382 ALA A N 1
ATOM 3070 C CA . ALA A 1 382 ? 13.812 6.443 -25.491 1.00 92.31 382 ALA A CA 1
ATOM 3071 C C . ALA A 1 382 ? 15.052 5.587 -25.790 1.00 92.31 382 ALA A C 1
ATOM 3073 O O . ALA A 1 382 ? 15.911 5.917 -26.607 1.00 92.31 382 ALA A O 1
ATOM 3074 N N . MET A 1 383 ? 15.137 4.458 -25.103 1.00 94.00 383 MET A N 1
ATOM 3075 C CA . MET A 1 383 ? 16.172 3.448 -25.252 1.00 94.00 383 MET A CA 1
ATOM 3076 C C . MET A 1 383 ? 15.581 2.060 -24.988 1.00 94.00 383 MET A C 1
ATOM 3078 O O . MET A 1 383 ? 14.452 1.919 -24.506 1.00 94.00 383 MET A O 1
ATOM 3082 N N . ARG A 1 384 ? 16.354 1.015 -25.297 1.00 93.88 384 ARG A N 1
ATOM 3083 C CA . ARG A 1 384 ? 15.959 -0.362 -24.981 1.00 93.88 384 ARG A CA 1
ATOM 3084 C C . ARG A 1 384 ? 15.736 -0.520 -23.477 1.00 93.88 384 ARG A C 1
ATOM 3086 O O . ARG A 1 384 ? 16.465 0.062 -22.673 1.00 93.88 384 ARG A O 1
ATOM 3093 N N . HIS A 1 385 ? 14.722 -1.297 -23.113 1.00 94.12 385 HIS A N 1
ATOM 3094 C CA . HIS A 1 385 ? 14.452 -1.614 -21.717 1.00 94.12 385 HIS A CA 1
ATOM 3095 C C . HIS A 1 385 ? 15.574 -2.464 -21.104 1.00 94.12 385 HIS A C 1
ATOM 3097 O O . HIS A 1 385 ? 16.297 -3.172 -21.800 1.00 94.12 385 HIS A O 1
ATOM 3103 N N . ASP A 1 386 ? 15.669 -2.421 -19.780 1.00 92.94 386 ASP A N 1
ATOM 3104 C CA . ASP A 1 386 ? 16.626 -3.169 -18.959 1.00 92.94 386 ASP A CA 1
ATOM 3105 C C . ASP A 1 386 ? 15.934 -4.159 -18.003 1.00 92.94 386 ASP A C 1
ATOM 3107 O O . ASP A 1 386 ? 16.542 -4.616 -17.039 1.00 92.94 386 ASP A O 1
ATOM 3111 N N . LEU A 1 387 ? 14.659 -4.480 -18.265 1.00 92.69 387 LEU A N 1
ATOM 3112 C CA . LEU A 1 387 ? 13.911 -5.491 -17.513 1.00 92.69 387 LEU A CA 1
ATOM 3113 C C . LEU A 1 387 ? 14.624 -6.846 -17.537 1.00 92.69 387 LEU A C 1
ATOM 3115 O O . LEU A 1 387 ? 15.035 -7.331 -18.594 1.00 92.69 387 LEU A O 1
ATOM 3119 N N . THR A 1 388 ? 14.704 -7.475 -16.369 1.00 90.69 388 THR A N 1
ATOM 3120 C CA . THR A 1 388 ? 15.168 -8.857 -16.220 1.00 90.69 388 THR A CA 1
ATOM 3121 C C . THR A 1 388 ? 14.208 -9.835 -16.902 1.00 90.69 388 THR A C 1
ATOM 3123 O O . THR A 1 388 ? 13.038 -9.528 -17.142 1.00 90.69 388 THR A O 1
ATOM 3126 N N . ALA A 1 389 ? 14.673 -11.059 -17.168 1.00 90.69 389 ALA A N 1
ATOM 3127 C CA . ALA A 1 389 ? 13.817 -12.115 -17.714 1.00 90.69 389 ALA A CA 1
ATOM 3128 C C . ALA A 1 389 ? 12.588 -12.396 -16.827 1.00 90.69 389 ALA A C 1
ATOM 3130 O O . ALA A 1 389 ? 11.501 -12.645 -17.345 1.00 90.69 389 ALA A O 1
ATOM 3131 N N . PHE A 1 390 ? 12.741 -12.310 -15.500 1.00 88.94 390 PHE A N 1
ATOM 3132 C CA . PHE A 1 390 ? 11.638 -12.491 -14.558 1.00 88.94 390 PHE A CA 1
ATOM 3133 C C . PHE A 1 390 ? 10.620 -11.342 -14.633 1.00 88.94 390 PHE A C 1
ATOM 3135 O O . PHE A 1 390 ? 9.423 -11.592 -14.752 1.00 88.94 390 PHE A O 1
ATOM 3142 N N . GLU A 1 391 ? 11.072 -10.085 -14.640 1.00 90.00 391 GLU A N 1
ATOM 3143 C CA . GLU A 1 391 ? 10.186 -8.915 -14.774 1.00 90.00 391 GLU A CA 1
ATOM 3144 C C . GLU A 1 391 ? 9.459 -8.892 -16.123 1.00 90.00 391 GLU A C 1
ATOM 3146 O O . GLU A 1 391 ? 8.272 -8.567 -16.189 1.00 90.00 391 GLU A O 1
ATOM 3151 N N . LEU A 1 392 ? 10.148 -9.288 -17.197 1.00 93.50 392 LEU A N 1
ATOM 3152 C CA . LEU A 1 392 ? 9.551 -9.415 -18.522 1.00 93.50 392 LEU A CA 1
ATOM 3153 C C . LEU A 1 392 ? 8.472 -10.507 -18.549 1.00 93.50 392 LEU A C 1
ATOM 3155 O O . LEU A 1 392 ? 7.400 -10.295 -19.116 1.00 93.50 392 LEU A O 1
ATOM 3159 N N . ALA A 1 393 ? 8.715 -11.644 -17.893 1.00 91.31 393 ALA A N 1
ATOM 3160 C CA . ALA A 1 393 ? 7.729 -12.714 -17.768 1.00 91.31 393 ALA A CA 1
ATOM 3161 C C . ALA A 1 393 ? 6.500 -12.286 -16.943 1.00 91.31 393 ALA A C 1
ATOM 3163 O O . ALA A 1 393 ? 5.373 -12.655 -17.285 1.00 91.31 393 ALA A O 1
ATOM 3164 N N . GLU A 1 394 ? 6.678 -11.478 -15.889 1.00 88.69 394 GLU A N 1
ATOM 3165 C CA . GLU A 1 394 ? 5.557 -10.887 -15.141 1.00 88.69 394 GLU A CA 1
ATOM 3166 C C . GLU A 1 394 ? 4.717 -9.956 -16.030 1.00 88.69 394 GLU A C 1
ATOM 3168 O O . GLU A 1 394 ? 3.489 -10.080 -16.054 1.00 88.69 394 GLU A O 1
ATOM 3173 N N . LEU A 1 395 ? 5.364 -9.086 -16.815 1.00 91.31 395 LEU A N 1
ATOM 3174 C CA . LEU A 1 395 ? 4.699 -8.201 -17.778 1.00 91.31 395 LEU A CA 1
ATOM 3175 C C . LEU A 1 395 ? 3.888 -8.999 -18.814 1.00 91.31 395 LEU A C 1
ATOM 3177 O O . LEU A 1 395 ? 2.700 -8.740 -19.022 1.00 91.31 395 LEU A O 1
ATOM 3181 N N . GLN A 1 396 ? 4.510 -10.008 -19.428 1.00 93.69 396 GLN A N 1
ATOM 3182 C CA . GLN A 1 396 ? 3.875 -10.885 -20.416 1.00 93.69 396 GLN A CA 1
ATOM 3183 C C . GLN A 1 396 ? 2.679 -11.643 -19.830 1.00 93.69 396 GLN A C 1
ATOM 3185 O O . GLN A 1 396 ? 1.645 -11.775 -20.488 1.00 93.69 396 GLN A O 1
ATOM 3190 N N . ALA A 1 397 ? 2.784 -12.123 -18.587 1.00 90.44 397 ALA A N 1
ATOM 3191 C CA . ALA A 1 397 ? 1.699 -12.839 -17.926 1.00 90.44 397 ALA A CA 1
ATOM 3192 C C . ALA A 1 397 ? 0.459 -11.956 -17.706 1.00 90.44 397 ALA A C 1
ATOM 3194 O O . ALA A 1 397 ? -0.666 -12.444 -17.847 1.00 90.44 397 ALA A O 1
ATOM 3195 N N . GLU A 1 398 ? 0.640 -10.673 -17.381 1.00 88.56 398 GLU A N 1
ATOM 3196 C CA . GLU A 1 398 ? -0.475 -9.729 -17.241 1.00 88.56 398 GLU A CA 1
ATOM 3197 C C . GLU A 1 398 ? -1.068 -9.334 -18.603 1.00 88.56 398 GLU A C 1
ATOM 3199 O O . GLU A 1 398 ? -2.293 -9.353 -18.761 1.00 88.56 398 GLU A O 1
ATOM 3204 N N . MET A 1 399 ? -0.235 -9.106 -19.625 1.00 92.44 399 MET A N 1
ATOM 3205 C CA . MET A 1 399 ? -0.708 -8.866 -20.997 1.00 92.44 399 MET A CA 1
ATOM 3206 C C . MET A 1 399 ? -1.514 -10.051 -21.552 1.00 92.44 399 MET A C 1
ATOM 3208 O O . MET A 1 399 ? -2.591 -9.862 -22.121 1.00 92.44 399 MET A O 1
ATOM 3212 N N . GLN A 1 400 ? -1.063 -11.290 -21.325 1.00 91.56 400 GLN A N 1
ATOM 3213 C CA . GLN A 1 400 ? -1.770 -12.498 -21.762 1.00 91.56 400 GLN A CA 1
ATOM 3214 C C . GLN A 1 400 ? -3.188 -12.575 -21.182 1.00 91.56 400 GLN A C 1
ATOM 3216 O O . GLN A 1 400 ? -4.121 -12.988 -21.876 1.00 91.56 400 GLN A O 1
ATOM 3221 N N . ARG A 1 401 ? -3.368 -12.151 -19.927 1.00 85.94 401 ARG A N 1
ATOM 3222 C CA . ARG A 1 401 ? -4.658 -12.182 -19.218 1.00 85.94 401 ARG A CA 1
ATOM 3223 C C . ARG A 1 401 ? -5.614 -11.089 -19.671 1.00 85.94 401 ARG A C 1
ATOM 3225 O O . ARG A 1 401 ? -6.824 -11.300 -19.646 1.00 85.94 401 ARG A O 1
ATOM 3232 N N . MET A 1 402 ? -5.095 -9.942 -20.094 1.00 87.12 402 MET A N 1
ATOM 3233 C CA . MET A 1 402 ? -5.924 -8.855 -20.593 1.00 87.12 402 MET A CA 1
ATOM 3234 C C . MET A 1 402 ? -6.307 -9.087 -22.057 1.00 87.12 402 MET A C 1
ATOM 3236 O O . MET A 1 402 ? -5.614 -8.636 -22.964 1.00 87.12 402 MET A O 1
ATOM 3240 N N . LEU A 1 403 ? -7.433 -9.774 -22.283 1.00 89.25 403 LEU A N 1
ATOM 3241 C CA . LEU A 1 403 ? -7.913 -10.181 -23.614 1.00 89.25 403 LEU A CA 1
ATOM 3242 C C . LEU A 1 403 ? -7.838 -9.088 -24.702 1.00 89.25 403 LEU A C 1
ATOM 3244 O O . LEU A 1 403 ? -7.450 -9.424 -25.823 1.00 89.25 403 LEU A O 1
ATOM 3248 N N . PRO A 1 404 ? -8.148 -7.805 -24.420 1.00 92.12 404 PRO A N 1
ATOM 3249 C CA . PRO A 1 404 ? -8.018 -6.752 -25.421 1.00 92.12 404 PRO A CA 1
ATOM 3250 C C . PRO A 1 404 ? -6.608 -6.527 -25.981 1.00 92.12 404 PRO A C 1
ATOM 3252 O O . PRO A 1 404 ? -6.505 -6.084 -27.125 1.00 92.12 404 PRO A O 1
ATOM 3255 N N . VAL A 1 405 ? -5.542 -6.828 -25.231 1.00 93.81 405 VAL A N 1
ATOM 3256 C CA . VAL A 1 405 ? -4.144 -6.606 -25.647 1.00 93.81 405 VAL A CA 1
ATOM 3257 C C . VAL A 1 405 ? -3.757 -7.607 -26.727 1.00 93.81 405 VAL A C 1
ATOM 3259 O O . VAL A 1 405 ? -3.746 -8.809 -26.476 1.00 93.81 405 VAL A O 1
ATOM 3262 N N . ARG A 1 406 ? -3.416 -7.137 -27.927 1.00 95.19 406 ARG A N 1
ATOM 3263 C CA . ARG A 1 406 ? -2.983 -7.969 -29.061 1.00 95.19 406 ARG A CA 1
ATOM 3264 C C . ARG A 1 406 ? -1.472 -8.079 -29.151 1.00 95.19 406 ARG A C 1
ATOM 3266 O O . ARG A 1 406 ? -0.961 -9.170 -29.373 1.00 95.19 406 ARG A O 1
ATOM 3273 N N . GLN A 1 407 ? -0.778 -6.961 -28.985 1.00 95.31 407 GLN A N 1
ATOM 3274 C CA . GLN A 1 407 ? 0.678 -6.891 -29.004 1.00 95.31 407 GLN A CA 1
ATOM 3275 C C . GLN A 1 407 ? 1.154 -5.904 -27.945 1.00 95.31 407 GLN A C 1
ATOM 3277 O O . GLN A 1 407 ? 0.409 -4.993 -27.573 1.00 95.31 407 GLN A O 1
ATOM 3282 N N . GLY A 1 408 ? 2.370 -6.106 -27.452 1.00 95.31 408 GLY A N 1
ATOM 3283 C CA . GLY A 1 408 ? 2.988 -5.257 -26.447 1.00 95.31 408 GLY A CA 1
ATOM 3284 C C . GLY A 1 408 ? 4.469 -5.039 -26.725 1.00 95.31 408 GLY A C 1
ATOM 3285 O O . GLY A 1 408 ? 5.173 -5.974 -27.107 1.00 95.31 408 GLY A O 1
ATOM 3286 N N . TRP A 1 409 ? 4.940 -3.823 -26.480 1.00 95.94 409 TRP A N 1
ATOM 3287 C CA . TRP A 1 409 ? 6.349 -3.442 -26.484 1.00 95.94 409 TRP A CA 1
ATOM 3288 C C . TRP A 1 409 ? 6.682 -2.678 -25.212 1.00 95.94 409 TRP A C 1
ATOM 3290 O O . TRP A 1 409 ? 5.799 -2.125 -24.557 1.00 95.94 409 TRP A O 1
ATOM 3300 N N . VAL A 1 410 ? 7.965 -2.608 -24.878 1.00 95.62 410 VAL A N 1
ATOM 3301 C CA . VAL A 1 410 ? 8.436 -1.812 -23.748 1.00 95.62 410 VAL A CA 1
ATOM 3302 C C . VAL A 1 410 ? 9.736 -1.109 -24.100 1.00 95.62 410 VAL A C 1
ATOM 3304 O O . VAL A 1 410 ? 10.655 -1.701 -24.661 1.00 95.62 410 VAL A O 1
ATOM 3307 N N . VAL A 1 411 ? 9.806 0.171 -23.757 1.00 94.69 411 VAL A N 1
ATOM 3308 C CA . VAL A 1 411 ? 11.019 0.987 -23.852 1.00 94.69 411 VAL A CA 1
ATOM 3309 C C . VAL A 1 411 ? 11.321 1.600 -22.497 1.00 94.69 411 VAL A C 1
ATOM 3311 O O . VAL A 1 411 ? 10.423 1.791 -21.673 1.00 94.69 411 VAL A O 1
ATOM 3314 N N . ARG A 1 412 ? 12.590 1.926 -22.261 1.00 94.19 412 ARG A N 1
ATOM 3315 C CA . ARG A 1 412 ? 12.991 2.763 -21.130 1.00 94.19 412 ARG A CA 1
ATOM 3316 C C . ARG A 1 412 ? 13.192 4.185 -21.633 1.00 94.19 412 ARG A C 1
ATOM 3318 O O . ARG A 1 412 ? 13.795 4.392 -22.679 1.00 94.19 412 ARG A O 1
ATOM 3325 N N . ARG A 1 413 ? 12.711 5.164 -20.882 1.00 90.94 413 ARG A N 1
ATOM 3326 C CA . ARG A 1 413 ? 12.946 6.583 -21.139 1.00 90.94 413 ARG A CA 1
ATOM 3327 C C . ARG A 1 413 ? 14.005 7.097 -20.175 1.00 90.94 413 ARG A C 1
ATOM 3329 O O . ARG A 1 413 ? 13.900 6.874 -18.968 1.00 90.94 413 ARG A O 1
ATOM 3336 N N . ARG A 1 414 ? 15.029 7.767 -20.703 1.00 93.25 414 ARG A N 1
ATOM 3337 C CA . ARG A 1 414 ? 16.051 8.432 -19.889 1.00 93.25 414 ARG A CA 1
ATOM 3338 C C . ARG A 1 414 ? 15.632 9.873 -19.624 1.00 93.25 414 ARG A C 1
ATOM 3340 O O . ARG A 1 414 ? 15.336 10.599 -20.566 1.00 93.25 414 ARG A O 1
ATOM 3347 N N . LEU A 1 415 ? 15.654 10.275 -18.357 1.00 89.94 415 LEU A N 1
ATOM 3348 C CA . LEU A 1 415 ? 15.384 11.652 -17.946 1.00 89.94 415 LEU A CA 1
ATOM 3349 C C . LEU A 1 415 ? 16.690 12.422 -17.756 1.00 89.94 415 LEU A C 1
ATOM 3351 O O . LEU A 1 415 ? 17.658 11.881 -17.220 1.00 89.94 415 LEU A O 1
ATOM 3355 N N . ALA A 1 416 ? 16.724 13.681 -18.172 1.00 91.81 416 ALA A N 1
ATOM 3356 C CA . ALA A 1 416 ? 17.855 14.571 -17.948 1.00 91.81 416 ALA A CA 1
ATOM 3357 C C . ALA A 1 416 ? 17.942 15.004 -16.477 1.00 91.81 416 ALA A C 1
ATOM 3359 O O . ALA A 1 416 ? 19.035 15.012 -15.912 1.00 91.81 416 ALA A O 1
ATOM 3360 N N . SER A 1 417 ? 16.798 15.304 -15.851 1.00 88.88 417 SER A N 1
ATOM 3361 C CA . SER A 1 417 ? 16.701 15.685 -14.431 1.00 88.88 417 SER A CA 1
ATOM 3362 C C . SER A 1 417 ? 17.122 14.565 -13.475 1.00 88.88 417 SER A C 1
ATOM 3364 O O . SER A 1 417 ? 17.655 14.835 -12.400 1.00 88.88 417 SER A O 1
ATOM 3366 N N . LEU A 1 418 ? 16.909 13.299 -13.859 1.00 89.00 418 LEU A N 1
ATOM 3367 C CA . LEU A 1 418 ? 17.214 12.142 -13.015 1.00 89.00 418 LEU A CA 1
ATOM 3368 C C . LEU A 1 418 ? 17.540 10.886 -13.854 1.00 89.00 418 LEU A C 1
ATOM 3370 O O . LEU A 1 418 ? 16.690 10.005 -13.998 1.00 89.00 418 LEU A O 1
ATOM 3374 N N . PRO A 1 419 ? 18.764 10.770 -14.408 1.00 90.31 419 PRO A N 1
ATOM 3375 C CA . PRO A 1 419 ? 19.117 9.733 -15.389 1.00 90.31 419 PRO A CA 1
ATOM 3376 C C . PRO A 1 419 ? 18.942 8.288 -14.914 1.00 90.31 419 PRO A C 1
ATOM 3378 O O . PRO A 1 419 ? 18.570 7.415 -15.702 1.00 90.31 419 PRO A O 1
ATOM 3381 N N . ASP A 1 420 ? 19.174 8.039 -13.626 1.00 88.81 420 ASP A N 1
ATOM 3382 C CA . ASP A 1 420 ? 19.078 6.704 -13.032 1.00 88.81 420 ASP A CA 1
ATOM 3383 C C . ASP A 1 420 ? 17.639 6.321 -12.654 1.00 88.81 420 ASP A C 1
ATOM 3385 O O . ASP A 1 420 ? 17.382 5.182 -12.261 1.00 88.81 420 ASP A O 1
ATOM 3389 N N . ARG A 1 421 ? 16.665 7.233 -12.800 1.00 85.62 421 ARG A N 1
ATOM 3390 C CA . ARG A 1 421 ? 15.248 6.907 -12.619 1.00 85.62 421 ARG A CA 1
ATOM 3391 C C . ARG A 1 421 ? 14.817 5.930 -13.709 1.00 85.62 421 ARG A C 1
ATOM 3393 O O . ARG A 1 421 ? 14.938 6.196 -14.906 1.00 85.62 421 ARG A O 1
ATOM 3400 N N . LYS A 1 422 ? 14.265 4.793 -13.293 1.00 87.69 422 LYS A N 1
ATOM 3401 C CA . LYS A 1 422 ? 13.611 3.848 -14.199 1.00 87.69 422 LYS A CA 1
ATOM 3402 C C . LYS A 1 422 ? 12.221 4.377 -14.559 1.00 87.69 422 LYS A C 1
ATOM 3404 O O . LYS A 1 422 ? 11.349 4.470 -13.693 1.00 87.69 422 LYS A O 1
ATOM 3409 N N . VAL A 1 423 ? 12.042 4.742 -15.827 1.00 86.94 423 VAL A N 1
ATOM 3410 C CA . VAL A 1 423 ? 10.754 5.113 -16.425 1.00 86.94 423 VAL A CA 1
ATOM 3411 C C . VAL A 1 423 ? 10.533 4.225 -17.640 1.00 86.94 423 VAL A C 1
ATOM 3413 O O . VAL A 1 423 ? 11.287 4.299 -18.609 1.00 86.94 423 VAL A O 1
ATOM 3416 N N . TYR A 1 424 ? 9.521 3.373 -17.578 1.00 89.50 424 TYR A N 1
ATOM 3417 C CA . TYR A 1 424 ? 9.145 2.466 -18.650 1.00 89.50 424 TYR A CA 1
ATOM 3418 C C . TYR A 1 424 ? 7.923 3.003 -19.384 1.00 89.50 424 TYR A C 1
ATOM 3420 O O . TYR A 1 424 ? 6.951 3.421 -18.755 1.00 89.50 424 TYR A O 1
ATOM 3428 N N . VAL A 1 425 ? 7.958 2.953 -20.712 1.00 90.94 425 VAL A N 1
ATOM 3429 C CA . VAL A 1 425 ? 6.779 3.179 -21.548 1.00 90.94 425 VAL A CA 1
ATOM 3430 C C . VAL A 1 425 ? 6.404 1.846 -22.174 1.00 90.94 425 VAL A C 1
ATOM 3432 O O . VAL A 1 425 ? 7.183 1.260 -22.928 1.00 90.94 425 VAL A O 1
ATOM 3435 N N . VAL A 1 426 ? 5.223 1.353 -21.821 1.00 91.94 426 VAL A N 1
ATOM 3436 C CA . VAL A 1 426 ? 4.648 0.117 -22.338 1.00 91.94 426 VAL A CA 1
ATOM 3437 C C . VAL A 1 426 ? 3.660 0.484 -23.434 1.00 91.94 426 VAL A C 1
ATOM 3439 O O . VAL A 1 426 ? 2.644 1.132 -23.195 1.00 91.94 426 VAL A O 1
ATOM 3442 N N . LEU A 1 427 ? 3.975 0.072 -24.653 1.00 94.25 427 LEU A N 1
ATOM 3443 C CA . LEU A 1 427 ? 3.143 0.309 -25.823 1.00 94.25 427 LEU A CA 1
ATOM 3444 C C . LEU A 1 427 ? 2.265 -0.909 -26.039 1.00 94.25 427 LEU A C 1
ATOM 3446 O O . LEU A 1 427 ? 2.783 -2.023 -26.098 1.00 94.25 427 LEU A O 1
ATOM 3450 N N . VAL A 1 428 ? 0.959 -0.715 -26.181 1.00 94.06 428 VAL A N 1
ATOM 3451 C CA . VAL A 1 428 ? 0.023 -1.813 -26.435 1.00 94.06 428 VAL A CA 1
ATOM 3452 C C . VAL A 1 428 ? -0.780 -1.568 -27.697 1.00 94.06 428 VAL A C 1
ATOM 3454 O O . VAL A 1 428 ? -1.357 -0.504 -27.893 1.00 94.06 428 VAL A O 1
ATOM 3457 N N . THR A 1 429 ? -0.866 -2.582 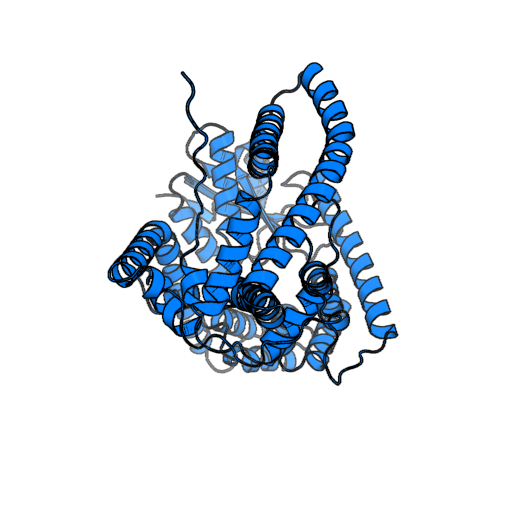-28.549 1.00 94.06 429 THR A N 1
ATOM 3458 C CA . THR A 1 429 ? -1.900 -2.619 -29.583 1.00 94.06 429 THR A CA 1
ATOM 3459 C C . THR A 1 429 ? -3.124 -3.285 -28.983 1.00 94.06 429 THR A C 1
ATOM 3461 O O . THR A 1 429 ? -3.068 -4.442 -28.553 1.00 94.06 429 THR A O 1
ATOM 3464 N N . LEU A 1 430 ? -4.233 -2.556 -28.943 1.00 91.50 430 LEU A N 1
ATOM 3465 C CA . LEU A 1 430 ? -5.489 -3.011 -28.360 1.00 91.50 430 LEU A CA 1
ATOM 3466 C C . LEU A 1 430 ? -6.465 -3.433 -29.459 1.00 91.50 430 LEU A C 1
ATOM 3468 O O . LEU A 1 430 ? -6.403 -2.988 -30.603 1.00 91.50 430 LEU A O 1
ATOM 3472 N N . THR A 1 431 ? -7.401 -4.308 -29.110 1.00 89.31 431 THR A N 1
ATOM 3473 C CA . THR A 1 431 ? -8.530 -4.616 -29.991 1.00 89.31 431 THR A CA 1
ATOM 3474 C C . THR A 1 431 ? -9.352 -3.340 -30.196 1.00 89.31 431 THR A C 1
ATOM 3476 O O . THR A 1 431 ? -9.560 -2.582 -29.248 1.00 89.31 431 THR A O 1
ATOM 3479 N N . ARG A 1 432 ? -9.796 -3.089 -31.434 1.00 81.50 432 ARG A N 1
ATOM 3480 C CA . ARG A 1 432 ? -10.471 -1.839 -31.811 1.00 81.50 432 ARG A CA 1
ATOM 3481 C C . ARG A 1 432 ? -11.680 -1.575 -30.907 1.00 81.50 432 ARG A C 1
ATOM 3483 O O . ARG A 1 432 ? -12.562 -2.425 -30.796 1.00 81.50 432 ARG A O 1
ATOM 3490 N N . ASN A 1 433 ? -11.687 -0.413 -30.264 1.00 81.69 433 ASN A N 1
ATOM 3491 C CA . ASN A 1 433 ? -12.732 0.045 -29.354 1.00 81.69 433 ASN A CA 1
ATOM 3492 C C . ASN A 1 433 ? -12.714 1.581 -29.287 1.00 81.69 433 ASN A C 1
ATOM 3494 O O . ASN A 1 433 ? -11.871 2.202 -29.930 1.00 81.69 433 ASN A O 1
ATOM 3498 N N . GLU A 1 434 ? -13.628 2.179 -28.529 1.00 82.81 434 GLU A N 1
ATOM 3499 C CA . GLU A 1 434 ? -13.634 3.620 -28.269 1.00 82.81 434 GLU A CA 1
ATOM 3500 C C . GLU A 1 434 ? -12.423 4.042 -27.417 1.00 82.81 434 GLU A C 1
ATOM 3502 O O . GLU A 1 434 ? -11.990 3.311 -26.521 1.00 82.81 434 GLU A O 1
ATOM 3507 N N . ASP A 1 435 ? -11.910 5.254 -27.643 1.00 79.69 435 ASP A N 1
ATOM 3508 C CA . ASP A 1 435 ? -10.713 5.783 -26.969 1.00 79.69 435 ASP A CA 1
ATOM 3509 C C . ASP A 1 435 ? -10.843 5.799 -25.436 1.00 79.69 435 ASP A C 1
ATOM 3511 O O . ASP A 1 435 ? -9.862 5.628 -24.710 1.00 79.69 435 ASP A O 1
ATOM 3515 N N . ALA A 1 436 ? -12.056 6.004 -24.911 1.00 74.94 436 ALA A N 1
ATOM 3516 C CA . ALA A 1 436 ? -12.323 5.958 -23.472 1.00 74.94 436 ALA A CA 1
ATOM 3517 C C . ALA A 1 436 ? -12.079 4.554 -22.888 1.00 74.94 436 ALA A C 1
ATOM 3519 O O . ALA A 1 436 ? -11.443 4.414 -21.842 1.00 74.94 436 ALA A O 1
ATOM 3520 N N . VAL A 1 437 ? -12.514 3.512 -23.600 1.00 81.75 437 VAL A N 1
ATOM 3521 C CA . VAL A 1 437 ? -12.336 2.111 -23.197 1.00 81.75 437 VAL A CA 1
ATOM 3522 C C . VAL A 1 437 ? -10.864 1.706 -23.287 1.00 81.75 437 VAL A C 1
ATOM 3524 O O . VAL A 1 437 ? -10.344 1.043 -22.391 1.00 81.75 437 VAL A O 1
ATOM 3527 N N . GLN A 1 438 ? -10.156 2.156 -24.325 1.00 80.56 438 GLN A N 1
ATOM 3528 C CA . GLN A 1 438 ? -8.717 1.915 -24.453 1.00 80.56 438 GLN A CA 1
ATOM 3529 C C . GLN A 1 438 ? -7.918 2.560 -23.314 1.00 80.56 438 GLN A C 1
ATOM 3531 O O . GLN A 1 438 ? -7.052 1.907 -22.732 1.00 80.56 438 GLN A O 1
ATOM 3536 N N . ARG A 1 439 ? -8.247 3.806 -22.939 1.00 77.81 439 ARG A N 1
ATOM 3537 C CA . ARG A 1 439 ? -7.640 4.482 -21.780 1.00 77.81 439 ARG A CA 1
ATOM 3538 C C . ARG A 1 439 ? -7.895 3.727 -20.477 1.00 77.81 439 ARG A C 1
ATOM 3540 O O . ARG A 1 439 ? -6.968 3.567 -19.686 1.00 77.81 439 ARG A O 1
ATOM 3547 N N . GLN A 1 440 ? -9.111 3.217 -20.275 1.00 78.25 440 GLN A N 1
ATOM 3548 C CA . GLN A 1 440 ? -9.432 2.393 -19.109 1.00 78.25 440 GLN A CA 1
ATOM 3549 C C . GLN A 1 440 ? -8.576 1.119 -19.062 1.00 78.25 440 GLN A C 1
ATOM 3551 O O . GLN A 1 440 ? -8.047 0.779 -18.005 1.00 78.25 440 GLN A O 1
ATOM 3556 N N . TRP A 1 441 ? -8.392 0.437 -20.195 1.00 84.12 441 TRP A N 1
ATOM 3557 C CA . TRP A 1 441 ? -7.548 -0.757 -20.258 1.00 84.12 441 TRP A CA 1
ATOM 3558 C C . TRP A 1 441 ? -6.069 -0.458 -19.995 1.00 84.12 441 TRP A C 1
ATOM 3560 O O . TRP A 1 441 ? -5.410 -1.219 -19.288 1.00 84.12 441 TRP A O 1
ATOM 3570 N N . CYS A 1 442 ? -5.545 0.656 -20.505 1.00 79.19 442 CYS A N 1
ATOM 3571 C CA . CYS A 1 442 ? -4.187 1.090 -20.183 1.00 79.19 442 CYS A CA 1
ATOM 3572 C C . CYS A 1 442 ? -4.017 1.364 -18.684 1.00 79.19 442 CYS A C 1
ATOM 3574 O O . CYS A 1 442 ? -3.084 0.839 -18.081 1.00 79.19 442 CYS A O 1
ATOM 3576 N N . ALA A 1 443 ? -4.950 2.091 -18.061 1.00 73.69 443 ALA A N 1
ATOM 3577 C CA . ALA A 1 443 ? -4.921 2.348 -16.619 1.00 73.69 443 ALA A CA 1
ATOM 3578 C C . ALA A 1 443 ? -5.010 1.048 -15.794 1.00 73.69 443 ALA A C 1
ATOM 3580 O O . ALA A 1 443 ? -4.338 0.889 -14.776 1.00 73.69 443 ALA A O 1
ATOM 3581 N N . GLU A 1 444 ? -5.807 0.080 -16.248 1.00 77.81 444 GLU A N 1
ATOM 3582 C CA . GLU A 1 444 ? -5.910 -1.242 -15.626 1.00 77.81 444 GLU A CA 1
ATOM 3583 C C . GLU A 1 444 ? -4.598 -2.043 -15.748 1.00 77.81 444 GLU A C 1
ATOM 3585 O O . GLU A 1 444 ? -4.222 -2.727 -14.797 1.00 77.81 444 GLU A O 1
ATOM 3590 N N . LEU A 1 445 ? -3.864 -1.940 -16.863 1.00 77.12 445 LEU A N 1
ATOM 3591 C CA . LEU A 1 445 ? -2.514 -2.513 -16.989 1.00 77.12 445 LEU A CA 1
ATOM 3592 C C . LEU A 1 445 ? -1.510 -1.808 -16.079 1.00 77.12 445 LEU A C 1
ATOM 3594 O O . LEU A 1 445 ? -0.741 -2.489 -15.399 1.00 77.12 445 LEU A O 1
ATOM 3598 N N . GLU A 1 446 ? -1.549 -0.474 -16.027 1.00 75.44 446 GLU A N 1
ATOM 3599 C CA . GLU A 1 446 ? -0.682 0.329 -15.158 1.00 75.44 446 GLU A CA 1
ATOM 3600 C C . GLU A 1 446 ? -0.783 -0.095 -13.696 1.00 75.44 446 GLU A C 1
ATOM 3602 O O . GLU A 1 446 ? 0.228 -0.240 -13.014 1.00 75.44 446 GLU A O 1
ATOM 3607 N N . GLN A 1 447 ? -2.002 -0.366 -13.232 1.00 69.31 447 GLN A N 1
ATOM 3608 C CA . GLN A 1 447 ? -2.257 -0.798 -11.860 1.00 69.31 447 GLN A CA 1
ATOM 3609 C C . GLN A 1 447 ? -1.883 -2.266 -11.598 1.00 69.31 447 GLN A C 1
ATOM 3611 O O . GLN A 1 447 ? -1.647 -2.648 -10.450 1.00 69.31 447 GLN A O 1
ATOM 3616 N N . ARG A 1 448 ? -1.856 -3.118 -12.632 1.00 72.75 448 ARG A N 1
ATOM 3617 C CA . ARG A 1 448 ? -1.641 -4.570 -12.485 1.00 72.75 448 ARG A CA 1
ATOM 3618 C C . ARG A 1 448 ? -0.184 -4.994 -12.553 1.00 72.75 448 ARG A C 1
ATOM 3620 O O . ARG A 1 448 ? 0.186 -5.986 -11.918 1.00 72.75 448 ARG A O 1
ATOM 3627 N N . ILE A 1 449 ? 0.623 -4.274 -13.322 1.00 72.38 449 ILE A N 1
ATOM 3628 C CA . ILE A 1 449 ? 2.022 -4.616 -13.564 1.00 72.38 449 ILE A CA 1
ATOM 3629 C C . ILE A 1 449 ? 2.901 -3.890 -12.538 1.00 72.38 449 ILE A C 1
ATOM 3631 O O . ILE A 1 449 ? 2.905 -2.667 -12.454 1.00 72.38 449 ILE A O 1
ATOM 3635 N N . GLY A 1 450 ? 3.696 -4.648 -11.782 1.00 66.44 450 GLY A N 1
ATOM 3636 C CA . GLY A 1 450 ? 4.716 -4.095 -10.889 1.00 66.44 450 GLY A CA 1
ATOM 3637 C C . GLY A 1 450 ? 6.105 -4.161 -11.518 1.00 66.44 450 GLY A C 1
ATOM 3638 O O . GLY A 1 450 ? 6.795 -5.160 -11.330 1.00 66.44 450 GLY A O 1
ATOM 3639 N N . LEU A 1 451 ? 6.512 -3.120 -12.251 1.00 73.25 451 LEU A N 1
ATOM 3640 C CA . LEU A 1 451 ? 7.888 -2.957 -12.750 1.00 73.25 451 LEU A CA 1
ATOM 3641 C C . LEU A 1 451 ? 8.771 -2.218 -11.720 1.00 73.25 451 LEU A C 1
ATOM 3643 O O . LEU A 1 451 ? 8.235 -1.498 -10.875 1.00 73.25 451 LEU A O 1
ATOM 3647 N N . PRO A 1 452 ? 10.115 -2.342 -11.777 1.00 68.62 452 PRO A N 1
ATOM 3648 C CA . PRO A 1 452 ? 11.055 -1.711 -10.832 1.00 68.62 452 PRO A CA 1
ATOM 3649 C C . PRO A 1 452 ? 11.215 -0.186 -11.036 1.00 68.62 452 PRO A C 1
ATOM 3651 O O . PRO A 1 452 ? 12.309 0.363 -10.915 1.00 68.62 452 PRO A O 1
ATOM 3654 N N . GLY A 1 453 ? 10.146 0.524 -11.393 1.00 72.75 453 GLY A N 1
ATOM 3655 C CA . GLY A 1 453 ? 10.182 1.944 -11.719 1.00 72.75 453 GLY A CA 1
ATOM 3656 C C . GLY A 1 453 ? 8.809 2.510 -12.058 1.00 72.75 453 GLY A C 1
ATOM 3657 O O . GLY A 1 453 ? 7.789 1.835 -11.941 1.00 72.75 453 GLY A O 1
ATOM 3658 N N . MET A 1 454 ? 8.793 3.766 -12.499 1.00 80.12 454 MET A N 1
ATOM 3659 C CA . MET A 1 454 ? 7.584 4.372 -13.053 1.00 80.12 454 MET A CA 1
ATOM 3660 C C . MET A 1 454 ? 7.232 3.666 -14.360 1.00 80.12 454 MET A C 1
ATOM 3662 O O . MET A 1 454 ? 8.118 3.375 -15.162 1.00 80.12 454 MET A O 1
ATOM 3666 N N . MET A 1 455 ? 5.949 3.418 -14.587 1.00 82.31 455 MET A N 1
ATOM 3667 C CA . MET A 1 455 ? 5.456 2.815 -15.815 1.00 82.31 455 MET A CA 1
ATOM 3668 C C . MET A 1 455 ? 4.305 3.650 -16.362 1.00 82.31 455 MET A C 1
ATOM 3670 O O . MET A 1 455 ? 3.447 4.085 -15.601 1.00 82.31 455 MET A O 1
ATOM 3674 N N . ILE A 1 456 ? 4.320 3.856 -17.674 1.00 84.00 456 ILE A N 1
ATOM 3675 C CA . ILE A 1 456 ? 3.274 4.537 -18.433 1.00 84.00 456 ILE A CA 1
ATOM 3676 C C . ILE A 1 456 ? 2.827 3.565 -19.524 1.00 84.00 456 ILE A C 1
ATOM 3678 O O . ILE A 1 456 ? 3.664 3.096 -20.296 1.00 84.00 456 ILE A O 1
ATOM 3682 N N . VAL A 1 457 ? 1.541 3.240 -19.594 1.00 85.19 457 VAL A N 1
ATOM 3683 C CA . VAL A 1 457 ? 0.972 2.347 -20.608 1.00 85.19 457 VAL A CA 1
ATOM 3684 C C . VAL A 1 457 ? 0.152 3.176 -21.584 1.00 85.19 457 VAL A C 1
ATOM 3686 O O . VAL A 1 457 ? -0.798 3.854 -21.201 1.00 85.19 457 VAL A O 1
ATOM 3689 N N . VAL A 1 458 ? 0.480 3.099 -22.871 1.00 86.94 458 VAL A N 1
ATOM 3690 C CA . VAL A 1 458 ? -0.241 3.840 -23.913 1.00 86.94 458 VAL A CA 1
ATOM 3691 C C . VAL A 1 458 ? -0.572 2.957 -25.113 1.00 86.94 458 VAL A C 1
ATOM 3693 O O . VAL A 1 458 ? 0.189 2.036 -25.431 1.00 86.94 458 VAL A O 1
ATOM 3696 N N . PRO A 1 459 ? -1.678 3.243 -25.821 1.00 90.75 459 PRO A N 1
ATOM 3697 C CA . PRO A 1 459 ? -1.918 2.652 -27.126 1.00 90.75 459 PRO A CA 1
ATOM 3698 C C . PRO A 1 459 ? -0.802 3.032 -28.106 1.00 90.75 459 PRO A C 1
ATOM 3700 O O . PRO A 1 459 ? -0.288 4.155 -28.075 1.00 90.75 459 PRO A O 1
ATOM 3703 N N . THR A 1 460 ? -0.438 2.115 -29.002 1.00 89.88 460 THR A N 1
ATOM 3704 C CA . THR A 1 460 ? 0.577 2.363 -30.043 1.00 89.88 460 THR A CA 1
ATOM 3705 C C . THR A 1 460 ? 0.265 3.580 -30.917 1.00 89.88 460 THR A C 1
ATOM 3707 O O . THR A 1 460 ? 1.180 4.235 -31.404 1.00 89.88 460 THR A O 1
ATOM 3710 N N . GLU A 1 461 ? -1.014 3.911 -31.079 1.00 84.56 461 GLU A N 1
ATOM 3711 C CA . GLU A 1 461 ? -1.525 5.040 -31.855 1.00 84.56 461 GLU A CA 1
ATOM 3712 C C . GLU A 1 461 ? -1.211 6.397 -31.203 1.00 84.56 461 GLU A C 1
ATOM 3714 O O . GLU A 1 461 ? -1.076 7.401 -31.899 1.00 84.56 461 GLU A O 1
ATOM 3719 N N . VAL A 1 462 ? -1.067 6.430 -29.873 1.00 81.56 462 VAL A N 1
ATOM 3720 C CA . VAL A 1 462 ? -0.766 7.644 -29.091 1.00 81.56 462 VAL A CA 1
ATOM 3721 C C . VAL A 1 462 ? 0.743 7.893 -29.005 1.00 81.56 462 VAL A C 1
ATOM 3723 O O . VAL A 1 462 ? 1.188 9.024 -28.823 1.00 81.56 462 VAL A O 1
ATOM 3726 N N . ALA A 1 463 ? 1.546 6.839 -29.144 1.00 76.12 463 ALA A N 1
ATOM 3727 C CA . ALA A 1 463 ? 2.991 6.882 -28.942 1.00 76.12 463 ALA A CA 1
ATOM 3728 C C . ALA A 1 463 ? 3.789 7.535 -30.084 1.00 76.12 463 ALA A C 1
ATOM 3730 O O . ALA A 1 463 ? 4.966 7.842 -29.895 1.00 76.12 463 ALA A O 1
ATOM 3731 N N . GLY A 1 464 ? 3.171 7.744 -31.248 1.00 78.50 464 GLY A N 1
ATOM 3732 C CA . GLY A 1 464 ? 3.810 8.288 -32.448 1.00 78.50 464 GLY A CA 1
ATOM 3733 C C . GLY A 1 464 ? 3.816 7.296 -33.611 1.00 78.50 464 GLY A C 1
ATOM 3734 O O . GLY A 1 464 ? 3.101 6.292 -33.598 1.00 78.50 464 GLY A O 1
ATOM 3735 N N . SER A 1 465 ? 4.613 7.576 -34.646 1.00 83.62 465 SER A N 1
ATOM 3736 C CA . SER A 1 465 ? 4.684 6.688 -35.813 1.00 83.62 465 SER A CA 1
ATOM 3737 C C . SER A 1 465 ? 5.351 5.358 -35.451 1.00 83.62 465 SER A C 1
ATOM 3739 O O . SER A 1 465 ? 6.226 5.299 -34.583 1.00 83.62 465 SER A O 1
ATOM 3741 N N . LYS A 1 466 ? 4.965 4.274 -36.137 1.00 84.62 466 LYS A N 1
ATOM 3742 C CA . LYS A 1 466 ? 5.543 2.944 -35.902 1.00 84.62 466 LYS A CA 1
ATOM 3743 C C . LYS A 1 466 ? 7.059 2.946 -36.074 1.00 84.62 466 LYS A C 1
ATOM 3745 O O . LYS A 1 466 ? 7.752 2.294 -35.301 1.00 84.62 466 LYS A O 1
ATOM 3750 N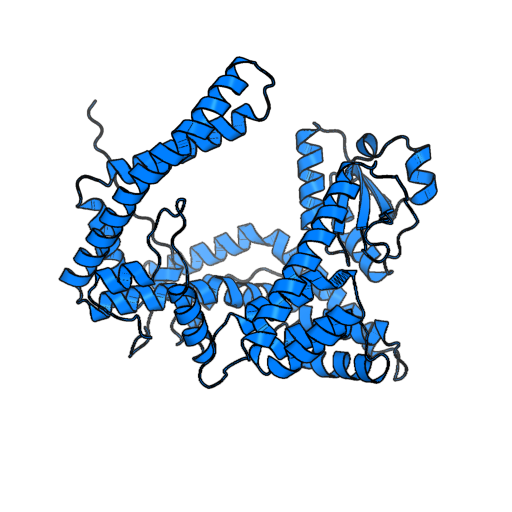 N . GLU A 1 467 ? 7.578 3.698 -37.041 1.00 83.94 467 GLU A N 1
ATOM 3751 C CA . GLU A 1 467 ? 9.020 3.812 -37.263 1.00 83.94 467 GLU A CA 1
ATOM 3752 C C . GLU A 1 467 ? 9.740 4.444 -36.061 1.00 83.94 467 GLU A C 1
ATOM 3754 O O . GLU A 1 467 ? 10.835 4.005 -35.711 1.00 83.94 467 GLU A O 1
ATOM 3759 N N . GLN A 1 468 ? 9.123 5.438 -35.409 1.00 81.81 468 GLN A N 1
ATOM 3760 C CA . GLN A 1 468 ? 9.726 6.176 -34.295 1.00 81.81 468 GLN A CA 1
ATOM 3761 C C . GLN A 1 468 ? 9.934 5.296 -33.064 1.00 81.81 468 GLN A C 1
ATOM 3763 O O . GLN A 1 468 ? 11.025 5.282 -32.498 1.00 81.81 468 GLN A O 1
ATOM 3768 N N . TRP A 1 469 ? 8.909 4.554 -32.643 1.00 87.00 469 TRP A N 1
ATOM 3769 C CA . TRP A 1 469 ? 9.019 3.739 -31.435 1.00 87.00 469 TRP A CA 1
ATOM 3770 C C . TRP A 1 469 ? 9.640 2.361 -31.696 1.00 87.00 469 TRP A C 1
ATOM 3772 O O . TRP A 1 469 ? 10.343 1.846 -30.823 1.00 87.00 469 TRP A O 1
ATOM 3782 N N . ALA A 1 470 ? 9.468 1.769 -32.887 1.00 87.81 470 ALA A N 1
ATOM 3783 C CA . ALA A 1 470 ? 10.034 0.451 -33.198 1.00 87.81 470 ALA A CA 1
ATOM 3784 C C . ALA A 1 470 ? 11.571 0.457 -33.226 1.00 87.81 470 ALA A C 1
ATOM 3786 O O . ALA A 1 470 ? 12.189 -0.556 -32.897 1.00 87.81 470 ALA A O 1
ATOM 3787 N N . LEU A 1 471 ? 12.195 1.601 -33.541 1.00 87.31 471 LEU A N 1
ATOM 3788 C CA . LEU A 1 471 ? 13.650 1.772 -33.482 1.00 87.31 471 LEU A CA 1
ATOM 3789 C C . LEU A 1 471 ? 14.219 1.459 -32.086 1.00 87.31 471 LEU A C 1
ATOM 3791 O O . LEU A 1 471 ? 15.279 0.841 -31.967 1.00 87.31 471 LEU A O 1
ATOM 3795 N N . PHE A 1 472 ? 13.510 1.875 -31.035 1.00 88.38 472 PHE A N 1
ATOM 3796 C CA . PHE A 1 472 ? 13.940 1.705 -29.645 1.00 88.38 472 PHE A CA 1
ATOM 3797 C C . PHE A 1 472 ? 13.392 0.428 -29.016 1.00 88.38 472 PHE A C 1
ATOM 3799 O O . PHE A 1 472 ? 14.093 -0.228 -28.246 1.00 88.38 472 PHE A O 1
ATOM 3806 N N . ALA A 1 473 ? 12.149 0.080 -29.346 1.00 88.12 473 ALA A N 1
ATOM 3807 C CA . ALA A 1 473 ? 11.449 -1.049 -28.758 1.00 88.12 473 ALA A CA 1
ATOM 3808 C C . ALA A 1 473 ? 11.882 -2.403 -29.335 1.00 88.12 473 ALA A C 1
ATOM 3810 O O . ALA A 1 473 ? 11.876 -3.400 -28.619 1.00 88.12 473 ALA A O 1
ATOM 3811 N N . GLY A 1 474 ? 12.280 -2.442 -30.611 1.00 89.50 474 GLY A N 1
ATOM 3812 C CA . GLY A 1 474 ? 12.573 -3.686 -31.315 1.00 89.50 474 GLY A CA 1
ATOM 3813 C C . GLY A 1 474 ? 11.329 -4.556 -31.520 1.00 89.50 474 GLY A C 1
ATOM 3814 O O . GLY A 1 474 ? 10.237 -4.058 -31.801 1.00 89.50 474 GLY A O 1
ATOM 3815 N N . GLU A 1 475 ? 11.510 -5.871 -31.403 1.00 91.19 475 GLU A N 1
ATOM 3816 C CA . GLU A 1 475 ? 10.431 -6.852 -31.535 1.00 91.19 475 GLU A CA 1
ATOM 3817 C C . GLU A 1 475 ? 9.429 -6.762 -30.369 1.00 91.19 475 GLU A C 1
ATOM 3819 O O . GLU A 1 475 ? 9.804 -6.386 -29.254 1.00 91.19 475 GLU A O 1
ATOM 3824 N N . PRO A 1 476 ? 8.148 -7.112 -30.594 1.00 93.56 476 PRO A N 1
ATOM 3825 C CA . PRO A 1 476 ? 7.155 -7.137 -29.530 1.00 93.56 476 PRO A CA 1
ATOM 3826 C C . PRO A 1 476 ? 7.571 -8.098 -28.419 1.00 93.56 476 PRO A C 1
ATOM 3828 O O . PRO A 1 476 ? 7.885 -9.264 -28.661 1.00 93.56 476 PRO A O 1
ATOM 3831 N N . VAL A 1 477 ? 7.492 -7.623 -27.177 1.00 95.06 477 VAL A N 1
ATOM 3832 C CA . VAL A 1 477 ? 7.685 -8.469 -25.994 1.00 95.06 477 VAL A CA 1
ATOM 3833 C C . VAL A 1 477 ? 6.489 -9.382 -25.755 1.00 95.06 477 VAL A C 1
ATOM 3835 O O . VAL A 1 477 ? 6.604 -10.371 -25.038 1.00 95.06 477 VAL A O 1
ATOM 3838 N N . PHE A 1 478 ? 5.340 -9.064 -26.348 1.00 96.06 478 PHE A N 1
ATOM 3839 C CA . PHE A 1 478 ? 4.131 -9.864 -26.269 1.00 96.06 478 PHE A CA 1
ATOM 3840 C C . PHE A 1 478 ? 3.389 -9.855 -27.604 1.00 96.06 478 PHE A C 1
ATOM 3842 O O . PHE A 1 478 ? 3.148 -8.794 -28.180 1.00 96.06 478 PHE A O 1
ATOM 3849 N N . VAL A 1 479 ? 2.969 -11.034 -28.059 1.00 94.56 479 VAL A N 1
ATOM 3850 C CA . VAL A 1 479 ? 2.049 -11.208 -29.185 1.00 94.56 479 VAL A CA 1
ATOM 3851 C C . VAL A 1 479 ? 1.007 -12.233 -28.771 1.00 94.56 479 VAL A C 1
ATOM 3853 O O . VAL A 1 479 ? 1.347 -13.354 -28.392 1.00 94.56 479 VAL A O 1
ATOM 3856 N N . ARG A 1 480 ? -0.268 -11.852 -28.838 1.00 93.25 480 ARG A N 1
ATOM 3857 C CA . ARG A 1 480 ? -1.372 -12.779 -28.612 1.00 93.25 480 ARG A CA 1
ATOM 3858 C C . ARG A 1 480 ? -1.466 -13.729 -29.804 1.00 93.25 480 ARG A C 1
ATOM 3860 O O . ARG A 1 480 ? -1.696 -13.268 -30.923 1.00 93.25 480 ARG A O 1
ATOM 3867 N N . GLY A 1 481 ? -1.263 -15.017 -29.528 1.00 83.56 481 GLY A N 1
ATOM 3868 C CA . GLY A 1 481 ? -1.451 -16.112 -30.483 1.00 83.56 481 GLY A CA 1
ATOM 3869 C C . GLY A 1 481 ? -2.902 -16.373 -30.852 1.00 83.56 481 GLY A C 1
ATOM 3870 O O . GLY A 1 481 ? -3.808 -15.855 -30.152 1.00 83.56 481 GLY A O 1
#

Solvent-accessible surface area (backbone atoms only — not comparable to full-atom values): 26178 Å² total; per-residue (Å²): 134,90,78,75,89,82,86,81,86,87,77,64,70,65,57,33,20,38,25,20,57,70,35,43,46,22,52,50,35,24,59,49,29,44,64,70,43,101,42,49,65,53,57,55,43,51,53,52,48,49,54,53,49,49,51,50,52,67,67,48,76,82,49,98,45,78,69,51,56,56,50,49,53,50,46,69,63,45,45,64,58,51,49,44,57,54,33,60,49,41,36,50,49,50,49,50,8,48,48,43,9,20,72,75,64,34,46,66,49,31,47,30,36,53,49,50,50,54,39,54,48,51,41,46,78,74,44,48,54,61,59,56,60,41,45,26,63,79,37,76,62,60,73,47,59,46,67,55,44,47,63,54,40,20,49,73,70,57,68,67,61,42,52,54,45,51,49,52,47,54,66,57,74,73,54,86,83,49,69,59,69,37,60,48,56,52,32,42,70,61,72,34,97,64,87,63,82,53,95,66,66,41,74,44,41,26,44,69,80,54,50,89,50,34,66,55,52,42,54,48,52,15,51,49,49,27,64,75,39,38,67,59,36,40,54,50,17,52,53,38,49,52,40,50,52,50,39,52,52,61,63,67,66,57,93,79,64,52,56,67,56,33,34,52,39,19,55,38,46,31,70,56,37,74,90,51,70,75,27,54,62,33,22,50,57,27,34,76,77,39,80,74,43,60,68,30,36,52,50,46,28,71,72,23,49,84,85,39,43,70,64,18,45,55,34,31,51,50,37,39,75,74,32,76,80,44,22,36,59,29,19,50,54,45,35,58,52,60,73,48,83,48,94,97,50,84,73,58,67,67,59,46,50,52,30,50,52,44,28,52,54,27,52,52,54,52,50,49,45,54,51,49,61,74,74,45,61,85,58,53,60,47,32,62,55,84,72,49,75,67,57,47,50,54,49,39,55,54,44,69,68,42,74,55,46,43,34,30,32,48,25,23,33,52,39,88,85,45,58,84,41,49,33,35,42,34,34,30,41,61,59,91,70,58,70,70,59,52,50,51,51,28,54,53,48,51,74,68,53,87,63,98,45,50,70,46,49,42,48,47,82,77,62,49,58,69,73,69,50,41,74,38,33,57,69,63,75,32,71,63,129